Protein AF-A0AAD7WNV3-F1 (afdb_monomer_lite)

pLDDT: mean 70.37, std 21.35, range [25.97, 96.0]

InterPro domains:
  IPR035969 Rab-GAP-TBC domain superfamily [SSF47923] (434-492)

Organism: NCBI:txid143900

Secondary structure (DSSP, 8-state):
--SHHHHHHHHHHHHHHHHTT-TTHHHHHHHTHHHHHHHH-GGGTTSTT----S-----HHHHHHHHHHHHHHHHHHS--------------HHHHHHHHHHHHHHHHHHHHHHHHHHHHHHHHHHHHHHHTTSSHHHHHT--S----S-SGGGTS----S---S-S-------PPPP---HHHHHHHHHHHHHHHH-GGGHHHHHHHTTTSPPPHHHHHHHHHHHHH--STT----HHHHHHHHHHHHHHHHHHHHHHTT-S-TTS-TTHHHHHHHHHHHHHHSTTTGGGTT-HHHHHHHHHHHHHHHHHHS---TTHHHHHHHHHHHT--SS--TTHHHHHHHHHHHHHHTTPPPHHHHHHHHHHHHHHHHHH-HHHHHHHHHHHHH-----TT-HHHHHHHHHHHHHHHTTT----SSHHHHHHHHHHT-THHHHHHHHHTTTTTTS-HHHHHHHHHHHHHTTT-HHHHHHHHHHHHHHHHHHHHH-S--

Radius of gyration: 31.75 Å; chains: 1; bounding box: 68×92×65 Å

Structure (mmCIF, N/CA/C/O backbone):
data_AF-A0AAD7WNV3-F1
#
_entry.id   AF-A0AAD7WNV3-F1
#
loop_
_atom_site.group_PDB
_atom_site.id
_atom_site.type_symbol
_atom_site.label_atom_id
_atom_site.label_alt_id
_atom_site.label_comp_id
_atom_site.label_asym_id
_atom_site.label_entity_id
_atom_site.label_seq_id
_atom_site.pdbx_PDB_ins_code
_atom_site.Cartn_x
_atom_site.Cartn_y
_atom_site.Cartn_z
_atom_site.occupancy
_atom_site.B_iso_or_equiv
_atom_site.auth_seq_id
_atom_site.auth_comp_id
_atom_site.auth_asym_id
_atom_site.auth_atom_id
_atom_site.pdbx_PDB_model_num
ATOM 1 N N . MET A 1 1 ? -28.720 -57.035 0.446 1.00 46.53 1 MET A N 1
ATOM 2 C CA . MET A 1 1 ? -29.263 -57.165 1.825 1.00 46.53 1 MET A CA 1
ATOM 3 C C . MET A 1 1 ? -28.568 -58.303 2.565 1.00 46.53 1 MET A C 1
ATOM 5 O O . MET A 1 1 ? -28.477 -59.376 1.983 1.00 46.53 1 MET A O 1
ATOM 9 N N . LYS A 1 2 ? -28.206 -58.100 3.844 1.00 47.16 2 LYS A N 1
ATOM 10 C CA . LYS A 1 2 ? -27.683 -59.085 4.831 1.00 47.16 2 LYS A CA 1
ATOM 11 C C . LYS A 1 2 ? -26.171 -59.111 5.132 1.00 47.16 2 LYS A C 1
ATOM 13 O O . LYS A 1 2 ? -25.674 -60.144 5.564 1.00 47.16 2 LYS A O 1
ATOM 18 N N . VAL A 1 3 ? -25.458 -57.991 4.996 1.00 44.94 3 VAL A N 1
ATOM 19 C CA . VAL A 1 3 ? -24.189 -57.800 5.739 1.00 44.94 3 VAL A CA 1
ATOM 20 C C . VAL A 1 3 ? -24.352 -56.643 6.723 1.00 44.94 3 VAL A C 1
ATOM 22 O O . VAL A 1 3 ? -24.280 -56.865 7.926 1.00 44.94 3 VAL A O 1
ATOM 25 N N . TYR A 1 4 ? -24.748 -55.461 6.234 1.00 49.72 4 TYR A N 1
ATOM 26 C CA . TYR A 1 4 ? -24.982 -54.279 7.076 1.00 49.72 4 TYR A CA 1
ATOM 27 C C . TYR A 1 4 ? -26.089 -54.464 8.118 1.00 49.72 4 TYR A C 1
ATOM 29 O O . TYR A 1 4 ? -25.819 -54.266 9.291 1.00 49.72 4 TYR A O 1
ATOM 37 N N . SER A 1 5 ? -27.257 -55.014 7.764 1.00 54.78 5 SER A N 1
ATOM 38 C CA . SER A 1 5 ? -28.320 -55.274 8.755 1.00 54.78 5 SER A CA 1
ATOM 39 C C . SER A 1 5 ? -27.897 -56.227 9.885 1.00 54.78 5 SER A C 1
ATOM 41 O O . SER A 1 5 ? -28.493 -56.225 10.957 1.00 54.78 5 SER A O 1
ATOM 43 N N . GLY A 1 6 ? -26.910 -57.096 9.632 1.00 54.44 6 GLY A N 1
ATOM 44 C CA . GLY A 1 6 ? -26.346 -57.989 10.646 1.00 54.44 6 GLY A CA 1
ATOM 45 C C . GLY A 1 6 ? -25.320 -57.287 11.532 1.00 54.44 6 GLY A C 1
ATOM 46 O O . GLY A 1 6 ? -25.255 -57.573 12.723 1.00 54.44 6 GLY A O 1
ATOM 47 N N . LEU A 1 7 ? -24.555 -56.355 10.961 1.00 56.09 7 LEU A N 1
ATOM 48 C CA . LEU A 1 7 ? -23.544 -55.573 11.666 1.00 56.09 7 LEU A CA 1
ATOM 49 C C . LEU A 1 7 ? -24.175 -54.452 12.505 1.00 56.09 7 LEU A C 1
ATOM 51 O O . LEU A 1 7 ? -23.779 -54.256 13.645 1.00 56.09 7 LEU A O 1
ATOM 55 N N . GLU A 1 8 ? -25.213 -53.794 11.989 1.00 59.97 8 GLU A N 1
ATOM 56 C CA . GLU A 1 8 ? -26.019 -52.796 12.705 1.00 59.97 8 GLU A CA 1
ATOM 57 C C . GLU A 1 8 ? -26.726 -53.421 13.914 1.00 59.97 8 GLU A C 1
ATOM 59 O O . GLU A 1 8 ? -26.682 -52.872 15.012 1.00 59.97 8 GLU A O 1
ATOM 64 N N . ALA A 1 9 ? -27.297 -54.620 13.749 1.00 63.25 9 ALA A N 1
ATOM 65 C CA . ALA A 1 9 ? -27.899 -55.368 14.851 1.00 63.25 9 ALA A CA 1
ATOM 66 C C . ALA A 1 9 ? -26.857 -55.866 15.873 1.00 63.25 9 ALA A C 1
ATOM 68 O O . ALA A 1 9 ? -27.132 -55.890 17.072 1.00 63.25 9 ALA A O 1
ATOM 69 N N . ALA A 1 10 ? -25.658 -56.255 15.423 1.00 61.12 10 ALA A N 1
ATOM 70 C CA . ALA A 1 10 ? -24.567 -56.658 16.311 1.00 61.12 10 ALA A CA 1
ATOM 71 C C . ALA A 1 10 ? -24.022 -55.470 17.118 1.00 61.12 10 ALA A C 1
ATOM 73 O O . ALA A 1 10 ? -23.840 -55.590 18.327 1.00 61.12 10 ALA A O 1
ATOM 74 N N . LEU A 1 11 ? -23.847 -54.314 16.472 1.00 64.44 11 LEU A N 1
ATOM 75 C CA . LEU A 1 11 ? -23.432 -53.072 17.117 1.00 64.44 11 LEU A CA 1
ATOM 76 C C . LEU A 1 11 ? -24.475 -52.606 18.136 1.00 64.44 11 LEU A C 1
ATOM 78 O O . LEU A 1 11 ? -24.118 -52.242 19.250 1.00 64.44 11 LEU A O 1
ATOM 82 N N . ALA A 1 12 ? -25.763 -52.662 17.784 1.00 66.38 12 ALA A N 1
ATOM 83 C CA . ALA A 1 12 ? -26.850 -52.309 18.690 1.00 66.38 12 ALA A CA 1
ATOM 84 C C . ALA A 1 12 ? -26.870 -53.208 19.940 1.00 66.38 12 ALA A C 1
ATOM 86 O O . ALA A 1 12 ? -26.990 -52.699 21.053 1.00 66.38 12 ALA A O 1
ATOM 87 N N . ASN A 1 13 ? -26.667 -54.520 19.779 1.00 68.06 13 ASN A N 1
ATOM 88 C CA . ASN A 1 13 ? -26.581 -55.454 20.905 1.00 68.06 13 ASN A CA 1
ATOM 89 C C . ASN A 1 13 ? -25.365 -55.184 21.805 1.00 68.06 13 ASN A C 1
ATOM 91 O O . ASN A 1 13 ? -25.499 -55.199 23.027 1.00 68.06 13 ASN A O 1
ATOM 95 N N . GLU A 1 14 ? -24.190 -54.914 21.230 1.00 65.06 14 GLU A N 1
ATOM 96 C CA . GLU A 1 14 ? -22.982 -54.636 22.020 1.00 65.06 14 GLU A CA 1
ATOM 97 C C . GLU A 1 14 ? -23.073 -53.275 22.731 1.00 65.06 14 GLU A C 1
ATOM 99 O O . GLU A 1 14 ? -22.619 -53.116 23.869 1.00 65.06 14 GLU A O 1
ATOM 104 N N . PHE A 1 15 ? -23.751 -52.313 22.100 1.00 67.62 15 PHE A N 1
ATOM 105 C CA . PHE A 1 15 ? -24.098 -51.029 22.696 1.00 67.62 15 PHE A CA 1
ATOM 106 C C . PHE A 1 15 ? -25.068 -51.194 23.879 1.00 67.62 15 PHE A C 1
ATOM 108 O O . PHE A 1 15 ? -24.831 -50.625 24.947 1.00 67.62 15 PHE A O 1
ATOM 115 N N . GLU A 1 16 ? -26.117 -52.016 23.749 1.00 67.12 16 GLU A N 1
ATOM 116 C CA . GLU A 1 16 ? -27.014 -52.340 24.869 1.00 67.12 16 GLU A CA 1
ATOM 117 C C . GLU A 1 16 ? -26.307 -53.101 25.997 1.00 67.12 16 GLU A C 1
ATOM 119 O O . GLU A 1 16 ? -26.607 -52.866 27.165 1.00 67.12 16 GLU A O 1
ATOM 124 N N . LEU A 1 17 ? -25.362 -53.988 25.683 1.00 67.31 17 LEU A N 1
ATOM 125 C CA . LEU A 1 17 ? -24.644 -54.784 26.682 1.00 67.31 17 LEU A CA 1
ATOM 126 C C . LEU A 1 17 ? -23.649 -53.959 27.505 1.00 67.31 17 LEU A C 1
ATOM 128 O O . LEU A 1 17 ? -23.524 -54.185 28.708 1.00 67.31 17 LEU A O 1
ATOM 132 N N . ARG A 1 18 ? -22.934 -53.014 26.881 1.00 61.66 18 ARG A N 1
ATOM 133 C CA . ARG A 1 18 ? -21.829 -52.291 27.540 1.00 61.66 18 ARG A CA 1
ATOM 134 C C . ARG A 1 18 ? -22.198 -50.925 28.097 1.00 61.66 18 ARG A C 1
ATOM 136 O O . ARG A 1 18 ? -21.549 -50.459 29.030 1.00 61.66 18 ARG A O 1
ATOM 143 N N . LEU A 1 19 ? -23.204 -50.266 27.528 1.00 60.56 19 LEU A N 1
ATOM 144 C CA . LEU A 1 19 ? -23.476 -48.852 27.799 1.00 60.56 19 LEU A CA 1
ATOM 145 C C . LEU A 1 19 ? -24.838 -48.605 28.463 1.00 60.56 19 LEU A C 1
ATOM 147 O O . LEU A 1 19 ? -25.225 -47.454 28.642 1.00 60.56 19 LEU A O 1
ATOM 151 N N . ARG A 1 20 ? -25.571 -49.641 28.890 1.00 57.31 20 ARG A N 1
ATOM 152 C CA . ARG A 1 20 ? -26.879 -49.457 29.548 1.00 57.31 20 ARG A CA 1
ATOM 153 C C . ARG A 1 20 ? -26.803 -48.694 30.873 1.00 57.31 20 ARG A C 1
ATOM 155 O O . ARG A 1 20 ? -27.686 -47.885 31.145 1.00 57.31 20 ARG A O 1
ATOM 162 N N . ASP A 1 21 ? -25.725 -48.896 31.632 1.00 54.78 21 ASP A N 1
ATOM 163 C CA . ASP A 1 21 ? -25.626 -48.459 33.032 1.00 54.78 21 ASP A CA 1
ATOM 164 C C . ASP A 1 21 ? -24.612 -47.320 33.272 1.00 54.78 21 ASP A C 1
ATOM 166 O O . ASP A 1 21 ? -24.365 -46.938 34.415 1.00 54.78 21 ASP A O 1
ATOM 170 N N . SER A 1 22 ? -24.031 -46.738 32.212 1.00 55.69 22 SER A N 1
ATOM 171 C CA . SER A 1 22 ? -23.061 -45.637 32.329 1.00 55.69 22 SER A CA 1
ATOM 172 C C . SER A 1 22 ? -23.690 -44.270 32.009 1.00 55.69 22 SER A C 1
ATOM 174 O O . SER A 1 22 ? -24.320 -44.131 30.955 1.00 55.69 22 SER A O 1
ATOM 176 N N . PRO A 1 23 ? -23.480 -43.220 32.831 1.00 52.97 23 PRO A N 1
ATOM 177 C CA . PRO A 1 23 ? -23.917 -41.854 32.522 1.00 52.97 23 PRO A CA 1
ATOM 178 C C . PRO A 1 23 ? -23.236 -41.267 31.270 1.00 52.97 23 PRO A C 1
ATOM 180 O O . PRO A 1 23 ? -23.788 -40.365 30.644 1.00 52.97 23 PRO A O 1
ATOM 183 N N . GLN A 1 24 ? -22.090 -41.814 30.840 1.00 53.03 24 GLN A N 1
ATOM 184 C CA . GLN A 1 24 ? -21.437 -41.443 29.574 1.00 53.03 24 GLN A CA 1
ATOM 185 C C . GLN A 1 24 ? -22.196 -41.962 28.341 1.00 53.03 24 GLN A C 1
ATOM 187 O O . GLN A 1 24 ? -22.104 -41.373 27.266 1.00 53.03 24 GLN A O 1
ATOM 192 N N . SER A 1 25 ? -23.037 -42.992 28.494 1.00 55.59 25 SER A N 1
ATOM 193 C CA . SER A 1 25 ? -23.786 -43.582 27.377 1.00 55.59 25 SER A CA 1
ATOM 194 C C . SER A 1 25 ? -24.748 -42.613 26.699 1.00 55.59 25 SER A C 1
ATOM 196 O O . SER A 1 25 ? -25.014 -42.749 25.510 1.00 55.59 25 SER A O 1
ATOM 198 N N . GLN A 1 26 ? -25.255 -41.607 27.418 1.00 57.28 26 GLN A N 1
ATOM 199 C CA . GLN A 1 26 ? -26.148 -40.602 26.842 1.00 57.28 26 GLN A CA 1
ATOM 200 C C . GLN A 1 26 ? -25.443 -39.697 25.821 1.00 57.28 26 GLN A C 1
ATOM 202 O O . GLN A 1 26 ? -26.108 -39.153 24.941 1.00 57.28 26 GLN A O 1
ATOM 207 N N . ARG A 1 27 ? -24.112 -39.561 25.906 1.00 58.81 27 ARG A N 1
ATOM 208 C CA . ARG A 1 27 ? -23.299 -38.742 24.995 1.00 58.81 27 ARG A CA 1
ATOM 209 C C . ARG A 1 27 ? -22.933 -39.517 23.735 1.00 58.81 27 ARG A C 1
ATOM 211 O O . ARG A 1 27 ? -23.236 -39.052 22.640 1.00 58.81 27 ARG A O 1
ATOM 218 N N . SER A 1 28 ? -22.450 -40.751 23.882 1.00 55.94 28 SER A N 1
ATOM 219 C CA . SER A 1 28 ? -22.177 -41.660 22.757 1.00 55.94 28 SER A CA 1
ATOM 220 C C . SER A 1 28 ? -23.440 -41.963 21.930 1.00 55.94 28 SER A C 1
ATOM 222 O O . SER A 1 28 ? -23.355 -42.176 20.725 1.00 55.94 28 SER A O 1
ATOM 224 N N . ARG A 1 29 ? -24.637 -41.899 22.545 1.00 59.00 29 ARG A N 1
ATOM 225 C CA . ARG A 1 29 ? -25.941 -41.988 21.852 1.00 59.00 29 ARG A CA 1
ATOM 226 C C . ARG A 1 29 ? -26.195 -40.852 20.855 1.00 59.00 29 ARG A C 1
ATOM 228 O O . ARG A 1 29 ? -26.891 -41.087 19.874 1.00 59.00 29 ARG A O 1
ATOM 235 N N . ARG A 1 30 ? -25.670 -39.640 21.090 1.00 58.75 30 ARG A N 1
ATOM 236 C CA . ARG A 1 30 ? -25.844 -38.501 20.165 1.00 58.75 30 ARG A CA 1
ATOM 237 C C . ARG A 1 30 ? -25.048 -38.699 18.876 1.00 58.75 30 ARG A C 1
ATOM 239 O O . ARG A 1 30 ? -25.549 -38.372 17.809 1.00 58.75 30 ARG A O 1
ATOM 246 N N . LEU A 1 31 ? -23.857 -39.288 18.981 1.00 55.50 31 LEU A N 1
ATOM 247 C CA . LEU A 1 31 ? -22.946 -39.515 17.854 1.00 55.50 31 LEU A CA 1
ATOM 248 C C . LEU A 1 31 ? -23.440 -40.600 16.881 1.00 55.50 31 LEU A C 1
ATOM 250 O O . LEU A 1 31 ? -23.127 -40.541 15.700 1.00 55.50 31 LEU A O 1
ATOM 254 N N . LEU A 1 32 ? -24.251 -41.557 17.348 1.00 57.62 32 LEU A N 1
ATOM 255 C CA . LEU A 1 32 ? -24.830 -42.612 16.501 1.00 57.62 32 LEU A CA 1
ATOM 256 C C . LEU A 1 32 ? -25.988 -42.125 15.608 1.00 57.62 32 LEU A C 1
ATOM 258 O O . LEU A 1 32 ? -26.434 -42.855 14.726 1.00 57.62 32 LEU A O 1
ATOM 262 N N . GLY A 1 33 ? -26.475 -40.898 15.815 1.00 52.94 33 GLY A N 1
ATOM 263 C CA . GLY A 1 33 ? -27.529 -40.295 15.004 1.00 52.94 33 GLY A CA 1
ATOM 264 C C . GLY A 1 33 ? -28.945 -40.818 15.293 1.00 52.94 33 GLY A C 1
ATOM 265 O O . GLY A 1 33 ? -29.180 -41.929 15.783 1.00 52.94 33 GLY A O 1
ATOM 266 N N . GLY A 1 34 ? -29.939 -39.984 14.974 1.00 54.72 34 GLY A N 1
ATOM 267 C CA . GLY A 1 34 ? -31.357 -40.282 15.215 1.00 54.72 34 GLY A CA 1
ATOM 268 C C . GLY A 1 34 ? -31.878 -41.479 14.411 1.00 54.72 34 GLY A C 1
ATOM 269 O O . GLY A 1 34 ? -32.696 -42.249 14.902 1.00 54.72 34 GLY A O 1
ATOM 270 N N . HIS A 1 35 ? -31.374 -41.684 13.193 1.00 55.56 35 HIS A N 1
ATOM 271 C CA . HIS A 1 35 ? -31.830 -42.766 12.318 1.00 55.56 35 HIS A CA 1
ATOM 272 C C . HIS A 1 35 ? -31.429 -44.158 12.829 1.00 55.56 35 HIS A C 1
ATOM 274 O O . HIS A 1 35 ? -32.267 -45.060 12.861 1.00 55.56 35 HIS A O 1
ATOM 280 N N . PHE A 1 36 ? -30.190 -44.325 13.300 1.00 61.41 36 PHE A N 1
ATOM 281 C CA . PHE A 1 36 ? -29.711 -45.591 13.863 1.00 61.41 36 PHE A CA 1
ATOM 282 C C . PHE A 1 36 ? -30.434 -45.937 15.173 1.00 61.41 36 PHE A C 1
ATOM 284 O O . PHE A 1 36 ? -30.894 -47.062 15.370 1.00 61.41 36 PHE A O 1
ATOM 291 N N . THR A 1 37 ? -30.600 -44.943 16.050 1.00 61.25 37 THR A N 1
ATOM 292 C CA . THR A 1 37 ? -31.285 -45.113 17.340 1.00 61.25 37 THR A CA 1
ATOM 293 C C . THR A 1 37 ? -32.772 -45.433 17.172 1.00 61.25 37 THR A C 1
ATOM 295 O O . THR A 1 37 ? -33.270 -46.340 17.835 1.00 61.25 37 THR A O 1
ATOM 298 N N . HIS A 1 38 ? -33.472 -44.785 16.237 1.00 60.06 38 HIS A N 1
ATOM 299 C CA . HIS A 1 38 ? -34.864 -45.122 15.920 1.00 60.06 38 HIS A CA 1
ATOM 300 C C . HIS A 1 38 ? -35.023 -46.495 15.248 1.00 60.06 38 HIS A C 1
ATOM 302 O O . HIS A 1 38 ? -36.034 -47.159 15.476 1.00 60.06 38 HIS A O 1
ATOM 308 N N . GLY A 1 39 ? -34.056 -46.921 14.428 1.00 57.03 39 GLY A N 1
ATOM 309 C CA . GLY A 1 39 ? -34.125 -48.181 13.682 1.00 57.03 39 GLY A CA 1
ATOM 310 C C . GLY A 1 39 ? -33.773 -49.426 14.499 1.00 57.03 39 GLY A C 1
ATOM 311 O O . GLY A 1 39 ? -34.453 -50.444 14.381 1.00 57.03 39 GLY A O 1
ATOM 312 N N . PHE A 1 40 ? -32.737 -49.352 15.339 1.00 57.91 40 PHE A N 1
ATOM 313 C CA . PHE A 1 40 ? -32.159 -50.525 16.011 1.00 57.91 40 PHE A CA 1
ATOM 314 C C . PHE A 1 40 ? -32.234 -50.477 17.541 1.00 57.91 40 PHE A C 1
ATOM 316 O O . PHE A 1 40 ? -32.055 -51.509 18.181 1.00 57.91 40 PHE A O 1
ATOM 323 N N . LEU A 1 41 ? -32.545 -49.317 18.136 1.00 63.06 41 LEU A N 1
ATOM 324 C CA . LEU A 1 41 ? -32.648 -49.121 19.590 1.00 63.06 41 LEU A CA 1
ATOM 325 C C . LEU A 1 41 ? -33.957 -48.395 19.988 1.00 63.06 41 LEU A C 1
ATOM 327 O O . LEU A 1 41 ? -33.927 -47.374 20.684 1.00 63.06 41 LEU A O 1
ATOM 331 N N . PRO A 1 42 ? -35.139 -48.905 19.586 1.00 57.03 42 PRO A N 1
ATOM 332 C CA . PRO A 1 42 ? -36.407 -48.182 19.715 1.00 57.03 42 PRO A CA 1
ATOM 333 C C . PRO A 1 42 ? -36.821 -47.905 21.169 1.00 57.03 42 PRO A C 1
ATOM 335 O O . PRO A 1 42 ? -37.487 -46.910 21.433 1.00 57.03 42 PRO A O 1
ATOM 338 N N . ALA A 1 43 ? -36.381 -48.724 22.132 1.00 56.72 43 ALA A N 1
ATOM 339 C CA . ALA A 1 43 ? -36.642 -48.509 23.559 1.00 56.72 43 ALA A CA 1
ATOM 340 C C . ALA A 1 43 ? -35.927 -47.268 24.141 1.00 56.72 43 ALA A C 1
ATOM 342 O O . ALA A 1 43 ? -36.262 -46.819 25.237 1.00 56.72 43 ALA A O 1
ATOM 343 N N . LEU A 1 44 ? -34.936 -46.726 23.427 1.00 54.31 44 LEU A N 1
ATOM 344 C CA . LEU A 1 44 ? -34.081 -45.617 23.863 1.00 54.31 44 LEU A CA 1
ATOM 345 C C . LEU A 1 44 ? -34.335 -44.318 23.079 1.00 54.31 44 LEU A C 1
ATOM 347 O O . LEU A 1 44 ? -33.842 -43.262 23.479 1.00 54.31 44 LEU A O 1
ATOM 351 N N . ALA A 1 45 ? -35.121 -44.380 22.001 1.00 50.88 45 ALA A N 1
ATOM 352 C CA . ALA A 1 45 ? -35.371 -43.267 21.088 1.00 50.88 45 ALA A CA 1
ATOM 353 C C . ALA A 1 45 ? -36.229 -42.134 21.693 1.00 50.88 45 ALA A C 1
ATOM 355 O O . ALA A 1 45 ? -36.126 -40.987 21.266 1.00 50.88 45 ALA A O 1
ATOM 356 N N . ASP A 1 46 ? -37.025 -42.418 22.729 1.00 47.78 46 ASP A N 1
ATOM 357 C CA . ASP A 1 46 ? -37.876 -41.410 23.384 1.00 47.78 46 ASP A CA 1
ATOM 358 C C . ASP A 1 46 ? -37.130 -40.541 24.419 1.00 47.78 46 ASP A C 1
ATOM 360 O O . ASP A 1 46 ? -37.653 -39.520 24.863 1.00 47.78 46 ASP A O 1
ATOM 364 N N . GLN A 1 47 ? -35.890 -40.889 24.792 1.00 49.34 47 GLN A N 1
ATOM 365 C CA . GLN A 1 47 ? -35.122 -40.166 25.821 1.00 49.34 47 GLN A CA 1
ATOM 366 C C . GLN A 1 47 ? -34.179 -39.084 25.268 1.00 49.34 47 GLN A C 1
ATOM 368 O O . GLN A 1 47 ? -33.719 -38.230 26.025 1.00 49.34 47 GLN A O 1
ATOM 373 N N . THR A 1 48 ? -33.903 -39.062 23.963 1.00 46.31 48 THR A N 1
ATOM 374 C CA . THR A 1 48 ? -32.994 -38.088 23.321 1.00 46.31 48 THR A CA 1
ATOM 375 C C . THR A 1 48 ? -33.597 -36.691 23.146 1.00 46.31 48 THR A C 1
ATOM 377 O O . THR A 1 48 ? -32.873 -35.760 22.800 1.00 46.31 48 THR A O 1
ATOM 380 N N . ARG A 1 49 ? -34.897 -36.502 23.423 1.00 40.03 49 ARG A N 1
ATOM 381 C CA . ARG A 1 49 ? -35.598 -35.213 23.252 1.00 40.03 49 ARG A CA 1
ATOM 382 C C . ARG A 1 49 ? -35.481 -34.241 24.431 1.00 40.03 49 ARG A C 1
ATOM 384 O O . ARG A 1 49 ? -35.874 -33.085 24.290 1.00 40.03 49 ARG A O 1
ATOM 391 N N . HIS A 1 50 ? -34.939 -34.656 25.577 1.00 38.31 50 HIS A N 1
ATOM 392 C CA . HIS A 1 50 ? -34.764 -33.754 26.719 1.00 38.31 50 HIS A CA 1
ATOM 393 C C . HIS A 1 50 ? -33.404 -33.041 26.674 1.00 38.31 50 HIS A C 1
ATOM 395 O O . HIS A 1 50 ? -32.362 -33.589 27.029 1.00 38.31 50 HIS A O 1
ATOM 401 N N . LEU A 1 51 ? -33.453 -31.789 26.212 1.00 36.84 51 LEU A N 1
ATOM 402 C CA . LEU A 1 51 ? -32.383 -30.795 26.257 1.00 36.84 51 LEU A CA 1
ATOM 403 C C . LEU A 1 51 ? -31.995 -30.483 27.716 1.00 36.84 51 LEU A C 1
ATOM 405 O O . LEU A 1 51 ? -32.834 -30.050 28.502 1.00 36.84 51 LEU A O 1
ATOM 409 N N . PHE A 1 52 ? -30.715 -30.654 28.053 1.00 33.78 52 PHE A N 1
ATOM 410 C CA . PHE A 1 52 ? -30.067 -30.066 29.234 1.00 33.78 52 PHE A CA 1
ATOM 411 C C . PHE A 1 52 ? -28.943 -29.121 28.773 1.00 33.78 52 PHE A C 1
ATOM 413 O O . PHE A 1 52 ? -28.429 -29.300 27.664 1.00 33.78 52 PHE A O 1
ATOM 420 N N . PRO A 1 53 ? -28.609 -28.088 29.572 1.00 36.28 53 PRO A N 1
ATOM 421 C CA . PRO A 1 53 ? -28.006 -26.856 29.082 1.00 36.28 53 PRO A CA 1
ATOM 422 C C . PRO A 1 53 ? -26.557 -27.031 28.625 1.00 36.28 53 PRO A C 1
ATOM 424 O O . PRO A 1 53 ? -25.776 -27.796 29.189 1.00 36.28 53 PRO A O 1
ATOM 427 N N . VAL A 1 54 ? -26.222 -26.255 27.597 1.00 43.25 54 VAL A N 1
ATOM 428 C CA . VAL A 1 54 ? -24.867 -25.990 27.113 1.00 43.25 54 VAL A CA 1
ATOM 429 C C . VAL A 1 54 ? -24.078 -25.349 28.256 1.00 43.25 54 VAL A C 1
ATOM 431 O O . VAL A 1 54 ? -24.420 -24.259 28.705 1.00 43.25 54 VAL A O 1
ATOM 434 N N . GLY A 1 55 ? -23.056 -26.038 28.761 1.00 36.72 55 GLY A N 1
ATOM 435 C CA . GLY A 1 55 ? -22.256 -25.530 29.880 1.00 36.72 55 GLY A CA 1
ATOM 436 C C . GLY A 1 55 ? -20.989 -26.315 30.222 1.00 36.72 55 GLY A C 1
ATOM 437 O O . GLY A 1 55 ? -20.080 -25.744 30.811 1.00 36.72 55 GLY A O 1
ATOM 438 N N . GLU A 1 56 ? -20.852 -27.577 29.815 1.00 40.03 56 GLU A N 1
ATOM 439 C CA . GLU A 1 56 ? -19.617 -28.337 30.044 1.00 40.03 56 GLU A CA 1
ATOM 440 C C . GLU A 1 56 ? -18.899 -28.608 28.716 1.00 40.03 56 GLU A C 1
ATOM 442 O O . GLU A 1 56 ? -19.404 -29.346 27.870 1.00 40.03 56 GLU A O 1
ATOM 447 N N . ARG A 1 57 ? -17.701 -28.028 28.533 1.00 48.78 57 ARG A N 1
ATOM 448 C CA . ARG A 1 57 ? -16.708 -28.526 27.565 1.00 48.78 57 ARG A CA 1
ATOM 449 C C . ARG A 1 57 ? -16.319 -29.941 28.003 1.00 48.78 57 ARG A C 1
ATOM 451 O O . ARG A 1 57 ? -15.449 -30.109 28.853 1.00 48.78 57 ARG A O 1
ATOM 458 N N . ALA A 1 58 ? -17.017 -30.939 27.477 1.00 49.72 58 ALA A N 1
ATOM 459 C CA . ALA A 1 58 ? -16.706 -32.346 27.678 1.00 49.72 58 ALA A CA 1
ATOM 460 C C . ALA A 1 58 ? -15.772 -32.854 26.567 1.00 49.72 58 ALA A C 1
ATOM 462 O O . ALA A 1 58 ? -15.831 -32.378 25.437 1.00 49.72 58 ALA A O 1
ATOM 463 N N . ASP A 1 59 ? -14.912 -33.807 26.921 1.00 55.47 59 ASP A N 1
ATOM 464 C CA . ASP A 1 59 ? -13.904 -34.460 26.078 1.00 55.47 59 ASP A CA 1
ATOM 465 C C . ASP A 1 59 ? -14.542 -35.285 24.939 1.00 55.47 59 ASP A C 1
ATOM 467 O O . ASP A 1 59 ? -14.736 -36.494 25.049 1.00 55.47 59 ASP A O 1
ATOM 471 N N . VAL A 1 60 ? -14.902 -34.607 23.843 1.00 54.53 60 VAL A N 1
ATOM 472 C CA . VAL A 1 60 ? -15.475 -35.209 22.622 1.00 54.53 60 VAL A CA 1
ATOM 473 C C . VAL A 1 60 ? -14.528 -36.246 22.007 1.00 54.53 60 VAL A C 1
ATOM 475 O O . VAL A 1 60 ? -14.973 -37.225 21.411 1.00 54.53 60 VAL A O 1
ATOM 478 N N . GLU A 1 61 ? -13.219 -36.064 22.175 1.00 49.53 61 GLU A N 1
ATOM 479 C CA . GLU A 1 61 ? -12.206 -36.954 21.614 1.00 49.53 61 GLU A CA 1
ATOM 480 C C . GLU A 1 61 ? -12.163 -38.305 22.348 1.00 49.53 61 GLU A C 1
ATOM 482 O O . GLU A 1 61 ? -12.006 -39.354 21.718 1.00 49.53 61 GLU A O 1
ATOM 487 N N . GLY A 1 62 ? -12.392 -38.303 23.666 1.00 56.72 62 GLY A N 1
ATOM 488 C CA . GLY A 1 62 ? -12.579 -39.519 24.460 1.00 56.72 62 GLY A CA 1
ATOM 489 C C . GLY A 1 62 ? -13.813 -40.332 24.048 1.00 56.72 62 GLY A C 1
ATOM 490 O O . GLY A 1 62 ? -13.731 -41.558 23.928 1.00 56.72 62 GLY A O 1
ATOM 491 N N . ASP A 1 63 ? -14.930 -39.659 23.763 1.00 56.28 63 ASP A N 1
ATOM 492 C CA . ASP A 1 63 ? -16.189 -40.304 23.362 1.00 56.28 63 ASP A CA 1
ATOM 493 C C . ASP A 1 63 ? -16.092 -40.946 21.960 1.00 56.28 63 ASP A C 1
ATOM 495 O O . ASP A 1 63 ? -16.622 -42.040 21.739 1.00 56.28 63 ASP A O 1
ATOM 499 N N . ILE A 1 64 ? -15.361 -40.316 21.028 1.00 55.03 64 ILE A N 1
ATOM 500 C CA . ILE A 1 64 ? -15.085 -40.870 19.689 1.00 55.03 64 ILE A CA 1
ATOM 501 C C . ILE A 1 64 ? -14.196 -42.115 19.790 1.00 55.03 64 ILE A C 1
ATOM 503 O O . ILE A 1 64 ? -14.533 -43.157 19.231 1.00 55.03 64 ILE A O 1
ATOM 507 N N . ARG A 1 65 ? -13.109 -42.062 20.574 1.00 59.84 65 ARG A N 1
ATOM 508 C CA . ARG A 1 65 ? -12.214 -43.219 20.769 1.00 59.84 65 ARG A CA 1
ATOM 509 C C . ARG A 1 65 ? -12.932 -44.414 21.398 1.00 59.84 65 ARG A C 1
ATOM 511 O O . ARG A 1 65 ? -12.620 -45.563 21.085 1.00 59.84 65 ARG A O 1
ATOM 518 N N . GLN A 1 66 ? -13.904 -44.165 22.276 1.00 62.94 66 GLN A N 1
ATOM 519 C CA . GLN A 1 66 ? -14.711 -45.229 22.867 1.00 62.94 66 GLN A CA 1
ATOM 520 C C . GLN A 1 66 ? -15.624 -45.895 21.828 1.00 62.94 66 GLN A C 1
ATOM 522 O O . GLN A 1 66 ? -15.718 -47.124 21.811 1.00 62.94 66 GLN A O 1
ATOM 527 N N . LEU A 1 67 ? -16.255 -45.116 20.944 1.00 59.94 67 LEU A N 1
ATOM 528 C CA . LEU A 1 67 ? -17.065 -45.645 19.842 1.00 59.94 67 LEU A CA 1
ATOM 529 C C . LEU A 1 67 ? -16.226 -46.435 18.833 1.00 59.94 67 LEU A C 1
ATOM 531 O O . LEU A 1 67 ? -16.641 -47.529 18.452 1.00 59.94 67 LEU A O 1
ATOM 535 N N . ASP A 1 68 ? -15.032 -45.953 18.491 1.00 59.66 68 ASP A N 1
ATOM 536 C CA . ASP A 1 68 ? -14.095 -46.684 17.630 1.00 59.66 68 ASP A CA 1
ATOM 537 C C . ASP A 1 68 ? -13.699 -48.028 18.252 1.00 59.66 68 ASP A C 1
ATOM 539 O O . ASP A 1 68 ? -13.783 -49.067 17.599 1.00 59.66 68 ASP A O 1
ATOM 543 N N . SER A 1 69 ? -13.381 -48.052 19.551 1.00 65.94 69 SER A N 1
ATOM 544 C CA . SER A 1 69 ? -13.049 -49.304 20.248 1.00 65.94 69 SER A CA 1
ATOM 545 C C . SER A 1 69 ? -14.212 -50.309 20.261 1.00 65.94 69 SER A C 1
ATOM 547 O O . SER A 1 69 ? -14.010 -51.522 20.154 1.00 65.94 69 SER A O 1
ATOM 549 N N . LEU A 1 70 ? -15.453 -49.821 20.368 1.00 63.00 70 LEU A N 1
ATOM 550 C CA . LEU A 1 70 ? -16.657 -50.653 20.331 1.00 63.00 70 LEU A CA 1
ATOM 551 C C . LEU A 1 70 ? -16.900 -51.200 18.928 1.00 63.00 70 LEU A C 1
ATOM 553 O O . LEU A 1 70 ? -17.247 -52.373 18.784 1.00 63.00 70 LEU A O 1
ATOM 557 N N . TRP A 1 71 ? -16.675 -50.377 17.907 1.00 59.94 71 TRP A N 1
ATOM 558 C CA . TRP A 1 71 ? -16.757 -50.785 16.515 1.00 59.94 71 TRP A CA 1
ATOM 559 C C . TRP A 1 71 ? -15.736 -51.879 16.196 1.00 59.94 71 TRP A C 1
ATOM 561 O O . TRP A 1 71 ? -16.120 -52.942 15.710 1.00 59.94 71 TRP A O 1
ATOM 571 N N . GLU A 1 72 ? -14.468 -51.686 16.563 1.00 60.12 72 GLU A N 1
ATOM 572 C CA . GLU A 1 72 ? -13.413 -52.690 16.380 1.00 60.12 72 GLU A CA 1
ATOM 573 C C . GLU A 1 72 ? -13.759 -54.004 17.092 1.00 60.12 72 GLU A C 1
ATOM 575 O O . GLU A 1 72 ? -13.720 -55.069 16.477 1.00 60.12 72 GLU A O 1
ATOM 580 N N . THR A 1 73 ? -14.237 -53.944 18.341 1.00 61.19 73 THR A N 1
ATOM 581 C CA . THR A 1 73 ? -14.632 -55.156 19.082 1.00 61.19 73 THR A CA 1
ATOM 582 C C . THR A 1 73 ? -15.836 -55.869 18.443 1.00 61.19 73 THR A C 1
ATOM 584 O O . THR A 1 73 ? -15.940 -57.100 18.465 1.00 61.19 73 THR A O 1
ATOM 587 N N . THR A 1 74 ? -16.761 -55.116 17.846 1.00 57.62 74 THR A N 1
ATOM 588 C CA . THR A 1 74 ? -17.937 -55.664 17.148 1.00 57.62 74 THR A CA 1
ATOM 589 C C . THR A 1 74 ? -17.529 -56.326 15.831 1.00 57.62 74 THR A C 1
ATOM 591 O O . THR A 1 74 ? -18.033 -57.395 15.483 1.00 57.62 74 THR A O 1
ATOM 594 N N . VAL A 1 75 ? -16.570 -55.741 15.114 1.00 56.41 75 VAL A N 1
ATOM 595 C CA . VAL A 1 75 ? -16.009 -56.299 13.876 1.00 56.41 75 VAL A CA 1
ATOM 596 C C . VAL A 1 75 ? -15.164 -57.546 14.158 1.00 56.41 75 VAL A C 1
ATOM 598 O O . VAL A 1 75 ? -15.230 -58.504 13.395 1.00 56.41 75 VAL A O 1
ATOM 601 N N . GLU A 1 76 ? -14.424 -57.587 15.267 1.00 57.34 76 GLU A N 1
ATOM 602 C CA . GLU A 1 76 ? -13.627 -58.758 15.661 1.00 57.34 76 GLU A CA 1
ATOM 603 C C . GLU A 1 76 ? -14.480 -59.928 16.174 1.00 57.34 76 GLU A C 1
ATOM 605 O O . GLU A 1 76 ? -14.200 -61.092 15.876 1.00 57.34 76 GLU A O 1
ATOM 610 N N . SER A 1 77 ? -15.540 -59.638 16.936 1.00 53.88 77 SER A N 1
ATOM 611 C CA . SER A 1 77 ? -16.454 -60.657 17.478 1.00 53.88 77 SER A CA 1
ATOM 612 C C . SER A 1 77 ? -17.382 -61.251 16.418 1.00 53.88 77 SER A C 1
ATOM 614 O O . SER A 1 77 ? -17.825 -62.400 16.534 1.00 53.88 77 SER A O 1
ATOM 616 N N . SER A 1 78 ? -17.648 -60.504 15.350 1.00 49.59 78 SER A N 1
ATOM 617 C CA . SER A 1 78 ? -18.454 -60.965 14.235 1.00 49.59 78 SER A CA 1
ATOM 618 C C . SER A 1 78 ? -17.532 -61.564 13.159 1.00 49.59 78 SER A C 1
ATOM 620 O O . SER A 1 78 ? -16.798 -60.862 12.482 1.00 49.59 78 SER A O 1
ATOM 622 N N . GLN A 1 79 ? -17.521 -62.899 13.018 1.00 46.53 79 GLN A N 1
ATOM 623 C CA . GLN A 1 79 ? -16.618 -63.677 12.138 1.00 46.53 79 GLN A CA 1
ATOM 624 C C . GLN A 1 79 ? -16.806 -63.427 10.614 1.00 46.53 79 GLN A C 1
ATOM 626 O O . GLN A 1 79 ? -16.918 -64.367 9.820 1.00 46.53 79 GLN A O 1
ATOM 631 N N . TRP A 1 80 ? -16.837 -62.178 10.154 1.00 50.22 80 TRP A N 1
ATOM 632 C CA . TRP A 1 80 ? -17.023 -61.816 8.753 1.00 50.22 80 TRP A CA 1
ATOM 633 C C . TRP A 1 80 ? -15.677 -61.811 8.027 1.00 50.22 80 TRP A C 1
ATOM 635 O O . TRP A 1 80 ? -14.962 -60.814 7.964 1.00 50.22 80 TRP A O 1
ATOM 645 N N . ARG A 1 81 ? -15.326 -62.952 7.423 1.00 37.53 81 ARG A N 1
ATOM 646 C CA . ARG A 1 81 ? -14.233 -63.009 6.443 1.00 37.53 81 ARG A CA 1
ATOM 647 C C . ARG A 1 81 ? -14.616 -62.186 5.212 1.00 37.53 81 ARG A C 1
ATOM 649 O O . ARG A 1 81 ? -15.390 -62.657 4.380 1.00 37.53 81 ARG A O 1
ATOM 656 N N . TRP A 1 82 ? -14.026 -61.002 5.061 1.00 38.66 82 TRP A N 1
ATOM 657 C CA . TRP A 1 82 ? -13.994 -60.274 3.792 1.00 38.66 82 TRP A CA 1
ATOM 658 C C . TRP A 1 82 ? -13.366 -61.168 2.711 1.00 38.66 82 TRP A C 1
ATOM 660 O O . TRP A 1 82 ? -12.151 -61.371 2.678 1.00 38.66 82 TRP A O 1
ATOM 670 N N . LYS A 1 83 ? -14.186 -61.738 1.822 1.00 33.84 83 LYS A N 1
ATOM 671 C CA . LYS A 1 83 ? -13.685 -62.324 0.575 1.00 33.84 83 LYS A CA 1
ATOM 672 C C . LYS A 1 83 ? -13.485 -61.193 -0.424 1.00 33.84 83 LYS A C 1
ATOM 674 O O . LYS A 1 83 ? -14.438 -60.563 -0.866 1.00 33.84 83 LYS A O 1
ATOM 679 N N . ARG A 1 84 ? -12.218 -60.936 -0.744 1.00 35.34 84 ARG A N 1
ATOM 680 C CA . ARG A 1 84 ? -11.783 -59.975 -1.755 1.00 35.34 84 ARG A CA 1
ATOM 681 C C . ARG A 1 84 ? -12.032 -60.587 -3.141 1.00 35.34 84 ARG A C 1
ATOM 683 O O . ARG A 1 84 ? -11.126 -61.197 -3.700 1.00 35.34 84 ARG A O 1
ATOM 690 N N . ASP A 1 85 ? -13.252 -60.472 -3.663 1.00 32.66 85 ASP A N 1
ATOM 691 C CA . ASP A 1 85 ? -13.541 -60.842 -5.054 1.00 32.66 85 ASP A CA 1
ATOM 692 C C . ASP A 1 85 ? -13.164 -59.680 -5.984 1.00 32.66 85 ASP A C 1
ATOM 694 O O . ASP A 1 85 ? -13.652 -58.555 -5.876 1.00 32.66 85 ASP A O 1
ATOM 698 N N . GLY A 1 86 ? -12.190 -59.956 -6.851 1.00 39.50 86 GLY A N 1
ATOM 699 C CA . GLY A 1 86 ? -11.509 -58.985 -7.693 1.00 39.50 86 GLY A CA 1
ATOM 700 C C . GLY A 1 86 ? -12.259 -58.636 -8.974 1.00 39.50 86 GLY A C 1
ATOM 701 O O . GLY A 1 86 ? -11.908 -59.127 -10.043 1.00 39.50 86 GLY A O 1
ATOM 702 N N . SER A 1 87 ? -13.195 -57.691 -8.900 1.00 34.22 87 SER A N 1
ATOM 703 C CA . SER A 1 87 ? -13.535 -56.870 -10.067 1.00 34.22 87 SER A CA 1
ATOM 704 C C . SER A 1 87 ? -13.659 -55.400 -9.677 1.00 34.22 87 SER A C 1
ATOM 706 O O . SER A 1 87 ? -14.681 -54.957 -9.157 1.00 34.22 87 SER A O 1
ATOM 708 N N . HIS A 1 88 ? -12.605 -54.629 -9.946 1.00 47.66 88 HIS A N 1
ATOM 709 C CA . HIS A 1 88 ? -12.701 -53.177 -10.028 1.00 47.66 88 HIS A CA 1
ATOM 710 C C . HIS A 1 88 ? -13.495 -52.813 -11.281 1.00 47.66 88 HIS A C 1
ATOM 712 O O . HIS A 1 88 ? -13.002 -53.013 -12.388 1.00 47.66 88 HIS A O 1
ATOM 718 N N . ASN A 1 89 ? -14.724 -52.332 -11.091 1.00 42.50 89 ASN A N 1
ATOM 719 C CA . ASN A 1 89 ? -15.326 -51.228 -11.843 1.00 42.50 89 ASN A CA 1
ATOM 720 C C . ASN A 1 89 ? -16.744 -50.981 -11.315 1.00 42.50 89 ASN A C 1
ATOM 722 O O . ASN A 1 89 ? -17.644 -51.783 -11.541 1.00 42.50 89 ASN A O 1
ATOM 726 N N . GLY A 1 90 ? -16.923 -49.853 -10.628 1.00 43.31 90 GLY A N 1
ATOM 727 C CA . GLY A 1 90 ? -18.199 -49.412 -10.069 1.00 43.31 90 GLY A CA 1
ATOM 728 C C . GLY A 1 90 ? -18.146 -49.365 -8.549 1.00 43.31 90 GLY A C 1
ATOM 729 O O . GLY A 1 90 ? -18.125 -50.401 -7.892 1.00 43.31 90 GLY A O 1
ATOM 730 N N . VAL A 1 91 ? -18.105 -48.153 -7.993 1.00 40.94 91 VAL A N 1
ATOM 731 C CA . VAL A 1 91 ? -18.425 -47.924 -6.580 1.00 40.94 91 VAL A CA 1
ATOM 732 C C . VAL A 1 91 ? -19.817 -48.517 -6.358 1.00 40.94 91 VAL A C 1
ATOM 734 O O . VAL A 1 91 ? -20.751 -48.168 -7.080 1.00 40.94 91 VAL A O 1
ATOM 737 N N . CYS A 1 92 ? -19.945 -49.479 -5.442 1.00 48.19 92 CYS A N 1
ATOM 738 C CA . CYS A 1 92 ? -21.233 -50.080 -5.111 1.00 48.19 92 CYS A CA 1
ATOM 739 C C . CYS A 1 92 ? -22.204 -48.975 -4.681 1.00 48.19 92 CYS A C 1
ATOM 741 O O . CYS A 1 92 ? -21.808 -48.048 -3.974 1.00 48.19 92 CYS A O 1
ATOM 743 N N . GLN A 1 93 ? -23.465 -49.069 -5.115 1.00 43.47 93 GLN A N 1
ATOM 744 C CA . GLN A 1 93 ? -24.496 -48.069 -4.821 1.00 43.47 93 GLN A CA 1
ATOM 745 C C . GLN A 1 93 ? -24.581 -47.786 -3.315 1.00 43.47 93 GLN A C 1
ATOM 747 O O . GLN A 1 93 ? -24.709 -46.639 -2.920 1.00 43.47 93 GLN A O 1
ATOM 752 N N . GLU A 1 94 ? -24.353 -48.799 -2.477 1.00 44.94 94 GLU A N 1
ATOM 753 C CA . GLU A 1 94 ? -24.346 -48.650 -1.020 1.00 44.94 94 GLU A CA 1
ATOM 754 C C . GLU A 1 94 ? -23.201 -47.762 -0.491 1.00 44.94 94 GLU A C 1
ATOM 756 O O . GLU A 1 94 ? -23.354 -47.101 0.531 1.00 44.94 94 GLU A O 1
ATOM 761 N N . MET A 1 95 ? -22.057 -47.702 -1.183 1.00 40.53 95 MET A N 1
ATOM 762 C CA . MET A 1 95 ? -20.955 -46.797 -0.835 1.00 40.53 95 MET A CA 1
ATOM 763 C C . MET A 1 95 ? -21.209 -45.372 -1.341 1.00 40.53 95 MET A C 1
ATOM 765 O O . MET A 1 95 ? -20.784 -44.418 -0.698 1.00 40.53 95 MET A O 1
ATOM 769 N N . MET A 1 96 ? -21.947 -45.216 -2.445 1.00 44.47 96 MET A N 1
ATOM 770 C CA . MET A 1 96 ? -22.462 -43.908 -2.873 1.00 44.47 96 MET A CA 1
ATOM 771 C C . MET A 1 96 ? -23.514 -43.389 -1.890 1.00 44.47 96 MET A C 1
ATOM 773 O O . MET A 1 96 ? -23.476 -42.216 -1.535 1.00 44.47 96 MET A O 1
ATOM 777 N N . ASP A 1 97 ? -24.401 -44.261 -1.411 1.00 46.94 97 ASP A N 1
ATOM 778 C CA . ASP A 1 97 ? -25.431 -43.915 -0.432 1.00 46.94 97 ASP A CA 1
ATOM 779 C C . ASP A 1 97 ? -24.788 -43.548 0.916 1.00 46.94 97 ASP A C 1
ATOM 781 O O . ASP A 1 97 ? -25.096 -42.496 1.457 1.00 46.94 97 ASP A O 1
ATOM 785 N N . PHE A 1 98 ? -23.786 -44.300 1.394 1.00 47.97 98 PHE A N 1
ATOM 786 C CA . PHE A 1 98 ? -23.018 -43.928 2.593 1.00 47.97 98 PHE A CA 1
ATOM 787 C C . PHE A 1 98 ? -22.299 -42.580 2.448 1.00 47.97 98 PHE A C 1
ATOM 789 O O . PHE A 1 98 ? -22.335 -41.763 3.366 1.00 47.97 98 PHE A O 1
ATOM 796 N N . VAL A 1 99 ? -21.643 -42.323 1.311 1.00 46.81 99 VAL A N 1
ATOM 797 C CA . VAL A 1 99 ? -20.964 -41.038 1.072 1.00 46.81 99 VAL A CA 1
ATOM 798 C C . VAL A 1 99 ? -21.978 -39.899 1.024 1.00 46.81 99 VAL A C 1
ATOM 800 O O . VAL A 1 99 ? -21.734 -38.861 1.631 1.00 46.81 99 VAL A O 1
ATOM 803 N N . ASN A 1 100 ? -23.125 -40.095 0.373 1.00 47.16 100 ASN A N 1
ATOM 804 C CA . ASN A 1 100 ? -24.184 -39.090 0.301 1.00 47.16 100 ASN A CA 1
ATOM 805 C C . ASN A 1 100 ? -24.848 -38.846 1.659 1.00 47.16 100 ASN A C 1
ATOM 807 O O . ASN A 1 100 ? -25.073 -37.694 2.017 1.00 47.16 100 ASN A O 1
ATOM 811 N N . ASP A 1 101 ? -25.100 -39.896 2.438 1.00 51.44 101 ASP A N 1
ATOM 812 C CA . ASP A 1 101 ? -25.681 -39.795 3.775 1.00 51.44 101 ASP A CA 1
ATOM 813 C C . ASP A 1 101 ? -24.707 -39.101 4.728 1.00 51.44 101 ASP A C 1
ATOM 815 O O . ASP A 1 101 ? -25.094 -38.168 5.429 1.00 51.44 101 ASP A O 1
ATOM 819 N N . THR A 1 102 ? -23.422 -39.462 4.680 1.00 49.34 102 THR A N 1
ATOM 820 C CA . THR A 1 102 ? -22.369 -38.796 5.461 1.00 49.34 102 THR A CA 1
ATOM 821 C C . THR A 1 102 ? -22.229 -37.331 5.048 1.00 49.34 102 THR A C 1
ATOM 823 O O . THR A 1 102 ? -22.132 -36.459 5.907 1.00 49.34 102 THR A O 1
ATOM 826 N N . TYR A 1 103 ? -22.280 -37.032 3.747 1.00 47.72 103 TYR A N 1
ATOM 827 C CA . TYR A 1 103 ? -22.231 -35.661 3.242 1.00 47.72 103 TYR A CA 1
ATOM 828 C C . TYR A 1 103 ? -23.462 -34.856 3.672 1.00 47.72 103 TYR A C 1
ATOM 830 O O . TYR A 1 103 ? -23.323 -33.711 4.086 1.00 47.72 103 TYR A O 1
ATOM 838 N N . SER A 1 104 ? -24.653 -35.457 3.642 1.00 47.78 104 SER A N 1
ATOM 839 C CA . SER A 1 104 ? -25.899 -34.815 4.073 1.00 47.78 104 SER A CA 1
ATOM 840 C C . SER A 1 104 ? -25.929 -34.557 5.579 1.00 47.78 104 SER A C 1
ATOM 842 O O . SER A 1 104 ? -26.369 -33.492 6.005 1.00 47.78 104 SER A O 1
ATOM 844 N N . LEU A 1 105 ? -25.392 -35.482 6.380 1.00 58.59 105 LEU A N 1
ATOM 845 C CA . LEU A 1 105 ? -25.270 -35.339 7.826 1.00 58.59 105 LEU A CA 1
ATOM 846 C C . LEU A 1 105 ? -24.287 -34.215 8.167 1.00 58.59 105 LEU A C 1
ATOM 848 O O . LEU A 1 105 ? -24.613 -33.336 8.956 1.00 58.59 105 LEU A O 1
ATOM 852 N N . VAL A 1 106 ? -23.114 -34.203 7.527 1.00 52.12 106 VAL A N 1
ATOM 853 C CA . VAL A 1 106 ? -22.099 -33.159 7.728 1.00 52.12 106 VAL A CA 1
ATOM 854 C C . VAL A 1 106 ? -22.604 -31.800 7.247 1.00 52.12 106 VAL A C 1
ATOM 856 O O . VAL A 1 106 ? -22.399 -30.811 7.942 1.00 52.12 106 VAL A O 1
ATOM 859 N N . ALA A 1 107 ? -23.302 -31.740 6.111 1.00 50.25 107 ALA A N 1
ATOM 860 C CA . ALA A 1 107 ? -23.910 -30.510 5.609 1.00 50.25 107 ALA A CA 1
ATOM 861 C C . ALA A 1 107 ? -24.999 -29.986 6.558 1.00 50.25 107 ALA A C 1
ATOM 863 O O . ALA A 1 107 ? -24.993 -28.808 6.889 1.00 50.25 107 ALA A O 1
ATOM 864 N N . SER A 1 108 ? -25.871 -30.863 7.063 1.00 53.59 108 SER A N 1
ATOM 865 C CA . SER A 1 108 ? -26.909 -30.537 8.053 1.00 53.59 108 SER A CA 1
ATOM 866 C C . SER A 1 108 ? -26.318 -30.018 9.368 1.00 53.59 108 SER A C 1
ATOM 868 O O . SER A 1 108 ? -26.794 -29.028 9.920 1.00 53.59 108 SER A O 1
ATOM 870 N N . GLU A 1 109 ? -25.280 -30.676 9.887 1.00 57.31 109 GLU A N 1
ATOM 871 C CA . GLU A 1 109 ? -24.598 -30.240 11.110 1.00 57.31 109 GLU A CA 1
ATOM 872 C C . GLU A 1 109 ? -23.824 -28.933 10.880 1.00 57.31 109 GLU A C 1
ATOM 874 O O . GLU A 1 109 ? -23.871 -28.048 11.729 1.00 57.31 109 GLU A O 1
ATOM 879 N N . MET A 1 110 ? -23.191 -28.743 9.714 1.00 47.91 110 MET A N 1
ATOM 880 C CA . MET A 1 110 ? -22.596 -27.456 9.332 1.00 47.91 110 MET A CA 1
ATOM 881 C C . MET A 1 110 ? -23.647 -26.350 9.236 1.00 47.91 110 MET A C 1
ATOM 883 O O . MET A 1 110 ? -23.414 -25.269 9.760 1.00 47.91 110 MET A O 1
ATOM 887 N N . GLU A 1 111 ? -24.802 -26.599 8.621 1.00 58.44 111 GLU A N 1
ATOM 888 C CA . GLU A 1 111 ? -25.904 -25.634 8.554 1.00 58.44 111 GLU A CA 1
ATOM 889 C C . GLU A 1 111 ? -26.447 -25.297 9.948 1.00 58.44 111 GLU A C 1
ATOM 891 O O . GLU A 1 111 ? -26.747 -24.138 10.225 1.00 58.44 111 GLU A O 1
ATOM 896 N N . GLN A 1 112 ? -26.524 -26.268 10.864 1.00 52.84 112 GLN A N 1
ATOM 897 C CA . GLN A 1 112 ? -26.901 -26.000 12.254 1.00 52.84 112 GLN A CA 1
ATOM 898 C C . GLN A 1 112 ? -25.834 -25.213 13.014 1.00 52.84 112 GLN A C 1
ATOM 900 O O . GLN A 1 112 ? -26.190 -24.298 13.755 1.00 52.84 112 GLN A O 1
ATOM 905 N N . ILE A 1 113 ? -24.548 -25.526 12.833 1.00 60.81 113 ILE A N 1
ATOM 906 C CA . ILE A 1 113 ? -23.444 -24.766 13.432 1.00 60.81 113 ILE A CA 1
ATOM 907 C C . ILE A 1 113 ? -23.451 -23.336 12.893 1.00 60.81 113 ILE A C 1
ATOM 909 O O . ILE A 1 113 ? -23.390 -22.409 13.692 1.00 60.81 113 ILE A O 1
ATOM 913 N N . LEU A 1 114 ? -23.636 -23.149 11.584 1.00 51.50 114 LEU A N 1
ATOM 914 C CA . LEU A 1 114 ? -23.769 -21.836 10.953 1.00 51.50 114 LEU A CA 1
ATOM 915 C C . LEU A 1 114 ? -25.005 -21.087 11.462 1.00 51.50 114 LEU A C 1
ATOM 917 O O . LEU A 1 114 ? -24.900 -19.915 11.783 1.00 51.50 114 LEU A O 1
ATOM 921 N N . ALA A 1 115 ? -26.152 -21.747 11.640 1.00 62.59 115 ALA A N 1
ATOM 922 C CA . ALA A 1 115 ? -27.355 -21.118 12.193 1.00 62.59 115 ALA A CA 1
ATOM 923 C C . ALA A 1 115 ? -27.235 -20.785 13.695 1.00 62.59 115 ALA A C 1
ATOM 925 O O . ALA A 1 115 ? -27.926 -19.893 14.198 1.00 62.59 115 ALA A O 1
ATOM 926 N N . VAL A 1 116 ? -26.401 -21.522 14.435 1.00 66.12 116 VAL A N 1
ATOM 927 C CA . VAL A 1 116 ? -26.053 -21.235 15.835 1.00 66.12 116 VAL A CA 1
ATOM 928 C C . VAL A 1 116 ? -25.014 -20.119 15.910 1.00 66.12 116 VAL A C 1
ATOM 930 O O . VAL A 1 116 ? -25.123 -19.277 16.794 1.00 66.12 116 VAL A O 1
ATOM 933 N N . GLU A 1 117 ? -24.047 -20.067 14.994 1.00 53.59 117 GLU A N 1
ATOM 934 C CA . GLU A 1 117 ? -23.095 -18.963 14.867 1.00 53.59 117 GLU A CA 1
ATOM 935 C C . GLU A 1 117 ? -23.768 -17.684 14.378 1.00 53.59 117 GLU A C 1
ATOM 937 O O . GLU A 1 117 ? -23.474 -16.641 14.933 1.00 53.59 117 GLU A O 1
ATOM 942 N N . GLU A 1 118 ? -24.726 -17.736 13.451 1.00 62.66 118 GLU A N 1
ATOM 943 C CA . GLU A 1 118 ? -25.536 -16.580 13.041 1.00 62.66 118 GLU A CA 1
ATOM 944 C C . GLU A 1 118 ? -26.392 -16.055 14.197 1.00 62.66 118 GLU A C 1
ATOM 946 O O . GLU A 1 118 ? -26.485 -14.846 14.391 1.00 62.66 118 GLU A O 1
ATOM 951 N N . ARG A 1 119 ? -26.978 -16.944 15.012 1.00 62.00 119 ARG A N 1
ATOM 952 C CA . ARG A 1 119 ? -27.704 -16.539 16.228 1.00 62.00 119 ARG A CA 1
ATOM 953 C C . ARG A 1 119 ? -26.780 -15.975 17.300 1.00 62.00 119 ARG A C 1
ATOM 955 O O . ARG A 1 119 ? -27.134 -14.984 17.921 1.00 62.00 119 ARG A O 1
ATOM 962 N N . LYS A 1 120 ? -25.592 -16.554 17.483 1.00 59.66 120 LYS A N 1
ATOM 963 C CA . LYS A 1 120 ? -24.566 -15.992 18.369 1.00 59.66 120 LYS A CA 1
ATOM 964 C C . LYS A 1 120 ? -24.027 -14.673 17.844 1.00 59.66 120 LYS A C 1
ATOM 966 O O . LYS A 1 120 ? -23.805 -13.798 18.651 1.00 59.66 120 LYS A O 1
ATOM 971 N N . HIS A 1 121 ? -23.888 -14.495 16.535 1.00 49.22 121 HIS A N 1
ATOM 972 C CA . HIS A 1 121 ? -23.520 -13.220 15.930 1.00 49.22 121 HIS A CA 1
ATOM 973 C C . HIS A 1 121 ? -24.615 -12.175 16.137 1.00 49.22 121 HIS A C 1
ATOM 975 O O . HIS A 1 121 ? -24.284 -11.026 16.375 1.00 49.22 121 HIS A O 1
ATOM 981 N N . GLN A 1 122 ? -25.896 -12.556 16.103 1.00 51.44 122 GLN A N 1
ATOM 982 C CA . GLN A 1 122 ? -27.016 -11.660 16.420 1.00 51.44 122 GLN A CA 1
ATOM 983 C C . GLN A 1 122 ? -27.086 -11.313 17.920 1.00 51.44 122 GLN A C 1
ATOM 985 O O . GLN A 1 122 ? -27.364 -10.169 18.269 1.00 51.44 122 GLN A O 1
ATOM 990 N N . GLU A 1 123 ? -26.801 -12.268 18.810 1.00 47.12 123 GLU A N 1
ATOM 991 C CA . GLU A 1 123 ? -26.757 -12.052 20.267 1.00 47.12 123 GLU A CA 1
ATOM 992 C C . GLU A 1 123 ? -25.477 -11.308 20.713 1.00 47.12 123 GLU A C 1
ATOM 994 O O . GLU A 1 123 ? -25.543 -10.451 21.591 1.00 47.12 123 GLU A O 1
ATOM 999 N N . GLU A 1 124 ? -24.324 -11.570 20.088 1.00 49.72 124 GLU A N 1
ATOM 1000 C CA . GLU A 1 124 ? -23.072 -10.816 20.249 1.00 49.72 124 GLU A CA 1
ATOM 1001 C C . GLU A 1 124 ? -23.178 -9.433 19.600 1.00 49.72 124 GLU A C 1
ATOM 1003 O O . GLU A 1 124 ? -22.652 -8.491 20.169 1.00 49.72 124 GLU A O 1
ATOM 1008 N N . GLU A 1 125 ? -23.926 -9.243 18.506 1.00 46.84 125 GLU A N 1
ATOM 1009 C CA . GLU A 1 125 ? -24.276 -7.904 18.005 1.00 46.84 125 GLU A CA 1
ATOM 1010 C C . GLU A 1 125 ? -25.135 -7.131 19.022 1.00 46.84 125 GLU A C 1
ATOM 1012 O O . GLU A 1 125 ? -24.912 -5.936 19.200 1.00 46.84 125 GLU A O 1
ATOM 1017 N N . GLU A 1 126 ? -26.059 -7.773 19.750 1.00 45.09 126 GLU A N 1
ATOM 1018 C CA . GLU A 1 126 ? -26.819 -7.123 20.835 1.00 45.09 126 GLU A CA 1
ATOM 1019 C C . GLU A 1 126 ? -25.979 -6.843 22.099 1.00 45.09 126 GLU A C 1
ATOM 1021 O O . GLU A 1 126 ? -26.210 -5.831 22.766 1.00 45.09 126 GLU A O 1
ATOM 1026 N N . LEU A 1 127 ? -24.988 -7.683 22.425 1.00 39.69 127 LEU A N 1
ATOM 1027 C CA . LEU A 1 127 ? -24.085 -7.503 23.575 1.00 39.69 127 LEU A CA 1
ATOM 1028 C C . LEU A 1 127 ? -22.905 -6.551 23.286 1.00 39.69 127 LEU A C 1
ATOM 1030 O O . LEU A 1 127 ? -22.574 -5.722 24.138 1.00 39.69 127 LEU A O 1
ATOM 1034 N N . ASP A 1 128 ? -22.335 -6.571 22.079 1.00 38.28 128 ASP A N 1
ATOM 1035 C CA . ASP A 1 128 ? -21.309 -5.622 21.624 1.00 38.28 128 ASP A CA 1
ATOM 1036 C C . ASP A 1 128 ? -21.895 -4.216 21.441 1.00 38.28 128 ASP A C 1
ATOM 1038 O O . ASP A 1 128 ? -21.191 -3.229 21.654 1.00 38.28 128 ASP A O 1
ATOM 1042 N N . LEU A 1 129 ? -23.197 -4.077 21.153 1.00 41.28 129 LEU A N 1
ATOM 1043 C CA . LEU A 1 129 ? -23.888 -2.780 21.201 1.00 41.28 129 LEU A CA 1
ATOM 1044 C C . LEU A 1 129 ? -23.900 -2.160 22.613 1.00 41.28 129 LEU A C 1
ATOM 1046 O O . LEU A 1 129 ? -24.022 -0.940 22.732 1.00 41.28 129 LEU A O 1
ATOM 1050 N N . VAL A 1 130 ? -23.748 -2.967 23.671 1.00 42.09 130 VAL A N 1
ATOM 1051 C CA . VAL A 1 130 ? -23.757 -2.514 25.073 1.00 42.09 130 VAL A CA 1
ATOM 1052 C C . VAL A 1 130 ? -22.337 -2.328 25.632 1.00 42.09 130 VAL A C 1
ATOM 1054 O O . VAL A 1 130 ? -22.122 -1.409 26.424 1.00 42.09 130 VAL A O 1
ATOM 1057 N N . GLU A 1 131 ? -21.342 -3.115 25.200 1.00 41.16 131 GLU A N 1
ATOM 1058 C CA . GLU A 1 131 ? -19.944 -2.979 25.664 1.00 41.16 131 GLU A CA 1
ATOM 1059 C C . GLU A 1 131 ? -19.039 -2.109 24.763 1.00 41.16 131 GLU A C 1
ATOM 1061 O O . GLU A 1 131 ? -18.101 -1.479 25.269 1.00 41.16 131 GLU A O 1
ATOM 1066 N N . ALA A 1 132 ? -19.338 -1.957 23.464 1.00 40.91 132 ALA A N 1
ATOM 1067 C CA . ALA A 1 132 ? -18.591 -1.071 22.555 1.00 40.91 132 ALA A CA 1
ATOM 1068 C C . ALA A 1 132 ? -18.947 0.426 22.715 1.00 40.91 132 ALA A C 1
ATOM 1070 O O . ALA A 1 132 ? -18.332 1.298 22.098 1.00 40.91 132 ALA A O 1
ATOM 1071 N N . GLU A 1 133 ? -19.906 0.765 23.581 1.00 39.41 133 GLU A N 1
ATOM 1072 C CA . GLU A 1 133 ? -20.461 2.118 23.714 1.00 39.41 133 GLU A CA 1
ATOM 1073 C C . GLU A 1 133 ? -19.576 3.138 24.471 1.00 39.41 133 GLU A C 1
ATOM 1075 O O . GLU A 1 133 ? -19.993 4.282 24.667 1.00 39.41 133 GLU A O 1
ATOM 1080 N N . SER A 1 134 ? -18.360 2.798 24.919 1.00 51.62 134 SER A N 1
ATOM 1081 C CA . SER A 1 134 ? -17.724 3.592 25.991 1.00 51.62 134 SER A CA 1
ATOM 1082 C C . SER A 1 134 ? -16.624 4.590 25.595 1.00 51.62 134 SER A C 1
ATOM 1084 O O . SER A 1 134 ? -16.429 5.553 26.336 1.00 51.62 134 SER A O 1
ATOM 1086 N N . VAL A 1 135 ? -15.942 4.464 24.446 1.00 46.69 135 VAL A N 1
ATOM 1087 C CA . VAL A 1 135 ? -14.810 5.373 24.120 1.00 46.69 135 VAL A CA 1
ATOM 1088 C C . VAL A 1 135 ? -15.070 6.228 22.877 1.00 46.69 135 VAL A C 1
ATOM 1090 O O . VAL A 1 135 ? -15.113 7.456 22.972 1.00 46.69 135 VAL A O 1
ATOM 1093 N N . TRP A 1 136 ? -15.333 5.621 21.719 1.00 42.31 136 TRP A N 1
ATOM 1094 C CA . TRP A 1 136 ? -15.561 6.369 20.474 1.00 42.31 136 TRP A CA 1
ATOM 1095 C C . TRP A 1 136 ? -16.940 7.020 20.408 1.00 42.31 136 TRP A C 1
ATOM 1097 O O . TRP A 1 136 ? -17.071 8.146 19.921 1.00 42.31 136 TRP A O 1
ATOM 1107 N N . ALA A 1 137 ? -17.959 6.381 20.988 1.00 45.28 137 ALA A N 1
ATOM 1108 C CA . ALA A 1 137 ? -19.282 6.976 21.133 1.00 45.28 137 ALA A CA 1
ATOM 1109 C C . ALA A 1 137 ? -19.254 8.233 22.019 1.00 45.28 137 ALA A C 1
ATOM 1111 O O . ALA A 1 137 ? -20.021 9.161 21.774 1.00 45.28 137 ALA A O 1
ATOM 1112 N N . LEU A 1 138 ? -18.338 8.326 22.992 1.00 42.34 138 LEU A N 1
ATOM 1113 C CA . LEU A 1 138 ? -18.181 9.511 23.842 1.00 42.34 138 LEU A CA 1
ATOM 1114 C C . LEU A 1 138 ? -17.601 10.705 23.062 1.00 42.34 138 LEU A C 1
ATOM 1116 O O . LEU A 1 138 ? -18.035 11.845 23.246 1.00 42.34 138 LEU A O 1
ATOM 1120 N N . VAL A 1 139 ? -16.686 10.427 22.129 1.00 43.59 139 VAL A N 1
ATOM 1121 C CA . VAL A 1 139 ? -16.122 11.413 21.193 1.00 43.59 139 VAL A CA 1
ATOM 1122 C C . VAL A 1 139 ? -17.149 11.796 20.112 1.00 43.59 139 VAL A C 1
ATOM 1124 O O . VAL A 1 139 ? -17.276 12.972 19.767 1.00 43.59 139 VAL A O 1
ATOM 1127 N N . ALA A 1 140 ? -17.948 10.840 19.625 1.00 39.47 140 ALA A N 1
ATOM 1128 C CA . ALA A 1 140 ? -18.961 11.049 18.586 1.00 39.47 140 ALA A CA 1
ATOM 1129 C C . ALA A 1 140 ? -20.283 11.677 19.090 1.00 39.47 140 ALA A C 1
ATOM 1131 O O . ALA A 1 140 ? -20.986 12.327 18.310 1.00 39.47 140 ALA A O 1
ATOM 1132 N N . ARG A 1 141 ? -20.635 11.530 20.382 1.00 39.81 141 ARG A N 1
ATOM 1133 C CA . ARG A 1 141 ? -21.900 12.022 20.981 1.00 39.81 141 ARG A CA 1
ATOM 1134 C C . ARG A 1 141 ? -21.962 13.534 21.215 1.00 39.81 141 ARG A C 1
ATOM 1136 O O . ARG A 1 141 ? -23.031 14.040 21.554 1.00 39.81 141 ARG A O 1
ATOM 1143 N N . ARG A 1 142 ? -20.899 14.305 20.955 1.00 36.50 142 ARG A N 1
ATOM 1144 C CA . ARG A 1 142 ? -20.995 15.779 20.878 1.00 36.50 142 ARG A CA 1
ATOM 1145 C C . ARG A 1 142 ? -21.610 16.223 19.540 1.00 36.50 142 ARG A C 1
ATOM 1147 O O . ARG A 1 142 ? -20.952 16.842 18.711 1.00 36.50 142 ARG A O 1
ATOM 1154 N N . ARG A 1 143 ? -22.895 15.918 19.329 1.00 38.34 143 ARG A N 1
ATOM 1155 C CA . ARG A 1 143 ? -23.741 16.512 18.273 1.00 38.34 143 ARG A CA 1
ATOM 1156 C C . ARG A 1 143 ? -24.723 17.520 18.889 1.00 38.34 143 ARG A C 1
ATOM 1158 O O . ARG A 1 143 ? -25.128 17.363 20.037 1.00 38.34 143 ARG A O 1
ATOM 1165 N N . PRO A 1 144 ? -25.109 18.553 18.124 1.00 40.06 144 PRO A N 1
ATOM 1166 C CA . PRO A 1 144 ? -26.309 18.410 17.303 1.00 40.06 144 PRO A CA 1
ATOM 1167 C C . PRO A 1 144 ? -26.027 18.641 15.813 1.00 40.06 144 PRO A C 1
ATOM 1169 O O . PRO A 1 144 ? -25.243 19.508 15.449 1.00 40.06 144 PRO A O 1
ATOM 1172 N N . GLN A 1 145 ? -26.708 17.842 14.984 1.00 31.77 145 GLN A N 1
ATOM 1173 C CA . GLN A 1 145 ? -26.883 17.987 13.531 1.00 31.77 145 GLN A CA 1
ATOM 1174 C C . GLN A 1 145 ? -25.589 18.174 12.715 1.00 31.77 145 GLN A C 1
ATOM 1176 O O . GLN A 1 145 ? -25.131 19.277 12.429 1.00 31.77 145 GLN A O 1
ATOM 1181 N N . SER A 1 146 ? -25.029 17.040 12.279 1.00 33.53 146 SER A N 1
ATOM 1182 C CA . SER A 1 146 ? -24.127 16.995 11.127 1.00 33.53 146 SER A CA 1
ATOM 1183 C C . SER A 1 146 ? -24.890 17.524 9.919 1.00 33.53 146 SER A C 1
ATOM 1185 O O . SER A 1 146 ? -25.826 16.873 9.464 1.00 33.53 146 SER A O 1
ATOM 1187 N N . VAL A 1 147 ? -24.501 18.699 9.431 1.00 29.48 147 VAL A N 1
ATOM 1188 C CA . VAL A 1 147 ? -24.985 19.238 8.161 1.00 29.48 147 VAL A CA 1
ATOM 1189 C C . VAL A 1 147 ? -24.701 18.204 7.075 1.00 29.48 147 VAL A C 1
ATOM 1191 O O . VAL A 1 147 ? -23.591 17.673 6.984 1.00 29.48 147 VAL A O 1
ATOM 1194 N N . GLU A 1 148 ? -25.754 17.889 6.331 1.00 32.28 148 GLU A N 1
ATOM 1195 C CA . GLU A 1 148 ? -25.770 17.004 5.176 1.00 32.28 148 GLU A CA 1
ATOM 1196 C C . GLU A 1 148 ? -24.653 17.342 4.181 1.00 32.28 148 GLU A C 1
ATOM 1198 O O . GLU A 1 148 ? -24.135 18.460 4.116 1.00 32.28 148 GLU A O 1
ATOM 1203 N N . SER A 1 149 ? -24.303 16.327 3.399 1.00 34.72 149 SER A N 1
ATOM 1204 C CA . SER A 1 149 ? -23.371 16.268 2.275 1.00 34.72 149 SER A CA 1
ATOM 1205 C C . SER A 1 149 ? -23.702 17.238 1.124 1.00 34.72 149 SER A C 1
ATOM 1207 O O . SER A 1 149 ? -23.780 16.839 -0.029 1.00 34.72 149 SER A O 1
ATOM 1209 N N . GLY A 1 150 ? -23.886 18.529 1.410 1.00 28.61 150 GLY A N 1
ATOM 1210 C CA . GLY A 1 150 ? -24.178 19.567 0.416 1.00 28.61 150 GLY A CA 1
ATOM 1211 C C . GLY A 1 150 ? -22.945 20.273 -0.158 1.00 28.61 150 GLY A C 1
ATOM 1212 O O . GLY A 1 150 ? -23.062 21.005 -1.135 1.00 28.61 150 GLY A O 1
ATOM 1213 N N . TYR A 1 151 ? -21.754 20.071 0.420 1.00 30.92 151 TYR A N 1
ATOM 1214 C CA . TYR A 1 151 ? -20.540 20.814 0.039 1.00 30.92 151 TYR A CA 1
ATOM 1215 C C . TYR A 1 151 ? -19.557 20.046 -0.861 1.00 30.92 151 TYR A C 1
ATOM 1217 O O . TYR A 1 151 ? -18.554 20.625 -1.265 1.00 30.92 151 TYR A O 1
ATOM 1225 N N . LEU A 1 152 ? -19.853 18.794 -1.234 1.00 36.94 152 LEU A N 1
ATOM 1226 C CA . LEU A 1 152 ? -19.063 18.038 -2.225 1.00 36.94 152 LEU A CA 1
ATOM 1227 C C . LEU A 1 152 ? -19.294 18.521 -3.673 1.00 36.94 152 LEU A C 1
ATOM 1229 O O . LEU A 1 152 ? -18.501 18.233 -4.562 1.00 36.94 152 LEU A O 1
ATOM 1233 N N . HIS A 1 153 ? -20.330 19.331 -3.921 1.00 35.06 153 HIS A N 1
ATOM 1234 C CA . HIS A 1 153 ? -20.681 19.781 -5.273 1.00 35.06 153 HIS A CA 1
ATOM 1235 C C . HIS A 1 153 ? -19.848 20.948 -5.831 1.00 35.06 153 HIS A C 1
ATOM 1237 O O . HIS A 1 153 ? -19.989 21.264 -7.012 1.00 35.06 153 HIS A O 1
ATOM 1243 N N . LEU A 1 154 ? -18.994 21.606 -5.037 1.00 35.16 154 LEU A N 1
ATOM 1244 C CA . LEU A 1 154 ? -18.261 22.793 -5.509 1.00 35.16 154 LEU A CA 1
ATOM 1245 C C . LEU A 1 154 ? -16.904 22.485 -6.164 1.00 35.16 154 LEU A C 1
ATOM 1247 O O . LEU A 1 154 ? -16.394 23.337 -6.887 1.00 35.16 154 LEU A O 1
ATOM 1251 N N . SER A 1 155 ? -16.349 21.282 -5.986 1.00 37.25 155 SER A N 1
ATOM 1252 C CA . SER A 1 155 ? -15.102 20.843 -6.639 1.00 37.25 155 SER A CA 1
ATOM 1253 C C . SER A 1 155 ? -15.323 19.850 -7.786 1.00 37.25 155 SER A C 1
ATOM 1255 O O . SER A 1 155 ? -14.531 19.847 -8.722 1.00 37.25 155 SER A O 1
ATOM 1257 N N . MET A 1 156 ? -16.433 19.099 -7.803 1.00 36.03 156 MET A N 1
ATOM 1258 C CA . MET A 1 156 ? -16.757 18.161 -8.899 1.00 36.03 156 MET A CA 1
ATOM 1259 C C . MET A 1 156 ? -17.268 18.837 -10.184 1.00 36.03 156 MET A C 1
ATOM 1261 O O . MET A 1 156 ? -17.591 18.166 -11.159 1.00 36.03 156 MET A O 1
ATOM 1265 N N . ARG A 1 157 ? -17.346 20.174 -10.208 1.00 31.61 157 ARG A N 1
ATOM 1266 C CA . ARG A 1 157 ? -17.737 20.964 -11.383 1.00 31.61 157 ARG A CA 1
ATOM 1267 C C . ARG A 1 157 ? -16.556 21.765 -11.935 1.00 31.61 157 ARG A C 1
ATOM 1269 O O . ARG A 1 157 ? -16.658 22.965 -12.172 1.00 31.61 157 ARG A O 1
ATOM 1276 N N . ARG A 1 158 ? -15.410 21.109 -12.116 1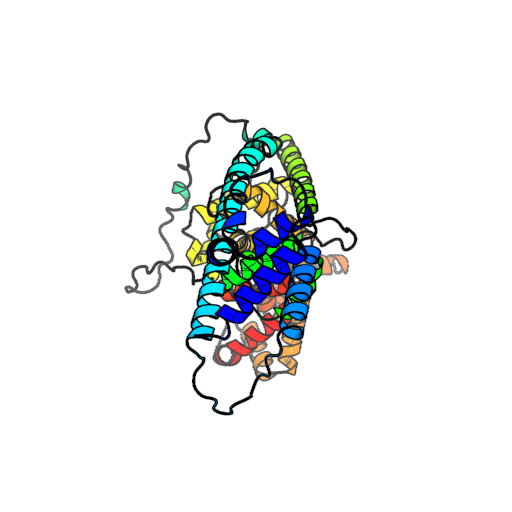.00 34.19 158 ARG A N 1
ATOM 1277 C CA . ARG A 1 158 ? -14.429 21.550 -13.109 1.00 34.19 158 ARG A CA 1
ATOM 1278 C C . ARG A 1 158 ? -14.693 20.744 -14.364 1.00 34.19 158 ARG A C 1
ATOM 1280 O O . ARG A 1 158 ? -14.325 19.580 -14.441 1.00 34.19 158 ARG A O 1
ATOM 1287 N N . ASP A 1 159 ? -15.378 21.379 -15.312 1.00 29.80 159 ASP A N 1
ATOM 1288 C CA . ASP A 1 159 ? -15.417 20.902 -16.687 1.00 29.80 159 ASP A CA 1
ATOM 1289 C C . ASP A 1 159 ? -13.986 20.545 -17.103 1.00 29.80 159 ASP A C 1
ATOM 1291 O O . ASP A 1 159 ? -13.056 21.345 -16.963 1.00 29.80 159 ASP A O 1
ATOM 1295 N N . THR A 1 160 ? -13.825 19.304 -17.542 1.00 34.19 160 THR A N 1
ATOM 1296 C CA . THR A 1 160 ? -12.604 18.699 -18.063 1.00 34.19 160 THR A CA 1
ATOM 1297 C C . THR A 1 160 ? -11.990 19.593 -19.142 1.00 34.19 160 THR A C 1
ATOM 1299 O O . THR A 1 160 ? -12.341 19.504 -20.317 1.00 34.19 160 THR A O 1
ATOM 1302 N N . ALA A 1 161 ? -11.063 20.470 -18.755 1.00 26.36 161 ALA A N 1
ATOM 1303 C CA . ALA A 1 161 ? -10.370 21.378 -19.670 1.00 26.36 161 ALA A CA 1
ATOM 1304 C C . ALA A 1 161 ? -9.177 20.725 -20.399 1.00 26.36 161 ALA A C 1
ATOM 1306 O O . ALA A 1 161 ? -8.422 21.413 -21.078 1.00 26.36 161 ALA A O 1
ATOM 1307 N N . TYR A 1 162 ? -9.028 19.400 -20.316 1.00 30.52 162 TYR A N 1
ATOM 1308 C CA . TYR A 1 162 ? -8.047 18.634 -21.088 1.00 30.52 162 TYR A CA 1
ATOM 1309 C C . TYR A 1 162 ? -8.695 17.407 -21.747 1.00 30.52 162 TYR A C 1
ATOM 1311 O O . TYR A 1 162 ? -8.293 16.269 -21.539 1.00 30.52 162 TYR A O 1
ATOM 1319 N N . HIS A 1 163 ? -9.713 17.639 -22.578 1.00 29.83 163 HIS A N 1
ATOM 1320 C CA . HIS A 1 163 ? -10.055 16.719 -23.665 1.00 29.83 163 HIS A CA 1
ATOM 1321 C C . HIS A 1 163 ? -9.473 17.263 -24.970 1.00 29.83 163 HIS A C 1
ATOM 1323 O O . HIS A 1 163 ? -10.144 17.940 -25.740 1.00 29.83 163 HIS A O 1
ATOM 1329 N N . ASN A 1 164 ? -8.196 16.957 -25.202 1.00 27.73 164 ASN A N 1
ATOM 1330 C CA . ASN A 1 164 ? -7.622 16.916 -26.544 1.00 27.73 164 ASN A CA 1
ATOM 1331 C C . ASN A 1 164 ? -7.319 15.455 -26.890 1.00 27.73 164 ASN A C 1
ATOM 1333 O O . ASN A 1 164 ? -6.170 15.052 -27.034 1.00 27.73 164 ASN A O 1
ATOM 1337 N N . THR A 1 165 ? -8.375 14.663 -27.026 1.00 29.83 165 THR A N 1
ATOM 1338 C CA . THR A 1 165 ? -8.376 13.412 -27.787 1.00 29.83 165 THR A CA 1
ATOM 1339 C C . THR A 1 165 ? -9.619 13.427 -28.673 1.00 29.83 165 THR A C 1
ATOM 1341 O O . THR A 1 165 ? -10.648 13.995 -28.312 1.00 29.83 165 THR A O 1
ATOM 1344 N N . GLY A 1 166 ? -9.456 12.950 -29.907 1.00 25.97 166 GLY A N 1
ATOM 1345 C CA . GLY A 1 166 ? -10.367 13.185 -31.026 1.00 25.97 166 GLY A CA 1
ATOM 1346 C C . GLY A 1 166 ? -11.819 12.735 -30.803 1.00 25.97 166 GLY A C 1
ATOM 1347 O O . GLY A 1 166 ? -12.133 12.016 -29.857 1.00 25.97 166 GLY A O 1
ATOM 1348 N N . PRO A 1 167 ? -12.735 13.153 -31.692 1.00 26.73 167 PRO A N 1
ATOM 1349 C CA . PRO A 1 167 ? -14.156 12.893 -31.535 1.00 26.73 167 PRO A CA 1
ATOM 1350 C C . PRO A 1 167 ? -14.431 11.410 -31.800 1.00 26.73 167 PRO A C 1
ATOM 1352 O O . PRO A 1 167 ? -14.490 10.998 -32.958 1.00 26.73 167 PRO A O 1
ATOM 1355 N N . GLY A 1 168 ? -14.592 10.602 -30.749 1.00 28.77 168 GLY A N 1
ATOM 1356 C CA . GLY A 1 168 ? -14.929 9.200 -30.974 1.00 28.77 168 GLY A CA 1
ATOM 1357 C C . GLY A 1 168 ? -14.981 8.216 -29.813 1.00 28.77 168 GLY A C 1
ATOM 1358 O O . GLY A 1 168 ? -15.164 7.054 -30.125 1.00 28.77 168 GLY A O 1
ATOM 1359 N N . GLU A 1 169 ? -14.879 8.581 -28.532 1.00 30.14 169 GLU A N 1
ATOM 1360 C CA . GLU A 1 169 ? -15.121 7.609 -27.445 1.00 30.14 169 GLU A CA 1
ATOM 1361 C C . GLU A 1 169 ? -15.949 8.249 -26.324 1.00 30.14 169 GLU A C 1
ATOM 1363 O O . GLU A 1 169 ? -15.465 9.014 -25.495 1.00 30.14 169 GLU A O 1
ATOM 1368 N N . GLN A 1 170 ? -17.257 7.981 -26.351 1.00 31.53 170 GLN A N 1
ATOM 1369 C CA . GLN A 1 170 ? -18.166 8.278 -25.247 1.00 31.53 170 GLN A CA 1
ATOM 1370 C C . GLN A 1 170 ? -17.858 7.334 -24.080 1.00 31.53 170 GLN A C 1
ATOM 1372 O O . GLN A 1 170 ? -17.670 6.137 -24.285 1.00 31.53 170 GLN A O 1
ATOM 1377 N N . GLY A 1 171 ? -17.818 7.903 -22.872 1.00 33.12 171 GLY A N 1
ATOM 1378 C CA . GLY A 1 171 ? -17.381 7.276 -21.628 1.00 33.12 171 GLY A CA 1
ATOM 1379 C C . GLY A 1 171 ? -17.868 5.846 -21.408 1.00 33.12 171 GLY A C 1
ATOM 1380 O O . GLY A 1 171 ? -19.037 5.600 -21.114 1.00 33.12 171 GLY A O 1
ATOM 1381 N N . VAL A 1 172 ? -16.920 4.916 -21.454 1.00 33.94 172 VAL A N 1
ATOM 1382 C CA . VAL A 1 172 ? -17.029 3.637 -20.762 1.00 33.94 172 VAL A CA 1
ATOM 1383 C C . VAL A 1 172 ? -16.520 3.896 -19.349 1.00 33.94 172 VAL A C 1
ATOM 1385 O O . VAL A 1 172 ? -15.333 4.140 -19.152 1.00 33.94 172 VAL A O 1
ATOM 1388 N N . GLY A 1 173 ? -17.419 3.918 -18.363 1.00 36.78 173 GLY A N 1
ATOM 1389 C CA . GLY A 1 173 ? -17.011 3.954 -16.961 1.00 36.78 173 GLY A CA 1
ATOM 1390 C C . GLY A 1 173 ? -16.093 2.765 -16.688 1.00 36.78 173 GLY A C 1
ATOM 1391 O O . GLY A 1 173 ? -16.504 1.622 -16.883 1.00 36.78 173 GLY A O 1
ATOM 1392 N N . LEU A 1 174 ? -14.845 3.033 -16.299 1.00 51.16 174 LEU A N 1
ATOM 1393 C CA . LEU A 1 174 ? -13.870 1.999 -15.968 1.00 51.16 174 LEU A CA 1
ATOM 1394 C C . LEU A 1 174 ? -14.357 1.272 -14.711 1.00 51.16 174 LEU A C 1
ATOM 1396 O O . LEU A 1 174 ? -14.233 1.776 -13.599 1.00 51.16 174 LEU A O 1
ATOM 1400 N N . THR A 1 175 ? -14.971 0.104 -14.884 1.00 49.69 175 THR A N 1
ATOM 1401 C CA . THR A 1 175 ? -15.330 -0.762 -13.761 1.00 49.69 175 THR A CA 1
ATOM 1402 C C . THR A 1 175 ? -14.060 -1.401 -13.208 1.00 49.69 175 THR A C 1
ATOM 1404 O O . THR A 1 175 ? -13.281 -1.935 -14.003 1.00 49.69 175 THR A O 1
ATOM 1407 N N . PRO A 1 176 ? -13.837 -1.390 -11.882 1.00 60.78 176 PRO A N 1
ATOM 1408 C CA . PRO A 1 176 ? -12.662 -2.025 -11.309 1.00 60.78 176 PRO A CA 1
ATOM 1409 C C . PRO A 1 176 ? -12.660 -3.529 -11.631 1.00 60.78 176 PRO A C 1
ATOM 1411 O O . PRO A 1 176 ? -13.730 -4.150 -11.654 1.00 60.78 176 PRO A O 1
ATOM 1414 N N . PRO A 1 177 ? -11.485 -4.123 -11.899 1.00 63.34 177 PRO A N 1
ATOM 1415 C CA . PRO A 1 177 ? -11.385 -5.538 -12.226 1.00 63.34 177 PRO A CA 1
ATOM 1416 C C . PRO A 1 177 ? -11.875 -6.404 -11.053 1.00 63.34 177 PRO A C 1
ATOM 1418 O O . PRO A 1 177 ? -11.691 -6.027 -9.891 1.00 63.34 177 PRO A O 1
ATOM 1421 N N . PRO A 1 178 ? -12.496 -7.568 -11.319 1.00 65.44 178 PRO A N 1
ATOM 1422 C CA . PRO A 1 178 ? -12.924 -8.471 -10.261 1.00 65.44 178 PRO A CA 1
ATOM 1423 C C . PRO A 1 178 ? -11.699 -9.005 -9.509 1.00 65.44 178 PRO A C 1
ATOM 1425 O O . PRO A 1 178 ? -10.857 -9.693 -10.079 1.00 65.44 178 PRO A O 1
ATOM 1428 N N . LEU A 1 179 ? -11.610 -8.685 -8.218 1.00 66.69 179 LEU A N 1
ATOM 1429 C CA . LEU A 1 179 ? -10.488 -9.064 -7.350 1.00 66.69 179 LEU A CA 1
ATOM 1430 C C . LEU A 1 179 ? -10.651 -10.452 -6.710 1.00 66.69 179 LEU A C 1
ATOM 1432 O O . LEU A 1 179 ? -9.729 -10.945 -6.062 1.00 66.69 179 LEU A O 1
ATOM 1436 N N . HIS A 1 180 ? -11.821 -11.076 -6.871 1.00 67.44 180 HIS A N 1
ATOM 1437 C CA . HIS A 1 180 ? -12.236 -12.245 -6.099 1.00 67.44 180 HIS A CA 1
ATOM 1438 C C . HIS A 1 180 ? -12.860 -13.317 -6.990 1.00 67.44 180 HIS A C 1
ATOM 1440 O O . HIS A 1 180 ? -13.682 -13.015 -7.857 1.00 67.44 180 HIS A O 1
ATOM 1446 N N . CYS A 1 181 ? -12.537 -14.578 -6.704 1.00 74.44 181 CYS A N 1
ATOM 1447 C CA . CYS A 1 181 ? -13.412 -15.702 -7.019 1.00 74.44 181 CYS A CA 1
ATOM 1448 C C . CYS A 1 181 ? -13.974 -16.278 -5.717 1.00 74.44 181 CYS A C 1
ATOM 1450 O O . CYS A 1 181 ? -13.325 -16.247 -4.668 1.00 74.44 181 CYS A O 1
ATOM 1452 N N . THR A 1 182 ? -15.203 -16.779 -5.785 1.00 78.56 182 THR A N 1
ATOM 1453 C CA . THR A 1 182 ? -15.969 -17.268 -4.633 1.00 78.56 182 THR A CA 1
ATOM 1454 C C . THR A 1 182 ? -15.237 -18.356 -3.854 1.00 78.56 182 THR A C 1
ATOM 1456 O O . THR A 1 182 ? -15.235 -18.355 -2.628 1.00 78.56 182 THR A O 1
ATOM 1459 N N . GLU A 1 183 ? -14.553 -19.247 -4.559 1.00 82.44 183 GLU A N 1
ATOM 1460 C CA . GLU A 1 183 ? -13.816 -20.376 -4.009 1.00 82.44 183 GLU A CA 1
ATOM 1461 C C . GLU A 1 183 ? -12.596 -19.911 -3.208 1.00 82.44 183 GLU A C 1
ATOM 1463 O O . GLU A 1 183 ? -12.336 -20.415 -2.115 1.00 82.44 183 GLU A O 1
ATOM 1468 N N . SER A 1 184 ? -11.875 -18.912 -3.725 1.00 83.31 184 SER A N 1
ATOM 1469 C CA . SER A 1 184 ? -10.712 -18.328 -3.052 1.00 83.31 184 SER A CA 1
ATOM 1470 C C . SER A 1 184 ? -11.121 -17.607 -1.767 1.00 83.31 184 SER A C 1
ATOM 1472 O O . SER A 1 184 ? -10.455 -17.753 -0.746 1.00 83.31 184 SER A O 1
ATOM 1474 N N . GLU A 1 185 ? -12.255 -16.899 -1.772 1.00 85.00 185 GLU A N 1
ATOM 1475 C CA . GLU A 1 185 ? -12.761 -16.221 -0.572 1.00 85.00 185 GLU A CA 1
ATOM 1476 C C . GLU A 1 185 ? -13.239 -17.195 0.508 1.00 85.00 185 GLU A C 1
ATOM 1478 O O . GLU A 1 185 ? -12.961 -16.973 1.685 1.00 85.00 185 GLU A O 1
ATOM 1483 N N . VAL A 1 186 ? -13.893 -18.301 0.135 1.00 85.75 186 VAL A N 1
ATOM 1484 C CA . VAL A 1 186 ? -14.298 -19.340 1.100 1.00 85.75 186 VAL A CA 1
ATOM 1485 C C . VAL A 1 186 ? -13.071 -19.972 1.762 1.00 85.75 186 VAL A C 1
ATOM 1487 O O . VAL A 1 186 ? -13.017 -20.089 2.987 1.00 85.75 186 VAL A O 1
ATOM 1490 N N . LEU A 1 187 ? -12.053 -20.328 0.972 1.00 85.44 187 LEU A N 1
ATOM 1491 C CA . LEU A 1 187 ? -10.796 -20.865 1.502 1.00 85.44 187 LEU A CA 1
ATOM 1492 C C . LEU A 1 187 ? -10.041 -19.829 2.344 1.00 85.44 187 LEU A C 1
ATOM 1494 O O . LEU A 1 187 ? -9.503 -20.169 3.397 1.00 85.44 187 LEU A O 1
ATOM 1498 N N . GLY A 1 188 ? -10.034 -18.568 1.910 1.00 86.31 188 GLY A N 1
ATOM 1499 C CA . GLY A 1 188 ? -9.457 -17.454 2.652 1.00 86.31 188 GLY A CA 1
ATOM 1500 C C . GLY A 1 188 ? -10.114 -17.268 4.014 1.00 86.31 188 GLY A C 1
ATOM 1501 O O . GLY A 1 188 ? -9.411 -17.191 5.016 1.00 86.31 188 GLY A O 1
ATOM 1502 N N . GLY A 1 189 ? -11.448 -17.281 4.070 1.00 86.56 189 GLY A N 1
ATOM 1503 C CA . GLY A 1 189 ? -12.206 -17.199 5.318 1.00 86.56 189 GLY A CA 1
ATOM 1504 C C . GLY A 1 189 ? -11.914 -18.366 6.264 1.00 86.56 189 GLY A C 1
ATOM 1505 O O . GLY A 1 189 ? -11.678 -18.147 7.452 1.00 86.56 189 GLY A O 1
ATOM 1506 N N . ALA A 1 190 ? -11.840 -19.592 5.737 1.00 87.12 190 ALA A N 1
ATOM 1507 C CA . ALA A 1 190 ? -11.480 -20.768 6.529 1.00 87.12 190 ALA A CA 1
ATOM 1508 C C . ALA A 1 190 ? -10.059 -20.658 7.112 1.00 87.12 190 ALA A C 1
ATOM 1510 O O . ALA A 1 190 ? -9.851 -20.922 8.296 1.00 87.12 190 ALA A O 1
ATOM 1511 N N . LEU A 1 191 ? -9.081 -20.215 6.313 1.00 89.12 191 LEU A N 1
ATOM 1512 C CA . LEU A 1 191 ? -7.714 -19.986 6.787 1.00 89.12 191 LEU A CA 1
ATOM 1513 C C . LEU A 1 191 ? -7.648 -18.863 7.829 1.00 89.12 191 LEU A C 1
ATOM 1515 O O . LEU A 1 191 ? -6.965 -19.027 8.838 1.00 89.12 191 LEU A O 1
ATOM 1519 N N . SER A 1 192 ? -8.389 -17.768 7.650 1.00 88.00 192 SER A N 1
ATOM 1520 C CA . SER A 1 192 ? -8.482 -16.695 8.648 1.00 88.00 192 SER A CA 1
ATOM 1521 C C . SER A 1 192 ? -9.075 -17.182 9.974 1.00 88.00 192 SER A C 1
ATOM 1523 O O . SER A 1 192 ? -8.590 -16.804 11.043 1.00 88.00 192 SER A O 1
ATOM 1525 N N . ALA A 1 193 ? -10.082 -18.060 9.937 1.00 87.00 193 ALA A N 1
ATOM 1526 C CA . ALA A 1 193 ? -10.656 -18.667 11.139 1.00 87.00 193 ALA A CA 1
ATOM 1527 C C . ALA A 1 193 ? -9.651 -19.586 11.859 1.00 87.00 193 ALA A C 1
ATOM 1529 O O . ALA A 1 193 ? -9.520 -19.535 13.088 1.00 87.00 193 ALA A O 1
ATOM 1530 N N . VAL A 1 194 ? -8.878 -20.371 11.097 1.00 87.06 194 VAL A N 1
ATOM 1531 C CA . VAL A 1 194 ? -7.778 -21.184 11.640 1.00 87.06 194 VAL A CA 1
ATOM 1532 C C . VAL A 1 194 ? -6.712 -20.295 12.278 1.00 87.06 194 VAL A C 1
ATOM 1534 O O . VAL A 1 194 ? -6.326 -20.559 13.409 1.00 87.06 194 VAL A O 1
ATOM 1537 N N . LEU A 1 195 ? -6.285 -19.215 11.617 1.00 86.19 195 LEU A N 1
ATOM 1538 C CA . LEU A 1 195 ? -5.281 -18.282 12.150 1.00 86.19 195 LEU A CA 1
ATOM 1539 C C . LEU A 1 195 ? -5.768 -17.517 13.384 1.00 86.19 195 LEU A C 1
ATOM 1541 O O . LEU A 1 195 ? -4.975 -17.190 14.262 1.00 86.19 195 LEU A O 1
ATOM 1545 N N . THR A 1 196 ? -7.071 -17.257 13.482 1.00 83.88 196 THR A N 1
ATOM 1546 C CA . THR A 1 196 ? -7.671 -16.666 14.687 1.00 83.88 196 THR A CA 1
ATOM 1547 C C . THR A 1 196 ? -7.608 -17.635 15.869 1.00 83.88 196 THR A C 1
ATOM 1549 O O . THR A 1 196 ? -7.423 -17.209 17.008 1.00 83.88 196 THR A O 1
ATOM 1552 N N . SER A 1 197 ? -7.742 -18.935 15.598 1.00 84.19 197 SER A N 1
ATOM 1553 C CA . SER A 1 197 ? -7.684 -19.996 16.609 1.00 84.19 197 SER A CA 1
ATOM 1554 C C . SER A 1 197 ? -6.245 -20.370 16.980 1.00 84.19 197 SER A C 1
ATOM 1556 O O . SER A 1 197 ? -5.962 -20.655 18.141 1.00 84.19 197 SER A O 1
ATOM 1558 N N . ASP A 1 198 ? -5.338 -20.347 16.003 1.00 83.19 198 ASP A N 1
ATOM 1559 C CA . ASP A 1 198 ? -3.922 -20.666 16.151 1.00 83.19 198 ASP A CA 1
ATOM 1560 C C . ASP A 1 198 ? -3.038 -19.658 15.386 1.00 83.19 198 ASP A C 1
ATOM 1562 O O . ASP A 1 198 ? -2.635 -19.897 14.239 1.00 83.19 198 ASP A O 1
ATOM 1566 N N . PRO A 1 199 ? -2.689 -18.526 16.029 1.00 83.38 199 PRO A N 1
ATOM 1567 C CA . PRO A 1 199 ? -1.845 -17.498 15.423 1.00 83.38 199 PRO A CA 1
ATOM 1568 C C . PRO A 1 199 ? -0.411 -17.956 15.134 1.00 83.38 199 PRO A C 1
ATOM 1570 O O . PRO A 1 199 ? 0.298 -17.289 14.378 1.00 83.38 199 PRO A O 1
ATOM 1573 N N . SER A 1 200 ? 0.045 -19.070 15.723 1.00 84.00 200 SER A N 1
ATOM 1574 C CA . SER A 1 200 ? 1.416 -19.565 15.535 1.00 84.00 200 SER A CA 1
ATOM 1575 C C . SER A 1 200 ? 1.675 -20.043 14.102 1.00 84.00 200 SER A C 1
ATOM 1577 O O . SER A 1 200 ? 2.807 -20.009 13.621 1.00 84.00 200 SER A O 1
ATOM 1579 N N . ARG A 1 201 ? 0.610 -20.403 13.377 1.00 86.69 201 ARG A N 1
ATOM 1580 C CA . ARG A 1 201 ? 0.672 -20.888 11.993 1.00 86.69 201 ARG A CA 1
ATOM 1581 C C . ARG A 1 201 ? 0.768 -19.780 10.951 1.00 86.69 201 ARG A C 1
ATOM 1583 O O . ARG A 1 201 ? 0.878 -20.080 9.765 1.00 86.69 201 ARG A O 1
ATOM 1590 N N . MET A 1 202 ? 0.757 -18.511 11.367 1.00 88.12 202 MET A N 1
ATOM 1591 C CA . MET A 1 202 ? 0.836 -17.366 10.453 1.00 88.12 202 MET A CA 1
ATOM 1592 C C . MET A 1 202 ? 2.056 -17.452 9.531 1.00 88.12 202 MET A C 1
ATOM 1594 O O . MET A 1 202 ? 1.934 -17.245 8.324 1.00 88.12 202 MET A O 1
ATOM 1598 N N . GLN A 1 203 ? 3.217 -17.818 10.078 1.00 88.69 203 GLN A N 1
ATOM 1599 C CA . GLN A 1 203 ? 4.441 -17.949 9.291 1.00 88.69 203 GLN A CA 1
ATOM 1600 C C . GLN A 1 203 ? 4.341 -19.079 8.252 1.00 88.69 203 GLN A C 1
ATOM 1602 O O . GLN A 1 203 ? 4.660 -18.858 7.088 1.00 88.69 203 GLN A O 1
ATOM 1607 N N . GLU A 1 204 ? 3.812 -20.248 8.635 1.00 89.88 204 GLU A N 1
ATOM 1608 C CA . GLU A 1 204 ? 3.587 -21.380 7.719 1.00 89.88 204 GLU A CA 1
ATOM 1609 C C . GLU A 1 204 ? 2.671 -20.979 6.548 1.00 89.88 204 GLU A C 1
ATOM 1611 O O . GLU A 1 204 ? 2.912 -21.354 5.398 1.00 89.88 204 GLU A O 1
ATOM 1616 N N . VAL A 1 205 ? 1.619 -20.203 6.830 1.00 90.06 205 VAL A N 1
ATOM 1617 C CA . VAL A 1 205 ? 0.692 -19.704 5.804 1.00 90.06 205 VAL A CA 1
ATOM 1618 C C . VAL A 1 205 ? 1.387 -18.717 4.866 1.00 90.06 205 VAL A C 1
ATOM 1620 O O . VAL A 1 205 ? 1.267 -18.869 3.650 1.00 90.06 205 VAL A O 1
ATOM 1623 N N . CYS A 1 206 ? 2.147 -17.757 5.402 1.00 91.06 206 CYS A N 1
ATOM 1624 C CA . CYS A 1 206 ? 2.890 -16.783 4.596 1.00 91.06 206 CYS A CA 1
ATOM 1625 C C . CYS A 1 206 ? 3.901 -17.475 3.667 1.00 91.06 206 CYS A C 1
ATOM 1627 O O . CYS A 1 206 ? 3.937 -17.189 2.473 1.00 91.06 206 CYS A O 1
ATOM 1629 N N . GLU A 1 207 ? 4.665 -18.443 4.182 1.00 91.12 207 GLU A N 1
ATOM 1630 C CA . GLU A 1 207 ? 5.659 -19.195 3.405 1.00 91.12 207 GLU A CA 1
ATOM 1631 C C . GLU A 1 207 ? 5.019 -20.000 2.263 1.00 91.12 207 GLU A C 1
ATOM 1633 O O . GLU A 1 207 ? 5.540 -20.035 1.147 1.00 91.12 207 GLU A O 1
ATOM 1638 N N . ARG A 1 208 ? 3.858 -20.625 2.499 1.00 91.44 208 ARG A N 1
ATOM 1639 C CA . ARG A 1 208 ? 3.158 -21.397 1.457 1.00 91.44 208 ARG A CA 1
ATOM 1640 C C . ARG A 1 208 ? 2.475 -20.538 0.399 1.00 91.44 208 ARG A C 1
ATOM 1642 O O . ARG A 1 208 ? 2.234 -21.031 -0.704 1.00 91.44 208 ARG A O 1
ATOM 1649 N N . LEU A 1 209 ? 2.139 -19.294 0.729 1.00 91.06 209 LEU A N 1
ATOM 1650 C CA . LEU A 1 209 ? 1.456 -18.361 -0.169 1.00 91.06 209 LEU A CA 1
ATOM 1651 C C . LEU A 1 209 ? 2.406 -17.356 -0.833 1.00 91.06 209 LEU A C 1
ATOM 1653 O O . LEU A 1 209 ? 1.946 -16.467 -1.552 1.00 91.06 209 LEU A O 1
ATOM 1657 N N . MET A 1 210 ? 3.723 -17.526 -0.681 1.00 91.25 210 MET A N 1
ATOM 1658 C CA . MET A 1 210 ? 4.704 -16.735 -1.423 1.00 91.25 210 MET A CA 1
ATOM 1659 C C . MET A 1 210 ? 4.446 -16.799 -2.937 1.00 91.25 210 MET A C 1
ATOM 1661 O O . MET A 1 210 ? 4.198 -17.858 -3.520 1.00 91.25 210 MET A O 1
ATOM 1665 N N . GLY A 1 211 ? 4.484 -15.634 -3.580 1.00 87.38 211 GLY A N 1
ATOM 1666 C CA . GLY A 1 211 ? 4.179 -15.444 -4.998 1.00 87.38 211 GLY A CA 1
ATOM 1667 C C . GLY A 1 211 ? 2.690 -15.535 -5.360 1.00 87.38 211 GLY A C 1
ATOM 1668 O O . GLY A 1 211 ? 2.360 -15.543 -6.547 1.00 87.38 211 GLY A O 1
ATOM 1669 N N . ARG A 1 212 ? 1.777 -15.627 -4.382 1.00 89.56 212 ARG A N 1
ATOM 1670 C CA . ARG A 1 212 ? 0.322 -15.686 -4.603 1.00 89.56 212 ARG A CA 1
ATOM 1671 C C . ARG A 1 212 ? -0.384 -14.459 -4.034 1.00 89.56 212 ARG A C 1
ATOM 1673 O O . ARG A 1 212 ? -0.053 -13.987 -2.953 1.00 89.56 212 ARG A O 1
ATOM 1680 N N . MET A 1 213 ? -1.401 -13.982 -4.748 1.00 90.19 213 MET A N 1
ATOM 1681 C CA . MET A 1 213 ? -2.304 -12.948 -4.242 1.00 90.19 213 MET A CA 1
ATOM 1682 C C . MET A 1 213 ? -3.219 -13.555 -3.175 1.00 90.19 213 MET A C 1
ATOM 1684 O O . MET A 1 213 ? -3.711 -14.675 -3.340 1.00 90.19 213 MET A O 1
ATOM 1688 N N . LEU A 1 214 ? -3.455 -12.821 -2.093 1.00 91.56 214 LEU A N 1
ATOM 1689 C CA . LEU A 1 214 ? -4.301 -13.264 -0.996 1.00 91.56 214 LEU A CA 1
ATOM 1690 C C . LEU A 1 214 ? -5.795 -13.059 -1.323 1.00 91.56 214 LEU A C 1
ATOM 1692 O O . LEU A 1 214 ? -6.172 -12.084 -1.977 1.00 91.56 214 LEU A O 1
ATOM 1696 N N . PRO A 1 215 ? -6.687 -13.938 -0.846 1.00 90.62 215 PRO A N 1
ATOM 1697 C CA . PRO A 1 215 ? -8.114 -13.626 -0.751 1.00 90.62 215 PRO A CA 1
ATOM 1698 C C . PRO A 1 215 ? -8.351 -12.415 0.167 1.00 90.62 215 PRO A C 1
ATOM 1700 O O . PRO A 1 215 ? -7.558 -12.184 1.081 1.00 90.62 215 PRO A O 1
ATOM 1703 N N . ALA A 1 216 ? -9.441 -11.661 -0.011 1.00 87.06 216 ALA A N 1
ATOM 1704 C CA . ALA A 1 216 ? -9.740 -10.482 0.817 1.00 87.06 216 ALA A CA 1
ATOM 1705 C C . ALA A 1 216 ? -9.805 -10.816 2.309 1.00 87.06 216 ALA A C 1
ATOM 1707 O O . ALA A 1 216 ? -9.151 -10.146 3.108 1.00 87.06 216 ALA A O 1
ATOM 1708 N N . ALA A 1 217 ? -10.532 -11.875 2.678 1.00 84.50 217 ALA A N 1
ATOM 1709 C CA . ALA A 1 217 ? -10.664 -12.272 4.080 1.00 84.50 217 ALA A CA 1
ATOM 1710 C C . ALA A 1 217 ? -9.308 -12.587 4.743 1.00 84.50 217 ALA A C 1
ATOM 1712 O O . ALA A 1 217 ? -9.077 -12.230 5.900 1.00 84.50 217 ALA A O 1
ATOM 1713 N N . LEU A 1 218 ? -8.396 -13.227 4.002 1.00 90.44 218 LEU A N 1
ATOM 1714 C CA . LEU A 1 218 ? -7.062 -13.575 4.495 1.00 90.44 218 LEU A CA 1
ATOM 1715 C C . LEU A 1 218 ? -6.120 -12.371 4.495 1.00 90.44 218 LEU A C 1
ATOM 1717 O O . LEU A 1 218 ? -5.354 -12.199 5.441 1.00 90.44 218 LEU A O 1
ATOM 1721 N N . ARG A 1 219 ? -6.220 -11.506 3.480 1.00 93.25 219 ARG A N 1
ATOM 1722 C CA . ARG A 1 219 ? -5.461 -10.256 3.380 1.00 93.25 219 ARG A CA 1
ATOM 1723 C C . ARG A 1 219 ? -5.647 -9.401 4.623 1.00 93.25 219 ARG A C 1
ATOM 1725 O O . ARG A 1 219 ? -4.659 -9.016 5.237 1.00 93.25 219 ARG A O 1
ATOM 1732 N N . THR A 1 220 ? -6.896 -9.158 5.022 1.00 90.38 220 THR A N 1
ATOM 1733 C CA . THR A 1 220 ? -7.212 -8.371 6.220 1.00 90.38 220 THR A CA 1
ATOM 1734 C C . THR A 1 220 ? -6.511 -8.937 7.458 1.00 90.38 220 THR A C 1
ATOM 1736 O O . THR A 1 220 ? -5.871 -8.189 8.194 1.00 90.38 220 THR A O 1
ATOM 1739 N N . SER A 1 221 ? -6.574 -10.256 7.667 1.00 88.50 221 SER A N 1
ATOM 1740 C CA . SER A 1 221 ? -5.952 -10.914 8.822 1.00 88.50 221 SER A CA 1
ATOM 1741 C C . SER A 1 221 ? -4.424 -10.839 8.797 1.00 88.50 221 SER A C 1
ATOM 1743 O O . SER A 1 221 ? -3.823 -10.485 9.809 1.00 88.50 221 SER A O 1
ATOM 1745 N N . VAL A 1 222 ? -3.796 -11.143 7.656 1.00 91.25 222 VAL A N 1
ATOM 1746 C CA . VAL A 1 222 ? -2.331 -11.117 7.504 1.00 91.25 222 VAL A CA 1
ATOM 1747 C C . VAL A 1 222 ? -1.798 -9.694 7.662 1.00 91.25 222 VAL A C 1
ATOM 1749 O O . VAL A 1 222 ? -0.853 -9.477 8.414 1.00 91.25 222 VAL A O 1
ATOM 1752 N N . TRP A 1 223 ? -2.412 -8.713 6.997 1.00 93.25 223 TRP A N 1
ATOM 1753 C CA . TRP A 1 223 ? -1.939 -7.329 7.029 1.00 93.25 223 TRP A CA 1
ATOM 1754 C C . TRP A 1 223 ? -2.062 -6.725 8.430 1.00 93.25 223 TRP A C 1
ATOM 1756 O O . TRP A 1 223 ? -1.115 -6.098 8.894 1.00 93.25 223 TRP A O 1
ATOM 1766 N N . ILE A 1 224 ? -3.175 -6.952 9.141 1.00 89.69 224 ILE A N 1
ATOM 1767 C CA . ILE A 1 224 ? -3.329 -6.490 10.533 1.00 89.69 224 ILE A CA 1
ATOM 1768 C C . ILE A 1 224 ? -2.273 -7.127 11.437 1.00 89.69 224 ILE A C 1
ATOM 1770 O O . ILE A 1 224 ? -1.640 -6.427 12.225 1.00 89.69 224 ILE A O 1
ATOM 1774 N N . ASP A 1 225 ? -2.058 -8.438 11.317 1.00 87.88 225 ASP A N 1
ATOM 1775 C CA . ASP A 1 225 ? -1.069 -9.142 12.131 1.00 87.88 225 ASP A CA 1
ATOM 1776 C C . ASP A 1 225 ? 0.338 -8.568 11.930 1.00 87.88 225 ASP A C 1
ATOM 1778 O O . ASP A 1 225 ? 1.035 -8.265 12.897 1.00 87.88 225 ASP A O 1
ATOM 1782 N N . LYS A 1 226 ? 0.717 -8.342 10.669 1.00 88.06 226 LYS A N 1
ATOM 1783 C CA . LYS A 1 226 ? 2.021 -7.800 10.282 1.00 88.06 226 LYS A CA 1
ATOM 1784 C C . LYS A 1 226 ? 2.200 -6.326 10.659 1.00 88.06 226 LYS A C 1
ATOM 1786 O O . LYS A 1 226 ? 3.288 -5.951 11.081 1.00 88.06 226 LYS A O 1
ATOM 1791 N N . LEU A 1 227 ? 1.147 -5.507 10.584 1.00 89.12 227 LEU A N 1
ATOM 1792 C CA . LEU A 1 227 ? 1.178 -4.110 11.044 1.00 89.12 227 LEU A CA 1
ATOM 1793 C C . LEU A 1 227 ? 1.340 -3.990 12.566 1.00 89.12 227 LEU A C 1
ATOM 1795 O O . LEU A 1 227 ? 1.963 -3.044 13.036 1.00 89.12 227 LEU A O 1
ATOM 1799 N N . LEU A 1 228 ? 0.763 -4.915 13.340 1.00 83.75 228 LEU A N 1
ATOM 1800 C CA . LEU A 1 228 ? 0.741 -4.840 14.806 1.00 83.75 228 LEU A CA 1
ATOM 1801 C C . LEU A 1 228 ? 1.916 -5.554 15.489 1.00 83.75 228 LEU A C 1
ATOM 1803 O O . LEU A 1 228 ? 2.235 -5.231 16.632 1.00 83.75 228 LEU A O 1
ATOM 1807 N N . LYS A 1 229 ? 2.545 -6.538 14.835 1.00 71.94 229 LYS A N 1
ATOM 1808 C CA . LYS A 1 229 ? 3.638 -7.350 15.405 1.00 71.94 229 LYS A CA 1
ATOM 1809 C C . LYS A 1 229 ? 5.047 -6.818 15.119 1.00 71.94 229 LYS A C 1
ATOM 1811 O O . LYS A 1 229 ? 6.009 -7.571 15.261 1.00 71.94 229 LYS A O 1
ATOM 1816 N N . SER A 1 230 ? 5.205 -5.538 14.778 1.00 55.53 230 SER A N 1
ATOM 1817 C CA . SER A 1 230 ? 6.533 -4.939 14.555 1.00 55.53 230 SER A CA 1
ATOM 1818 C C . SER A 1 230 ? 7.464 -5.023 15.780 1.00 55.53 230 SER A C 1
ATOM 1820 O O . SER A 1 230 ? 8.677 -4.925 15.621 1.00 55.53 230 SER A O 1
ATOM 1822 N N . ASP A 1 231 ? 6.928 -5.299 16.977 1.00 47.53 231 ASP A N 1
ATOM 1823 C CA . ASP A 1 231 ? 7.701 -5.604 18.184 1.00 47.53 231 ASP A CA 1
ATOM 1824 C C . ASP A 1 231 ? 7.660 -7.108 18.522 1.00 47.53 231 ASP A C 1
ATOM 1826 O O . ASP A 1 231 ? 6.720 -7.623 19.134 1.00 47.53 231 ASP A O 1
ATOM 1830 N N . ALA A 1 232 ? 8.741 -7.812 18.175 1.00 44.38 232 ALA A N 1
ATOM 1831 C CA . ALA A 1 232 ? 8.933 -9.269 18.245 1.00 44.38 232 ALA A CA 1
ATOM 1832 C C . ALA A 1 232 ? 8.878 -9.924 19.652 1.00 44.38 232 ALA A C 1
ATOM 1834 O O . ALA A 1 232 ? 9.333 -11.054 19.824 1.00 44.38 232 ALA A O 1
ATOM 1835 N N . SER A 1 233 ? 8.370 -9.241 20.683 1.00 49.50 233 SER A N 1
ATOM 1836 C CA . SER A 1 233 ? 8.506 -9.676 22.085 1.00 49.50 233 SER A CA 1
ATOM 1837 C C . SER A 1 233 ? 7.205 -9.971 22.831 1.00 49.50 233 SER A C 1
ATOM 1839 O O . SER A 1 233 ? 7.268 -10.471 23.955 1.00 49.50 233 SER A O 1
ATOM 1841 N N . SER A 1 234 ? 6.030 -9.713 22.248 1.00 51.97 234 SER A N 1
ATOM 1842 C CA . SER A 1 234 ? 4.767 -9.939 22.959 1.00 51.97 234 SER A CA 1
ATOM 1843 C C . SER A 1 234 ? 4.098 -11.252 22.544 1.00 51.97 234 SER A C 1
ATOM 1845 O O . SER A 1 234 ? 3.762 -11.467 21.384 1.00 51.97 234 SER A O 1
ATOM 1847 N N . SER A 1 235 ? 3.851 -12.128 23.521 1.00 56.28 235 SER A N 1
ATOM 1848 C CA . SER A 1 235 ? 2.945 -13.282 23.405 1.00 56.28 235 SER A CA 1
ATOM 1849 C C . SER A 1 235 ? 1.466 -12.864 23.353 1.00 56.28 235 SER A C 1
ATOM 1851 O O . SER A 1 235 ? 0.578 -13.677 23.612 1.00 56.28 235 SER A O 1
ATOM 1853 N N . ASP A 1 236 ? 1.201 -11.579 23.119 1.00 59.78 236 ASP A N 1
ATOM 1854 C CA . ASP A 1 236 ? -0.123 -10.989 23.183 1.00 59.78 236 ASP A CA 1
ATOM 1855 C C . ASP A 1 236 ? -0.911 -11.382 21.926 1.00 59.78 236 ASP A C 1
ATOM 1857 O O . ASP A 1 236 ? -0.420 -11.332 20.798 1.00 59.78 236 ASP A O 1
ATOM 1861 N N . CYS A 1 237 ? -2.169 -11.780 22.117 1.00 67.56 237 CYS A N 1
ATOM 1862 C CA . CYS A 1 237 ? -3.081 -12.058 21.011 1.00 67.56 237 CYS A CA 1
ATOM 1863 C C . CYS A 1 237 ? -3.272 -10.789 20.160 1.00 67.56 237 CYS A C 1
ATOM 1865 O O . CYS A 1 237 ? -3.494 -9.709 20.717 1.00 67.56 237 CYS A O 1
ATOM 1867 N N . THR A 1 238 ? -3.275 -10.913 18.829 1.00 73.12 238 THR A N 1
ATOM 1868 C CA . THR A 1 238 ? -3.401 -9.803 17.862 1.00 73.12 238 THR A CA 1
ATOM 1869 C C . THR A 1 238 ? -4.575 -8.862 18.175 1.00 73.12 238 THR A C 1
ATOM 1871 O O . THR A 1 238 ? -4.422 -7.645 18.118 1.00 73.12 238 THR A O 1
ATOM 1874 N N . ARG A 1 239 ? -5.719 -9.395 18.638 1.00 75.06 239 ARG A N 1
ATOM 1875 C CA . ARG A 1 239 ? -6.885 -8.589 19.063 1.00 75.06 239 ARG A CA 1
ATOM 1876 C C . ARG A 1 239 ? -6.574 -7.638 20.223 1.00 75.06 239 ARG A C 1
ATOM 1878 O O . ARG A 1 239 ? -7.084 -6.521 20.281 1.00 75.06 239 ARG A O 1
ATOM 1885 N N . SER A 1 240 ? -5.750 -8.082 21.168 1.00 77.62 240 SER A N 1
ATOM 1886 C CA . SER A 1 240 ? -5.383 -7.287 22.342 1.00 77.62 240 SER A CA 1
ATOM 1887 C C . SER A 1 240 ? -4.401 -6.165 21.995 1.00 77.62 240 SER A C 1
ATOM 1889 O O . SER A 1 240 ? -4.542 -5.055 22.513 1.00 77.62 240 SER A O 1
ATOM 1891 N N . LEU A 1 241 ? -3.473 -6.422 21.066 1.00 82.25 241 LEU A N 1
ATOM 1892 C CA . LEU A 1 241 ? -2.567 -5.412 20.515 1.00 82.25 241 LEU A CA 1
ATOM 1893 C C . LEU A 1 241 ? -3.342 -4.360 19.728 1.00 82.25 241 LEU A C 1
ATOM 1895 O O . LEU A 1 241 ? -3.178 -3.167 19.962 1.00 82.25 241 LEU A O 1
ATOM 1899 N N . GLU A 1 242 ? -4.265 -4.795 18.873 1.00 85.44 242 GLU A N 1
ATOM 1900 C CA . GLU A 1 242 ? -5.088 -3.885 18.086 1.00 85.44 242 GLU A CA 1
ATOM 1901 C C . GLU A 1 242 ? -5.933 -2.967 18.980 1.00 85.44 242 GLU A C 1
ATOM 1903 O O . GLU A 1 242 ? -6.003 -1.761 18.755 1.00 85.44 242 GLU A O 1
ATOM 1908 N N . ARG A 1 243 ? -6.539 -3.509 20.045 1.00 86.12 243 ARG A N 1
ATOM 1909 C CA . ARG A 1 243 ? -7.270 -2.704 21.035 1.00 86.12 243 ARG A CA 1
ATOM 1910 C C . ARG A 1 243 ? -6.361 -1.677 21.715 1.00 86.12 243 ARG A C 1
ATOM 1912 O O . ARG A 1 243 ? -6.757 -0.521 21.859 1.00 86.12 243 ARG A O 1
ATOM 1919 N N . ARG A 1 244 ? -5.152 -2.080 22.117 1.00 87.12 244 ARG A N 1
ATOM 1920 C CA . ARG A 1 244 ? -4.165 -1.192 22.751 1.00 87.12 244 ARG A CA 1
ATOM 1921 C C . ARG A 1 244 ? -3.783 -0.038 21.823 1.00 87.12 244 ARG A C 1
ATOM 1923 O O . ARG A 1 244 ? -3.795 1.112 22.267 1.00 87.12 244 ARG A O 1
ATOM 1930 N N . GLU A 1 245 ? -3.506 -0.326 20.555 1.00 88.56 245 GLU A N 1
ATOM 1931 C CA . GLU A 1 245 ? -3.154 0.697 19.567 1.00 88.56 245 GLU A CA 1
ATOM 1932 C C . GLU A 1 245 ? -4.338 1.608 19.228 1.00 88.56 245 GLU A C 1
ATOM 1934 O O . GLU A 1 245 ? -4.173 2.829 19.220 1.00 88.56 245 GLU A O 1
ATOM 1939 N N . ARG A 1 246 ? -5.561 1.068 19.096 1.00 89.94 246 ARG A N 1
ATOM 1940 C CA . ARG A 1 246 ? -6.782 1.882 18.933 1.00 89.94 246 ARG A CA 1
ATOM 1941 C C . ARG A 1 246 ? -6.939 2.888 20.072 1.00 89.94 246 ARG A C 1
ATOM 1943 O O . ARG A 1 246 ? -7.179 4.072 19.831 1.00 89.94 246 ARG A O 1
ATOM 1950 N N . GLU A 1 247 ? -6.787 2.438 21.316 1.00 89.12 247 GLU A N 1
ATOM 1951 C CA . GLU A 1 247 ? -6.898 3.310 22.486 1.00 89.12 247 GLU A CA 1
ATOM 1952 C C . GLU A 1 247 ? -5.776 4.354 22.537 1.00 89.12 247 GLU A C 1
ATOM 1954 O O . GLU A 1 247 ? -6.030 5.522 22.844 1.00 89.12 247 GLU A O 1
ATOM 1959 N N . ARG A 1 248 ? -4.534 3.956 22.244 1.00 91.19 248 ARG A N 1
ATOM 1960 C CA . ARG A 1 248 ? -3.374 4.855 22.236 1.00 91.19 248 ARG A CA 1
ATOM 1961 C C . ARG A 1 248 ? -3.527 5.941 21.172 1.00 91.19 248 ARG A C 1
ATOM 1963 O O . ARG A 1 248 ? -3.413 7.126 21.495 1.00 91.19 248 ARG A O 1
ATOM 1970 N N . PHE A 1 249 ? -3.825 5.546 19.938 1.00 92.56 249 PHE A N 1
ATOM 1971 C CA . PHE A 1 249 ? -4.033 6.453 18.814 1.00 92.56 249 PHE A CA 1
ATOM 1972 C C . PHE A 1 249 ? -5.207 7.402 19.090 1.00 92.56 249 PHE A C 1
ATOM 1974 O O . PHE A 1 249 ? -5.071 8.622 18.966 1.00 92.56 249 PHE A O 1
ATOM 1981 N N . GLY A 1 250 ? -6.333 6.868 19.577 1.00 92.50 250 GLY A N 1
ATOM 1982 C CA . GLY A 1 250 ? -7.521 7.650 19.918 1.00 92.50 250 GLY A CA 1
ATOM 1983 C C . GLY A 1 250 ? -7.284 8.714 20.982 1.00 92.50 250 GLY A C 1
ATOM 1984 O O . GLY A 1 250 ? -7.652 9.872 20.775 1.00 92.50 250 GLY A O 1
ATOM 1985 N N . ARG A 1 251 ? -6.595 8.371 22.078 1.00 93.00 251 ARG A N 1
ATOM 1986 C CA . ARG A 1 251 ? -6.233 9.340 23.131 1.00 93.00 251 ARG A CA 1
ATOM 1987 C C . ARG A 1 251 ? -5.355 10.469 22.589 1.00 93.00 251 ARG A C 1
ATOM 1989 O O . ARG A 1 251 ? -5.527 11.627 22.978 1.00 93.00 251 ARG A O 1
ATOM 1996 N N . THR A 1 252 ? -4.418 10.157 21.693 1.00 93.56 252 THR A N 1
ATOM 1997 C CA . THR A 1 252 ? -3.554 11.170 21.072 1.00 93.56 252 THR A CA 1
ATOM 1998 C C . THR A 1 252 ? -4.352 12.098 20.164 1.00 93.56 252 THR A C 1
ATOM 2000 O O . THR A 1 252 ? -4.223 13.320 20.281 1.00 93.56 252 THR A O 1
ATOM 2003 N N . VAL A 1 253 ? -5.224 11.547 19.313 1.00 93.62 253 VAL A N 1
ATOM 2004 C CA . VAL A 1 253 ? -6.107 12.340 18.447 1.00 93.62 253 VAL A CA 1
ATOM 2005 C C . VAL A 1 253 ? -7.025 13.231 19.280 1.00 93.62 253 VAL A C 1
ATOM 2007 O O . VAL A 1 253 ? -7.115 14.423 19.006 1.00 93.62 253 VAL A O 1
ATOM 2010 N N . GLU A 1 254 ? -7.658 12.708 20.330 1.00 92.00 254 GLU A N 1
ATOM 2011 C CA . GLU A 1 254 ? -8.538 13.489 21.208 1.00 92.00 254 GLU A CA 1
ATOM 2012 C C . GLU A 1 254 ? -7.794 14.663 21.859 1.00 92.00 254 GLU A C 1
ATOM 2014 O O . GLU A 1 254 ? -8.249 15.813 21.808 1.00 92.00 254 GLU A O 1
ATOM 2019 N N . ARG A 1 255 ? -6.598 14.402 22.403 1.00 93.44 255 ARG A N 1
ATOM 2020 C CA . ARG A 1 255 ? -5.739 15.447 22.971 1.00 93.44 255 ARG A CA 1
ATOM 2021 C C . ARG A 1 255 ? -5.405 16.513 21.923 1.00 93.44 255 ARG A C 1
ATOM 2023 O O . ARG A 1 255 ? -5.477 17.704 22.224 1.00 93.44 255 ARG A O 1
ATOM 2030 N N . ARG A 1 256 ? -5.065 16.117 20.693 1.00 91.62 256 ARG A N 1
ATOM 2031 C CA . ARG A 1 256 ? -4.740 17.037 19.590 1.00 91.62 256 ARG A CA 1
ATOM 2032 C C . ARG A 1 256 ? -5.947 17.841 19.112 1.00 91.62 256 ARG A C 1
ATOM 2034 O O . ARG A 1 256 ? -5.814 19.046 18.915 1.00 91.62 256 ARG A O 1
ATOM 2041 N N . VAL A 1 257 ? -7.124 17.227 19.000 1.00 92.69 257 VAL A N 1
ATOM 2042 C CA . VAL A 1 257 ? -8.390 17.913 18.686 1.00 92.69 257 VAL A CA 1
ATOM 2043 C C . VAL A 1 257 ? -8.670 19.009 19.711 1.00 92.69 257 VAL A C 1
ATOM 2045 O O . VAL A 1 257 ? -8.985 20.137 19.325 1.00 92.69 257 VAL A O 1
ATOM 2048 N N . ALA A 1 258 ? -8.504 18.711 21.003 1.00 92.38 258 ALA A N 1
ATOM 2049 C CA . ALA A 1 258 ? -8.692 19.686 22.074 1.00 92.38 258 ALA A CA 1
ATOM 2050 C C . ALA A 1 258 ? -7.663 20.830 22.008 1.00 92.38 258 ALA A C 1
ATOM 2052 O O . ALA A 1 258 ? -8.039 21.999 22.115 1.00 92.38 258 ALA A O 1
ATOM 2053 N N . LEU A 1 259 ? -6.382 20.511 21.780 1.00 91.88 259 LEU A N 1
ATOM 2054 C CA . LEU A 1 259 ? -5.304 21.500 21.642 1.00 91.88 259 LEU A CA 1
ATOM 2055 C C . LEU A 1 259 ? -5.525 22.442 20.450 1.00 91.88 259 LEU A C 1
ATOM 2057 O O . LEU A 1 259 ? -5.378 23.655 20.583 1.00 91.88 259 LEU A O 1
ATOM 2061 N N . LEU A 1 260 ? -5.919 21.888 19.304 1.00 89.69 260 LEU A N 1
ATOM 2062 C CA . LEU A 1 260 ? -6.195 22.628 18.071 1.00 89.69 260 LEU A CA 1
ATOM 2063 C C . LEU A 1 260 ? -7.595 23.269 18.056 1.00 89.69 260 LEU A C 1
ATOM 2065 O O . LEU A 1 260 ? -7.936 23.969 17.105 1.00 89.69 260 LEU A O 1
ATOM 2069 N N . LYS A 1 261 ? -8.404 23.052 19.105 1.00 92.00 261 LYS A N 1
ATOM 2070 C CA . LYS A 1 261 ? -9.788 23.541 19.248 1.00 92.00 261 LYS A CA 1
ATOM 2071 C C . LYS A 1 261 ? -10.684 23.166 18.060 1.00 92.00 261 LYS A C 1
ATOM 2073 O O . LYS A 1 261 ? -11.533 23.950 17.631 1.00 92.00 261 LYS A O 1
ATOM 2078 N N . LEU A 1 262 ? -10.493 21.963 17.524 1.00 90.25 262 LEU A N 1
ATOM 2079 C CA . LEU A 1 262 ? -11.260 21.459 16.387 1.00 90.25 262 LEU A CA 1
ATOM 2080 C C . LEU A 1 262 ? -12.605 20.888 16.846 1.00 90.25 262 LEU A C 1
ATOM 2082 O O . LEU A 1 262 ? -12.747 20.390 17.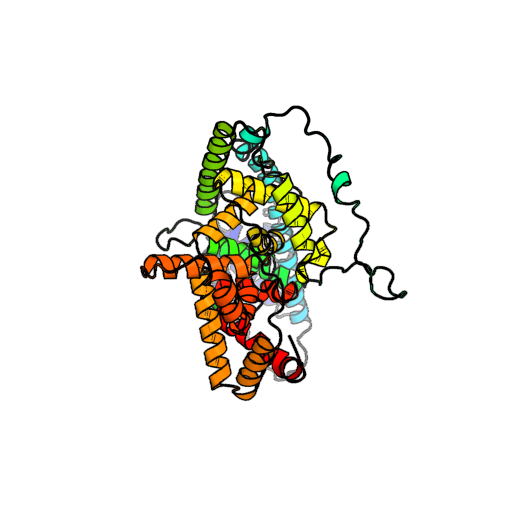961 1.00 90.25 262 LEU A O 1
ATOM 2086 N N . ARG A 1 263 ? -13.605 20.937 15.959 1.00 88.62 263 ARG A N 1
ATOM 2087 C CA . ARG A 1 263 ? -14.913 20.298 16.200 1.00 88.62 263 ARG A CA 1
ATOM 2088 C C . ARG A 1 263 ? -14.878 18.785 15.976 1.00 88.62 263 ARG A C 1
ATOM 2090 O O . ARG A 1 263 ? -15.669 18.072 16.576 1.00 88.62 263 ARG A O 1
ATOM 2097 N N . SER A 1 264 ? -14.002 18.318 15.089 1.00 88.62 264 SER A N 1
ATOM 2098 C CA . SER A 1 264 ? -13.815 16.908 14.736 1.00 88.62 264 SER A CA 1
ATOM 2099 C C . SER A 1 264 ? -12.395 16.703 14.209 1.00 88.62 264 SER A C 1
ATOM 2101 O O . SER A 1 264 ? -11.844 17.613 13.592 1.00 88.62 264 SER A O 1
ATOM 2103 N N . ALA A 1 265 ? -11.831 15.506 14.390 1.00 90.19 265 ALA A N 1
ATOM 2104 C CA . ALA A 1 265 ? -10.554 15.125 13.781 1.00 90.19 265 ALA A CA 1
ATOM 2105 C C . ALA A 1 265 ? -10.657 14.936 12.255 1.00 90.19 265 ALA A C 1
ATOM 2107 O O . ALA A 1 265 ? -9.676 15.090 11.541 1.00 90.19 265 ALA A O 1
ATOM 2108 N N . THR A 1 266 ? -11.859 14.662 11.738 1.00 91.38 266 THR A N 1
ATOM 2109 C CA . THR A 1 266 ? -12.106 14.412 10.306 1.00 91.38 266 THR A CA 1
ATOM 2110 C C . THR A 1 266 ? -12.015 15.661 9.428 1.00 91.38 266 THR A C 1
ATOM 2112 O O . THR A 1 266 ? -12.148 15.557 8.213 1.00 91.38 266 THR A O 1
ATOM 2115 N N . ARG A 1 267 ? -11.889 16.850 10.027 1.00 90.25 267 ARG A N 1
ATOM 2116 C CA . ARG A 1 267 ? -11.722 18.125 9.321 1.00 90.25 267 ARG A CA 1
ATOM 2117 C C . ARG A 1 267 ? -10.660 18.949 10.033 1.00 90.25 267 ARG A C 1
ATOM 2119 O O . ARG A 1 267 ? -10.924 19.544 11.078 1.00 90.25 267 ARG A O 1
ATOM 2126 N N . SER A 1 268 ? -9.472 18.980 9.451 1.00 90.50 268 SER A N 1
ATOM 2127 C CA . SER A 1 268 ? -8.348 19.767 9.944 1.00 90.50 268 SER A CA 1
ATOM 2128 C C . SER A 1 268 ? -8.316 21.169 9.309 1.00 90.50 268 SER A C 1
ATOM 2130 O O . SER A 1 268 ? -9.041 21.434 8.345 1.00 90.50 268 SER A O 1
ATOM 2132 N N . PRO A 1 269 ? -7.455 22.084 9.796 1.00 89.00 269 PRO A N 1
ATOM 2133 C CA . PRO A 1 269 ? -7.234 23.385 9.162 1.00 89.00 269 PRO A CA 1
ATOM 2134 C C . PRO A 1 269 ? -6.767 23.297 7.702 1.00 89.00 269 PRO A C 1
ATOM 2136 O O . PRO A 1 269 ? -7.014 24.223 6.935 1.00 89.00 269 PRO A O 1
ATOM 2139 N N . ILE A 1 270 ? -6.127 22.188 7.312 1.00 90.38 270 ILE A N 1
ATOM 2140 C CA . ILE A 1 270 ? -5.632 21.948 5.950 1.00 90.38 270 ILE A CA 1
ATOM 2141 C C . ILE A 1 270 ? -6.565 21.047 5.124 1.00 90.38 270 ILE A C 1
ATOM 2143 O O . ILE A 1 270 ? -6.165 20.574 4.065 1.00 90.38 270 ILE A O 1
ATOM 2147 N N . SER A 1 271 ? -7.813 20.819 5.564 1.00 91.44 271 SER A N 1
ATOM 2148 C CA . SER A 1 271 ? -8.756 19.899 4.895 1.00 91.44 271 SER A CA 1
ATOM 2149 C C . SER A 1 271 ? -8.918 20.193 3.404 1.00 91.44 271 SER A C 1
ATOM 2151 O O . SER A 1 271 ? -8.885 19.268 2.606 1.00 91.44 271 SER A O 1
ATOM 2153 N N . GLY A 1 272 ? -9.014 21.468 3.009 1.00 90.75 272 GLY A N 1
ATOM 2154 C CA . GLY A 1 272 ? -9.139 21.836 1.593 1.00 90.75 272 GLY A CA 1
ATOM 2155 C C . GLY A 1 272 ? -7.894 21.511 0.757 1.00 90.75 272 GLY A C 1
ATOM 2156 O O . GLY A 1 272 ? -8.016 21.205 -0.424 1.00 90.75 272 GLY A O 1
ATOM 2157 N N . LEU A 1 273 ? -6.699 21.542 1.359 1.00 91.50 273 LEU A N 1
ATOM 2158 C CA . LEU A 1 273 ? -5.460 21.133 0.690 1.00 91.50 273 LEU A CA 1
ATOM 2159 C C . LEU A 1 273 ? -5.410 19.610 0.524 1.00 91.50 273 LEU A C 1
ATOM 2161 O O . LEU A 1 273 ? -5.080 19.134 -0.557 1.00 91.50 273 LEU A O 1
ATOM 2165 N N . ILE A 1 274 ? -5.797 18.866 1.565 1.00 92.75 274 ILE A N 1
ATOM 2166 C CA . ILE A 1 274 ? -5.900 17.401 1.519 1.00 92.75 274 ILE A CA 1
ATOM 2167 C C . ILE A 1 274 ? -6.923 16.974 0.462 1.00 92.75 274 ILE A C 1
ATOM 2169 O O . ILE A 1 274 ? -6.628 16.116 -0.357 1.00 92.75 274 ILE A O 1
ATOM 2173 N N . GLU A 1 275 ? -8.103 17.596 0.441 1.00 93.31 275 GLU A N 1
ATOM 2174 C CA . GLU A 1 275 ? -9.170 17.284 -0.517 1.00 93.31 275 GLU A CA 1
ATOM 2175 C C . GLU A 1 275 ? -8.714 17.475 -1.966 1.00 93.31 275 GLU A C 1
ATOM 2177 O O . GLU A 1 275 ? -8.914 16.586 -2.790 1.00 93.31 275 GLU A O 1
ATOM 2182 N N . ASN A 1 276 ? -8.053 18.595 -2.271 1.00 91.75 276 ASN A N 1
ATOM 2183 C CA . ASN A 1 276 ? -7.535 18.844 -3.615 1.00 91.75 276 ASN A CA 1
ATOM 2184 C C . ASN A 1 276 ? -6.463 17.822 -4.013 1.00 91.75 276 ASN A C 1
ATOM 2186 O O . ASN A 1 276 ? -6.521 17.295 -5.118 1.00 91.75 276 ASN A O 1
ATOM 2190 N N . ALA A 1 277 ? -5.524 17.522 -3.110 1.00 89.69 277 ALA A N 1
ATOM 2191 C CA . ALA A 1 277 ? -4.465 16.552 -3.370 1.00 89.69 277 ALA A CA 1
ATOM 2192 C C . ALA A 1 277 ? -5.023 15.136 -3.584 1.00 89.69 277 ALA A C 1
ATOM 2194 O O . ALA A 1 277 ? -4.606 14.450 -4.508 1.00 89.69 277 ALA A O 1
ATOM 2195 N N . VAL A 1 278 ? -5.998 14.707 -2.775 1.00 93.56 278 VAL A N 1
ATOM 2196 C CA . VAL A 1 278 ? -6.652 13.399 -2.931 1.00 93.56 278 VAL A CA 1
ATOM 2197 C C . VAL A 1 278 ? -7.324 13.300 -4.298 1.00 93.56 278 VAL A C 1
ATOM 2199 O O . VAL A 1 278 ? -7.090 12.330 -5.009 1.00 93.56 278 VAL A O 1
ATOM 2202 N N . VAL A 1 279 ? -8.123 14.297 -4.688 1.00 92.12 279 VAL A N 1
ATOM 2203 C CA . VAL A 1 279 ? -8.792 14.296 -6.000 1.00 92.12 279 VAL A CA 1
ATOM 2204 C C . VAL A 1 279 ? -7.765 14.239 -7.132 1.00 92.12 279 VAL A C 1
ATOM 2206 O O . VAL A 1 279 ? -7.881 13.397 -8.016 1.00 92.12 279 VAL A O 1
ATOM 2209 N N . GLU A 1 280 ? -6.722 15.066 -7.066 1.00 90.44 280 GLU A N 1
ATOM 2210 C CA . GLU A 1 280 ? -5.665 15.114 -8.079 1.00 90.44 280 GLU A CA 1
ATOM 2211 C C . GLU A 1 280 ? -4.913 13.780 -8.214 1.00 90.44 280 GLU A C 1
ATOM 2213 O O . GLU A 1 280 ? -4.679 13.324 -9.333 1.00 90.44 280 GLU A O 1
ATOM 2218 N N . VAL A 1 281 ? -4.576 13.124 -7.099 1.00 90.88 281 VAL A N 1
ATOM 2219 C CA . VAL A 1 281 ? -3.911 11.810 -7.108 1.00 90.88 281 VAL A CA 1
ATOM 2220 C C . VAL A 1 281 ? -4.829 10.737 -7.699 1.00 90.88 281 VAL A C 1
ATOM 2222 O O . VAL A 1 281 ? -4.405 9.987 -8.573 1.00 90.88 281 VAL A O 1
ATOM 2225 N N . TYR A 1 282 ? -6.102 10.684 -7.297 1.00 93.44 282 TYR A N 1
ATOM 2226 C CA . TYR A 1 282 ? -7.057 9.716 -7.853 1.00 93.44 282 TYR A CA 1
ATOM 2227 C C . TYR A 1 282 ? -7.278 9.902 -9.364 1.00 93.44 282 TYR A C 1
ATOM 2229 O O . TYR A 1 282 ? -7.454 8.918 -10.081 1.00 93.44 282 TYR A O 1
ATOM 2237 N N . GLU A 1 283 ? -7.268 11.142 -9.859 1.00 90.88 283 GLU A N 1
ATOM 2238 C CA . GLU A 1 283 ? -7.414 11.448 -11.287 1.00 90.88 283 GLU A CA 1
ATOM 2239 C C . GLU A 1 283 ? -6.151 11.122 -12.099 1.00 90.88 283 GLU A C 1
ATOM 2241 O O . GLU A 1 283 ? -6.249 10.708 -13.257 1.00 90.88 283 GLU A O 1
ATOM 2246 N N . ARG A 1 284 ? -4.958 11.306 -11.524 1.00 89.12 284 ARG A N 1
ATOM 2247 C CA . ARG A 1 284 ? -3.689 11.115 -12.244 1.00 89.12 284 ARG A CA 1
ATOM 2248 C C . ARG A 1 284 ? -3.144 9.698 -12.183 1.00 89.12 284 ARG A C 1
ATOM 2250 O O . ARG A 1 284 ? -2.500 9.280 -13.142 1.00 89.12 284 ARG A O 1
ATOM 2257 N N . THR A 1 285 ? -3.390 8.968 -11.101 1.00 89.56 285 THR A N 1
ATOM 2258 C CA . THR A 1 285 ? -2.799 7.646 -10.883 1.00 89.56 285 THR A CA 1
ATOM 2259 C C . THR A 1 285 ? -3.626 6.569 -11.595 1.00 89.56 285 THR A C 1
ATOM 2261 O O . THR A 1 285 ? -4.774 6.337 -11.202 1.00 89.56 285 THR A O 1
ATOM 2264 N N . PRO A 1 286 ? -3.086 5.873 -12.618 1.00 86.62 286 PRO A N 1
ATOM 2265 C CA . PRO A 1 286 ? -3.871 5.000 -13.497 1.00 86.62 286 PRO A CA 1
ATOM 2266 C C . PRO A 1 286 ? -4.723 3.947 -12.774 1.00 86.62 286 PRO A C 1
ATOM 2268 O O . PRO A 1 286 ? -5.898 3.781 -13.096 1.00 86.62 286 PRO A O 1
ATOM 2271 N N . CYS A 1 287 ? -4.187 3.274 -11.749 1.00 86.50 287 CYS A N 1
ATOM 2272 C CA . CYS A 1 287 ? -4.940 2.250 -11.012 1.00 86.50 287 CYS A CA 1
ATOM 2273 C C . CYS A 1 287 ? -6.084 2.805 -10.143 1.00 86.50 287 CYS A C 1
ATOM 2275 O O . CYS A 1 287 ? -6.983 2.057 -9.752 1.00 86.50 287 CYS A O 1
ATOM 2277 N N . MET A 1 288 ? -6.064 4.107 -9.847 1.00 91.44 288 MET A N 1
ATOM 2278 C CA . MET A 1 288 ? -7.025 4.785 -8.975 1.00 91.44 288 MET A CA 1
ATOM 2279 C C . MET A 1 288 ? -8.134 5.488 -9.763 1.00 91.44 288 MET A C 1
ATOM 2281 O O . MET A 1 288 ? -9.196 5.759 -9.202 1.00 91.44 288 MET A O 1
ATOM 2285 N N . GLN A 1 289 ? -7.941 5.720 -11.066 1.00 90.06 289 GLN A N 1
ATOM 2286 C CA . GLN A 1 289 ? -8.882 6.451 -11.924 1.00 90.06 289 GLN A CA 1
ATOM 2287 C C . GLN A 1 289 ? -10.292 5.850 -11.938 1.00 90.06 289 GLN A C 1
ATOM 2289 O O . GLN A 1 289 ? -11.278 6.589 -11.938 1.00 90.06 289 GLN A O 1
ATOM 2294 N N . ALA A 1 290 ? -10.413 4.520 -11.857 1.00 87.69 290 ALA A N 1
ATOM 2295 C CA . ALA A 1 290 ? -11.703 3.830 -11.741 1.00 87.69 290 ALA A CA 1
ATOM 2296 C C . ALA A 1 290 ? -12.505 4.247 -10.486 1.00 87.69 290 ALA A C 1
ATOM 2298 O O . ALA A 1 290 ? -13.727 4.114 -10.444 1.00 87.69 290 ALA A O 1
ATOM 2299 N N . PHE A 1 291 ? -11.829 4.785 -9.469 1.00 90.38 291 PHE A N 1
ATOM 2300 C CA . PHE A 1 291 ? -12.406 5.220 -8.200 1.00 90.38 291 PHE A CA 1
ATOM 2301 C C . PHE A 1 291 ? -12.474 6.748 -8.059 1.00 90.38 291 PHE A C 1
ATOM 2303 O O . PHE A 1 291 ? -13.033 7.227 -7.074 1.00 90.38 291 PHE A O 1
ATOM 2310 N N . ALA A 1 292 ? -11.983 7.521 -9.035 1.00 88.94 292 ALA A N 1
ATOM 2311 C CA . ALA A 1 292 ? -11.926 8.987 -8.973 1.00 88.94 292 ALA A CA 1
ATOM 2312 C C . ALA A 1 292 ? -13.307 9.672 -8.923 1.00 88.94 292 ALA A C 1
ATOM 2314 O O . ALA A 1 292 ? -13.426 10.830 -8.538 1.00 88.94 292 ALA A O 1
ATOM 2315 N N . THR A 1 293 ? -14.378 8.961 -9.279 1.00 86.44 293 THR A N 1
ATOM 2316 C CA . THR A 1 293 ? -15.764 9.452 -9.156 1.00 86.44 293 THR A CA 1
ATOM 2317 C C . THR A 1 293 ? -16.487 8.909 -7.922 1.00 86.44 293 THR A C 1
ATOM 2319 O O . THR A 1 293 ? -17.614 9.310 -7.631 1.00 86.44 293 THR A O 1
ATOM 2322 N N . SER A 1 294 ? -15.854 8.006 -7.167 1.00 88.44 294 SER A N 1
ATOM 2323 C CA . SER A 1 294 ? -16.438 7.410 -5.969 1.00 88.44 294 SER A CA 1
ATOM 2324 C C . SER A 1 294 ? -16.348 8.382 -4.795 1.00 88.44 294 SER A C 1
ATOM 2326 O O . SER A 1 294 ? -15.338 8.445 -4.091 1.00 88.44 294 SER A O 1
ATOM 2328 N N . GLU A 1 295 ? -17.443 9.105 -4.533 1.00 88.50 295 GLU A N 1
ATOM 2329 C CA . GLU A 1 295 ? -17.557 10.006 -3.374 1.00 88.50 295 GLU A CA 1
ATOM 2330 C C . GLU A 1 295 ? -17.233 9.299 -2.055 1.00 88.50 295 GLU A C 1
ATOM 2332 O O . GLU A 1 295 ? -16.685 9.898 -1.128 1.00 88.50 295 GLU A O 1
ATOM 2337 N N . ARG A 1 296 ? -17.561 8.006 -1.976 1.00 88.56 296 ARG A N 1
ATOM 2338 C CA . ARG A 1 296 ? -17.278 7.187 -0.807 1.00 88.56 296 ARG A CA 1
ATOM 2339 C C . ARG A 1 296 ? -15.772 7.027 -0.592 1.00 88.56 296 ARG A C 1
ATOM 2341 O O . ARG A 1 296 ? -15.302 7.348 0.496 1.00 88.56 296 ARG A O 1
ATOM 2348 N N . MET A 1 297 ? -15.038 6.563 -1.605 1.00 90.44 297 MET A N 1
ATOM 2349 C CA . MET A 1 297 ? -13.594 6.310 -1.496 1.00 90.44 297 MET A CA 1
ATOM 2350 C C . MET A 1 297 ? -12.829 7.606 -1.230 1.00 90.44 297 MET A C 1
ATOM 2352 O O . MET A 1 297 ? -12.051 7.674 -0.281 1.00 90.44 297 MET A O 1
ATOM 2356 N N . ILE A 1 298 ? -13.129 8.660 -1.996 1.00 93.06 298 ILE A N 1
ATOM 2357 C CA . ILE A 1 298 ? -12.512 9.982 -1.828 1.00 93.06 298 ILE A CA 1
ATOM 2358 C C . ILE A 1 298 ? -12.831 10.546 -0.442 1.00 93.06 298 ILE A C 1
ATOM 2360 O O . ILE A 1 298 ? -11.945 11.015 0.271 1.00 93.06 298 ILE A O 1
ATOM 2364 N N . GLY A 1 299 ? -14.096 10.468 -0.021 1.00 92.50 299 GLY A N 1
ATOM 2365 C CA . GLY A 1 299 ? -14.526 10.937 1.290 1.00 92.50 299 GLY A CA 1
ATOM 2366 C C . GLY A 1 299 ? -13.853 10.189 2.444 1.00 92.50 299 GLY A C 1
ATOM 2367 O O . GLY A 1 299 ? -13.516 10.813 3.451 1.00 92.50 299 GLY A O 1
ATOM 2368 N N . GLU A 1 300 ? -13.648 8.876 2.317 1.00 93.06 300 GLU A N 1
ATOM 2369 C CA . GLU A 1 300 ? -12.895 8.062 3.278 1.00 93.06 300 GLU A CA 1
ATOM 2370 C C . GLU A 1 300 ? -11.412 8.467 3.308 1.00 93.06 300 GLU A C 1
ATOM 2372 O O . GLU A 1 300 ? -10.893 8.716 4.401 1.00 93.06 300 GLU A O 1
ATOM 2377 N N . SER A 1 301 ? -10.765 8.646 2.147 1.00 94.69 301 SER A N 1
ATOM 2378 C CA . SER A 1 301 ? -9.359 9.072 2.060 1.00 94.69 301 SER A CA 1
ATOM 2379 C C . SER A 1 301 ? -9.145 10.431 2.724 1.00 94.69 301 SER A C 1
ATOM 2381 O O . SER A 1 301 ? -8.286 10.579 3.593 1.00 94.69 301 SER A O 1
ATOM 2383 N N . CYS A 1 302 ? -9.979 11.420 2.382 1.00 94.94 302 CYS A N 1
ATOM 2384 C CA . CYS A 1 302 ? -9.897 12.765 2.948 1.00 94.94 302 CYS A CA 1
ATOM 2385 C C . CYS A 1 302 ? -10.056 12.748 4.471 1.00 94.94 302 CYS A C 1
ATOM 2387 O O . CYS A 1 302 ? -9.292 13.402 5.183 1.00 94.94 302 CYS A O 1
ATOM 2389 N N . LYS A 1 303 ? -11.041 12.010 4.996 1.00 95.12 303 LYS A N 1
ATOM 2390 C CA . LYS A 1 303 ? -11.273 11.929 6.446 1.00 95.12 303 LYS A CA 1
ATOM 2391 C C . LYS A 1 303 ? -10.104 11.259 7.160 1.00 95.12 303 LYS A C 1
ATOM 2393 O O . LYS A 1 303 ? -9.682 11.776 8.191 1.00 95.12 303 LYS A O 1
ATOM 2398 N N . ALA A 1 304 ? -9.590 10.154 6.620 1.00 95.81 304 ALA A N 1
ATOM 2399 C CA . ALA A 1 304 ? -8.479 9.430 7.225 1.00 95.81 304 ALA A CA 1
ATOM 2400 C C . ALA A 1 304 ? -7.190 10.276 7.244 1.00 95.81 304 ALA A C 1
ATOM 2402 O O . ALA A 1 304 ? -6.570 10.458 8.289 1.00 95.81 304 ALA A O 1
ATOM 2403 N N . LEU A 1 305 ? -6.837 10.925 6.132 1.00 96.00 305 LEU A N 1
ATOM 2404 C CA . LEU A 1 305 ? -5.652 11.792 6.080 1.00 96.00 305 LEU A CA 1
ATOM 2405 C C . LEU A 1 305 ? -5.777 13.021 6.990 1.00 96.00 305 LEU A C 1
ATOM 2407 O O . LEU A 1 305 ? -4.797 13.432 7.610 1.00 96.00 305 LEU A O 1
ATOM 2411 N N . ASN A 1 306 ? -6.981 13.584 7.138 1.00 95.62 306 ASN A N 1
ATOM 2412 C CA . ASN A 1 306 ? -7.229 14.646 8.116 1.00 95.62 306 ASN A CA 1
ATOM 2413 C C . ASN A 1 306 ? -7.002 14.164 9.559 1.00 95.62 306 ASN A C 1
ATOM 2415 O O . ASN A 1 306 ? -6.367 14.875 10.338 1.00 95.62 306 ASN A O 1
ATOM 2419 N N . ILE A 1 307 ? -7.496 12.973 9.916 1.00 95.75 307 ILE A N 1
ATOM 2420 C CA . ILE A 1 307 ? -7.286 12.384 11.248 1.00 95.75 307 ILE A CA 1
ATOM 2421 C C . ILE A 1 307 ? -5.791 12.145 11.487 1.00 95.75 307 ILE A C 1
ATOM 2423 O O . ILE A 1 307 ? -5.283 12.516 12.548 1.00 95.75 307 ILE A O 1
ATOM 2427 N N . LEU A 1 308 ? -5.081 11.589 10.501 1.00 95.12 308 LEU A N 1
ATOM 2428 C CA . LEU A 1 308 ? -3.639 11.368 10.585 1.00 95.12 308 LEU A CA 1
ATOM 2429 C C . LEU A 1 308 ? -2.877 12.686 10.773 1.00 95.12 308 LEU A C 1
ATOM 2431 O O . LEU A 1 308 ? -2.036 12.775 11.662 1.00 95.12 308 LEU A O 1
ATOM 2435 N N . TYR A 1 309 ? -3.222 13.735 10.023 1.00 95.00 309 TYR A N 1
ATOM 2436 C CA . TYR A 1 309 ? -2.632 15.061 10.212 1.00 95.00 309 TYR A CA 1
ATOM 2437 C C . TYR A 1 309 ? -2.909 15.625 11.611 1.00 95.00 309 TYR A C 1
ATOM 2439 O O . TYR A 1 309 ? -2.027 16.215 12.227 1.00 95.00 309 TYR A O 1
ATOM 2447 N N . VAL A 1 310 ? -4.114 15.443 12.158 1.00 93.75 310 VAL A N 1
ATOM 2448 C CA . VAL A 1 310 ? -4.413 15.870 13.535 1.00 93.75 310 VAL A CA 1
ATOM 2449 C C . VAL A 1 310 ? -3.561 15.098 14.548 1.00 93.75 310 VAL A C 1
ATOM 2451 O O . VAL A 1 310 ? -3.121 15.688 15.534 1.00 93.75 310 VAL A O 1
ATOM 2454 N N . HIS A 1 311 ? -3.296 13.812 14.305 1.00 93.69 311 HIS A N 1
ATOM 2455 C CA . HIS A 1 311 ? -2.427 12.983 15.138 1.00 93.69 311 HIS A CA 1
ATOM 2456 C C . HIS A 1 311 ? -0.956 13.446 15.093 1.00 93.69 311 HIS A C 1
ATOM 2458 O O . HIS A 1 311 ? -0.388 13.816 16.130 1.00 93.69 311 HIS A O 1
ATOM 2464 N N . SER A 1 312 ? -0.354 13.447 13.898 1.00 89.75 312 SER A N 1
ATOM 2465 C CA . SER A 1 312 ? 1.086 13.651 13.678 1.00 89.75 312 SER A CA 1
ATOM 2466 C C . SER A 1 312 ? 1.488 15.125 13.551 1.00 89.75 312 SER A C 1
ATOM 2468 O O . SER A 1 312 ? 2.599 15.501 13.916 1.00 89.75 312 SER A O 1
ATOM 2470 N N . GLY A 1 313 ? 0.587 15.980 13.065 1.00 87.12 313 GLY A N 1
ATOM 2471 C CA . GLY A 1 313 ? 0.864 17.369 12.689 1.00 87.12 313 GLY A CA 1
ATOM 2472 C C . GLY A 1 313 ? 1.577 17.527 11.343 1.00 87.12 313 GLY A C 1
ATOM 2473 O O . GLY A 1 313 ? 1.920 18.651 10.979 1.00 87.12 313 GLY A O 1
ATOM 2474 N N . VAL A 1 314 ? 1.800 16.432 10.608 1.00 87.00 314 VAL A N 1
ATOM 2475 C CA . VAL A 1 314 ? 2.546 16.407 9.343 1.00 87.00 314 VAL A CA 1
ATOM 2476 C C . VAL A 1 314 ? 1.664 15.822 8.246 1.00 87.00 314 VAL A C 1
ATOM 2478 O O . VAL A 1 314 ? 0.950 14.846 8.466 1.00 87.00 314 VAL A O 1
ATOM 2481 N N . TYR A 1 315 ? 1.701 16.437 7.065 1.00 87.12 315 TYR A N 1
ATOM 2482 C CA . TYR A 1 315 ? 0.999 15.963 5.878 1.00 87.12 315 TYR A CA 1
ATOM 2483 C C . TYR A 1 315 ? 1.942 15.965 4.678 1.00 87.12 315 TYR A C 1
ATOM 2485 O O . TYR A 1 315 ? 2.656 16.941 4.455 1.00 87.12 315 TYR A O 1
ATOM 2493 N N . GLN A 1 316 ? 1.899 14.881 3.909 1.00 84.00 316 GLN A N 1
ATOM 2494 C CA . GLN A 1 316 ? 2.573 14.736 2.626 1.00 84.00 316 GLN A CA 1
ATOM 2495 C C . GLN A 1 316 ? 1.555 14.200 1.609 1.00 84.00 316 GLN A C 1
ATOM 2497 O O . GLN A 1 316 ? 0.834 13.255 1.946 1.00 84.00 316 GLN A O 1
ATOM 2502 N N . PRO A 1 317 ? 1.473 14.751 0.385 1.00 80.44 317 PRO A N 1
ATOM 2503 C CA . PRO A 1 317 ? 0.495 14.289 -0.603 1.00 80.44 317 PRO A CA 1
ATOM 2504 C C . PRO A 1 317 ? 0.699 12.823 -1.017 1.00 80.44 317 PRO A C 1
ATOM 2506 O O . PRO A 1 317 ? -0.276 12.109 -1.245 1.00 80.44 317 PRO A O 1
ATOM 2509 N N . GLY A 1 318 ? 1.945 12.332 -0.992 1.00 83.00 318 GLY A N 1
ATOM 2510 C CA . GLY A 1 318 ? 2.282 10.931 -1.268 1.00 83.00 318 GLY A CA 1
ATOM 2511 C C . GLY A 1 318 ? 1.583 9.906 -0.362 1.00 83.00 318 GLY A C 1
ATOM 2512 O O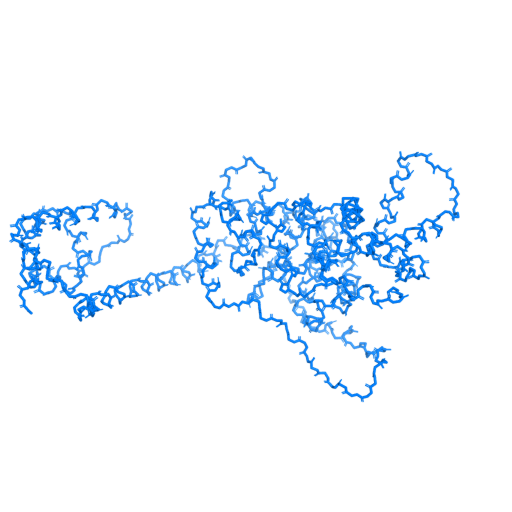 . GLY A 1 318 ? 1.429 8.754 -0.755 1.00 83.00 318 GLY A O 1
ATOM 2513 N N . LEU A 1 319 ? 1.075 10.310 0.811 1.00 90.31 319 LEU A N 1
ATOM 2514 C CA . LEU A 1 319 ? 0.314 9.431 1.711 1.00 90.31 319 LEU A CA 1
ATOM 2515 C C . LEU A 1 319 ? -0.971 8.881 1.081 1.00 90.31 319 LEU A C 1
ATOM 2517 O O . LEU A 1 319 ? -1.464 7.846 1.525 1.00 90.31 319 LEU A O 1
ATOM 2521 N N . VAL A 1 320 ? -1.513 9.542 0.052 1.00 93.25 320 VAL A N 1
ATOM 2522 C CA . VAL A 1 320 ? -2.691 9.050 -0.674 1.00 93.25 320 VAL A CA 1
ATOM 2523 C C . VAL A 1 320 ? -2.384 7.711 -1.360 1.00 93.25 320 VAL A C 1
ATOM 2525 O O . VAL A 1 320 ? -3.214 6.804 -1.298 1.00 93.25 320 VAL A O 1
ATOM 2528 N N . HIS A 1 321 ? -1.181 7.557 -1.930 1.00 92.31 321 HIS A N 1
ATOM 2529 C CA . HIS A 1 321 ? -0.729 6.307 -2.547 1.00 92.31 321 HIS A CA 1
ATOM 2530 C C . HIS A 1 321 ? -0.708 5.172 -1.519 1.00 92.31 321 HIS A C 1
ATOM 2532 O O . HIS A 1 321 ? -1.296 4.122 -1.735 1.00 92.31 321 HIS A O 1
ATOM 2538 N N . TRP A 1 322 ? -0.138 5.405 -0.339 1.00 92.62 322 TRP A N 1
ATOM 2539 C CA . TRP A 1 322 ? -0.055 4.381 0.707 1.00 92.62 322 TRP A CA 1
ATOM 2540 C C . TRP A 1 322 ? -1.405 4.058 1.361 1.00 92.62 322 TRP A C 1
ATOM 2542 O O . TRP A 1 322 ? -1.644 2.927 1.781 1.00 92.62 322 TRP A O 1
ATOM 2552 N N . LEU A 1 323 ? -2.313 5.033 1.437 1.00 95.25 323 LEU A N 1
ATOM 2553 C CA . LEU A 1 323 ? -3.644 4.831 2.002 1.00 95.25 323 LEU A CA 1
ATOM 2554 C C . LEU A 1 323 ? -4.537 3.972 1.103 1.00 95.25 323 LEU A C 1
ATOM 2556 O O . LEU A 1 323 ? -5.340 3.187 1.608 1.00 95.25 323 LEU A O 1
ATOM 2560 N N . PHE A 1 324 ? -4.428 4.126 -0.216 1.00 95.44 324 PHE A N 1
ATOM 2561 C CA . PHE A 1 324 ? -5.368 3.514 -1.150 1.00 95.44 324 PHE A CA 1
ATOM 2562 C C . PHE A 1 324 ? -5.409 1.973 -1.055 1.00 95.44 324 PHE A C 1
ATOM 2564 O O . PHE A 1 324 ? -6.503 1.434 -0.872 1.00 95.44 324 PHE A O 1
ATOM 2571 N N . PRO A 1 325 ? -4.283 1.233 -1.052 1.00 95.00 325 PRO A N 1
ATOM 2572 C CA . PRO A 1 325 ? -4.300 -0.218 -0.852 1.00 95.00 325 PRO A CA 1
ATOM 2573 C C . PRO A 1 325 ? -4.909 -0.642 0.487 1.00 95.00 325 PRO A C 1
ATOM 2575 O O . PRO A 1 325 ? -5.622 -1.643 0.537 1.00 95.00 325 PRO A O 1
ATOM 2578 N N . LEU A 1 326 ? -4.712 0.138 1.558 1.00 95.06 326 LEU A N 1
ATOM 2579 C CA . LEU A 1 326 ? -5.350 -0.116 2.854 1.00 95.06 326 LEU A CA 1
ATOM 2580 C C . LEU A 1 326 ? -6.876 0.054 2.768 1.00 95.06 326 LEU A C 1
ATOM 2582 O O . LEU A 1 326 ? -7.613 -0.753 3.327 1.00 95.06 326 LEU A O 1
ATOM 2586 N N . GLN A 1 327 ? -7.373 1.053 2.031 1.00 93.38 327 GLN A N 1
ATOM 2587 C CA . GLN A 1 327 ? -8.815 1.224 1.800 1.00 93.38 327 GLN A CA 1
ATOM 2588 C C . GLN A 1 327 ? -9.423 0.041 1.046 1.00 93.38 327 GLN A C 1
ATOM 2590 O O . GLN A 1 327 ? -10.529 -0.387 1.372 1.00 93.38 327 GLN A O 1
ATOM 2595 N N . ILE A 1 328 ? -8.701 -0.500 0.062 1.00 92.69 328 ILE A N 1
ATOM 2596 C CA . ILE A 1 328 ? -9.141 -1.681 -0.686 1.00 92.69 328 ILE A CA 1
ATOM 2597 C C . ILE A 1 328 ? -9.116 -2.931 0.206 1.00 92.69 328 ILE A C 1
ATOM 2599 O O . ILE A 1 328 ? -10.078 -3.696 0.216 1.00 92.69 328 ILE A O 1
ATOM 2603 N N . ALA A 1 329 ? -8.056 -3.127 0.996 1.00 92.12 329 ALA A N 1
ATOM 2604 C CA . ALA A 1 329 ? -7.896 -4.297 1.860 1.00 92.12 329 ALA A CA 1
ATOM 2605 C C . ALA A 1 329 ? -8.856 -4.324 3.062 1.00 92.12 329 ALA A C 1
ATOM 2607 O O . ALA A 1 329 ? -9.251 -5.402 3.506 1.00 92.12 329 ALA A O 1
ATOM 2608 N N . PHE A 1 330 ? -9.236 -3.158 3.590 1.00 90.31 330 PHE A N 1
ATOM 2609 C CA . PHE A 1 330 ? -10.100 -3.022 4.769 1.00 90.31 330 PHE A CA 1
ATOM 2610 C C . PHE A 1 330 ? -11.499 -2.502 4.433 1.00 90.31 330 PHE A C 1
ATOM 2612 O O . PHE A 1 330 ? -12.190 -1.967 5.302 1.00 90.31 330 PHE A O 1
ATOM 2619 N N . GLN A 1 331 ? -11.934 -2.652 3.182 1.00 83.81 331 GLN A N 1
ATOM 2620 C CA . GLN A 1 331 ? -13.200 -2.109 2.712 1.00 83.81 331 GLN A CA 1
ATOM 2621 C C . GLN A 1 331 ? -14.387 -2.652 3.525 1.00 83.81 331 GLN A C 1
ATOM 2623 O O . GLN A 1 331 ? -14.728 -3.833 3.472 1.00 83.81 331 GLN A O 1
ATOM 2628 N N . GLN A 1 332 ? -15.081 -1.772 4.249 1.00 77.19 332 GLN A N 1
ATOM 2629 C CA . GLN A 1 332 ? -16.282 -2.161 4.992 1.00 77.19 332 GLN A CA 1
ATOM 2630 C C . GLN A 1 332 ? -17.527 -2.102 4.094 1.00 77.19 332 GLN A C 1
ATOM 2632 O O . GLN A 1 332 ? -17.704 -1.177 3.303 1.00 77.19 332 GLN A O 1
ATOM 2637 N N . ARG A 1 333 ? -18.450 -3.063 4.207 1.00 62.47 333 ARG A N 1
ATOM 2638 C CA . ARG A 1 333 ? -19.729 -3.006 3.461 1.00 62.47 333 ARG A CA 1
ATOM 2639 C C . ARG A 1 333 ? -20.692 -1.961 4.034 1.00 62.47 333 ARG A C 1
ATOM 2641 O O . ARG A 1 333 ? -21.502 -1.402 3.303 1.00 62.47 333 ARG A O 1
ATOM 2648 N N . THR A 1 334 ? -20.556 -1.652 5.321 1.00 57.16 334 THR A N 1
ATOM 2649 C CA . THR A 1 334 ? -21.364 -0.670 6.051 1.00 57.16 334 THR A CA 1
ATOM 2650 C C . THR A 1 334 ? -20.507 0.516 6.477 1.00 57.16 334 THR A C 1
ATOM 2652 O O . THR A 1 334 ? -19.412 0.322 6.998 1.00 57.16 334 THR A O 1
ATOM 2655 N N . ALA A 1 335 ? -21.011 1.740 6.313 1.00 61.88 335 ALA A N 1
ATOM 2656 C CA . ALA A 1 335 ? -20.307 2.952 6.722 1.00 61.88 335 ALA A CA 1
ATOM 2657 C C . ALA A 1 335 ? -20.288 3.093 8.257 1.00 61.88 335 ALA A C 1
ATOM 2659 O O . ALA A 1 335 ? -21.154 3.748 8.840 1.00 61.88 335 ALA A O 1
ATOM 2660 N N . LYS A 1 336 ? -19.304 2.479 8.923 1.00 72.44 336 LYS A N 1
ATOM 2661 C CA . LYS A 1 336 ? -19.042 2.718 10.348 1.00 72.44 336 LYS A CA 1
ATOM 2662 C C . LYS A 1 336 ? -18.249 4.014 10.503 1.00 72.44 336 LYS A C 1
ATOM 2664 O O . LYS A 1 336 ? -17.298 4.268 9.768 1.00 72.44 336 LYS A O 1
ATOM 2669 N N . ALA A 1 337 ? -18.624 4.843 11.478 1.00 66.25 337 ALA A N 1
ATOM 2670 C CA . ALA A 1 337 ? -17.938 6.113 11.744 1.00 66.25 337 ALA A CA 1
ATOM 2671 C C . ALA A 1 337 ? -16.460 5.925 12.144 1.00 66.25 337 ALA A C 1
ATOM 2673 O O . ALA A 1 337 ? -15.641 6.818 11.930 1.00 66.25 337 ALA A O 1
ATOM 2674 N N . GLU A 1 338 ? -16.129 4.760 12.698 1.00 80.00 338 GLU A N 1
ATOM 2675 C CA . GLU A 1 338 ? -14.801 4.403 13.203 1.00 80.00 338 GLU A CA 1
ATOM 2676 C C . GLU A 1 338 ? -13.829 3.998 12.092 1.00 80.00 338 GLU A C 1
ATOM 2678 O O . GLU A 1 338 ? -12.623 4.147 12.256 1.00 80.00 338 GLU A O 1
ATOM 2683 N N . HIS A 1 339 ? -14.334 3.587 10.926 1.00 89.31 339 HIS A N 1
ATOM 2684 C CA . HIS A 1 339 ? -13.507 3.056 9.845 1.00 89.31 339 HIS A CA 1
ATOM 2685 C C . HIS A 1 339 ? -12.400 4.025 9.399 1.00 89.31 339 HIS A C 1
ATOM 2687 O O . HIS A 1 339 ? -11.255 3.629 9.200 1.00 89.31 339 HIS A O 1
ATOM 2693 N N . CYS A 1 340 ? -12.702 5.326 9.307 1.00 92.31 340 CYS A N 1
ATOM 2694 C CA . CYS A 1 340 ? -11.692 6.322 8.941 1.00 92.31 340 CYS A CA 1
ATOM 2695 C C . CYS A 1 340 ? -10.598 6.469 10.013 1.00 92.31 340 CYS A C 1
ATOM 2697 O O . CYS A 1 340 ? -9.459 6.772 9.667 1.00 92.31 340 CYS A O 1
ATOM 2699 N N . TYR A 1 341 ? -10.918 6.260 11.295 1.00 93.06 341 TYR A N 1
ATOM 2700 C CA . TYR A 1 341 ? -9.925 6.266 12.373 1.00 93.06 341 TYR A CA 1
ATOM 2701 C C . TYR A 1 341 ? -9.027 5.033 12.299 1.00 93.06 341 TYR A C 1
ATOM 2703 O O . TYR A 1 341 ? -7.817 5.171 12.445 1.00 93.06 341 TYR A O 1
ATOM 2711 N N . GLU A 1 342 ? -9.597 3.862 12.008 1.00 92.31 342 GLU A N 1
ATOM 2712 C CA . GLU A 1 342 ? -8.837 2.622 11.818 1.00 92.31 342 GLU A CA 1
ATOM 2713 C C . GLU A 1 342 ? -7.875 2.733 10.636 1.00 92.31 342 GLU A C 1
ATOM 2715 O O . GLU A 1 342 ? -6.684 2.504 10.803 1.00 92.31 342 GLU A O 1
ATOM 2720 N N . LEU A 1 343 ? -8.350 3.197 9.476 1.00 94.50 343 LEU A N 1
ATOM 2721 C CA . LEU A 1 343 ? -7.494 3.440 8.311 1.00 94.50 343 LEU A CA 1
ATOM 2722 C C . LEU A 1 343 ? -6.353 4.417 8.619 1.00 94.50 343 LEU A C 1
ATOM 2724 O O . LEU A 1 343 ? -5.224 4.207 8.186 1.00 94.50 343 LEU A O 1
ATOM 2728 N N . SER A 1 344 ? -6.634 5.469 9.393 1.00 95.31 344 SER A N 1
ATOM 2729 C CA . SER A 1 344 ? -5.610 6.437 9.813 1.00 95.31 344 SER A CA 1
ATOM 2730 C C . SER A 1 344 ? -4.573 5.809 10.735 1.00 95.31 344 SER A C 1
ATOM 2732 O O . SER A 1 344 ? -3.388 6.099 10.611 1.00 95.31 344 SER A O 1
ATOM 2734 N N . MET A 1 345 ? -5.021 4.960 11.661 1.00 94.50 345 MET A N 1
ATOM 2735 C CA . MET A 1 345 ? -4.156 4.227 12.575 1.00 94.50 345 MET A CA 1
ATOM 2736 C C . MET A 1 345 ? -3.295 3.217 11.813 1.00 94.50 345 MET A C 1
ATOM 2738 O O . MET A 1 345 ? -2.090 3.186 12.023 1.00 94.50 345 MET A O 1
ATOM 2742 N N . TYR A 1 346 ? -3.868 2.436 10.896 1.00 93.94 346 TYR A N 1
ATOM 2743 C CA . TYR A 1 346 ? -3.102 1.488 10.084 1.00 93.94 346 TYR A CA 1
ATOM 2744 C C . TYR A 1 346 ? -2.082 2.200 9.197 1.00 93.94 346 TYR A C 1
ATOM 2746 O O . TYR A 1 346 ? -0.939 1.764 9.133 1.00 93.94 346 TYR A O 1
ATOM 2754 N N . LEU A 1 347 ? -2.452 3.325 8.575 1.00 94.62 347 LEU A N 1
ATOM 2755 C CA . LEU A 1 347 ? -1.508 4.142 7.813 1.00 94.62 347 LEU A CA 1
ATOM 2756 C C . LEU A 1 347 ? -0.403 4.718 8.710 1.00 94.62 347 LEU A C 1
ATOM 2758 O O . LEU A 1 347 ? 0.750 4.778 8.296 1.00 94.62 347 LEU A O 1
ATOM 2762 N N . HIS A 1 348 ? -0.733 5.110 9.941 1.00 93.31 348 HIS A N 1
ATOM 2763 C CA . HIS A 1 348 ? 0.255 5.567 10.913 1.00 93.31 348 HIS A CA 1
ATOM 2764 C C . HIS A 1 348 ? 1.246 4.461 11.292 1.00 93.31 348 HIS A C 1
ATOM 2766 O O . HIS A 1 348 ? 2.449 4.685 11.203 1.00 93.31 348 HIS A O 1
ATOM 2772 N N . LEU A 1 349 ? 0.755 3.268 11.641 1.00 91.62 349 LEU A N 1
ATOM 2773 C CA . LEU A 1 349 ? 1.590 2.100 11.942 1.00 91.62 349 LEU A CA 1
ATOM 2774 C C . LEU A 1 349 ? 2.455 1.710 10.741 1.00 91.62 349 LEU A C 1
ATOM 2776 O O . LEU A 1 349 ? 3.631 1.402 10.895 1.00 91.62 349 LEU A O 1
ATOM 2780 N N . LEU A 1 350 ? 1.892 1.797 9.535 1.00 90.69 350 LEU A N 1
ATOM 2781 C CA . LEU A 1 350 ? 2.623 1.564 8.300 1.00 90.69 350 LEU A CA 1
ATOM 2782 C C . LEU A 1 350 ? 3.753 2.597 8.108 1.00 90.69 350 LEU A C 1
ATOM 2784 O O . LEU A 1 350 ? 4.858 2.229 7.723 1.00 90.69 350 LEU A O 1
ATOM 2788 N N . SER A 1 351 ? 3.494 3.872 8.422 1.00 86.56 351 SER A N 1
ATOM 2789 C CA . SER A 1 351 ? 4.478 4.962 8.328 1.00 86.56 351 SER A CA 1
ATOM 2790 C C . SER A 1 351 ? 5.553 4.958 9.417 1.00 86.56 351 SER A C 1
ATOM 2792 O O . SER A 1 351 ? 6.651 5.438 9.163 1.00 86.56 351 SER A O 1
ATOM 2794 N N . GLU A 1 352 ? 5.255 4.451 10.617 1.00 82.62 352 GLU A N 1
ATOM 2795 C CA . GLU A 1 352 ? 6.241 4.334 11.703 1.00 82.62 352 GLU A CA 1
ATOM 2796 C C . GLU A 1 352 ? 7.031 3.023 11.652 1.00 82.62 352 GLU A C 1
ATOM 2798 O O . GLU A 1 352 ? 8.112 2.945 12.233 1.00 82.62 352 GLU A O 1
ATOM 2803 N N . GLY A 1 353 ? 6.483 1.995 11.003 1.00 77.81 353 GLY A N 1
ATOM 2804 C CA . GLY A 1 353 ? 7.060 0.661 10.968 1.00 77.81 353 GLY A CA 1
ATOM 2805 C C . GLY A 1 353 ? 7.774 0.358 9.648 1.00 77.81 353 GLY A C 1
AT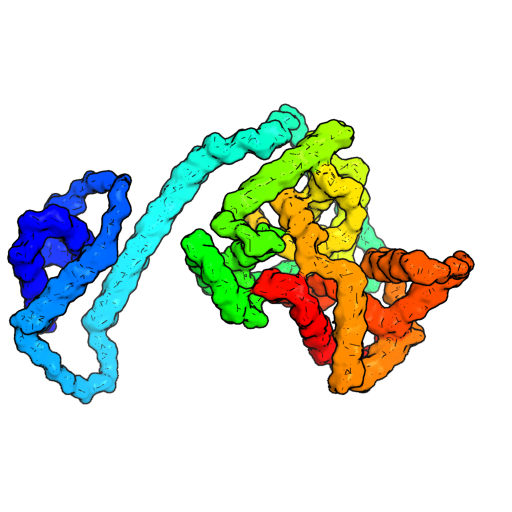OM 2806 O O . GLY A 1 353 ? 8.921 0.762 9.477 1.00 77.81 353 GLY A O 1
ATOM 2807 N N . PRO A 1 354 ? 7.152 -0.419 8.743 1.00 76.06 354 PRO A N 1
ATOM 2808 C CA . PRO A 1 354 ? 7.894 -1.175 7.738 1.00 76.06 354 PRO A CA 1
ATOM 2809 C C . PRO A 1 354 ? 8.082 -0.470 6.381 1.00 76.06 354 PRO A C 1
ATOM 2811 O O . PRO A 1 354 ? 8.659 -1.067 5.473 1.00 76.06 354 PRO A O 1
ATOM 2814 N N . LEU A 1 355 ? 7.595 0.764 6.199 1.00 82.25 355 LEU A N 1
ATOM 2815 C CA . LEU A 1 355 ? 7.797 1.484 4.937 1.00 82.25 355 LEU A CA 1
ATOM 2816 C C . LEU A 1 355 ? 9.277 1.850 4.731 1.00 82.25 355 LEU A C 1
ATOM 2818 O O . LEU A 1 355 ? 9.885 2.426 5.635 1.00 82.25 355 LEU A O 1
ATOM 2822 N N . PRO A 1 356 ? 9.849 1.591 3.540 1.00 82.56 356 PRO A N 1
ATOM 2823 C CA . PRO A 1 356 ? 11.203 2.023 3.238 1.00 82.56 356 PRO A CA 1
ATOM 2824 C C . PRO A 1 356 ? 11.263 3.552 3.137 1.00 82.56 356 PRO A C 1
ATOM 2826 O O . PRO A 1 356 ? 10.402 4.196 2.534 1.00 82.56 356 PRO A O 1
ATOM 2829 N N . SER A 1 357 ? 12.314 4.130 3.705 1.00 83.06 357 SER A N 1
ATOM 2830 C CA . SER A 1 357 ? 12.677 5.537 3.516 1.00 83.06 357 SER A CA 1
ATOM 2831 C C . SER A 1 357 ? 13.024 5.834 2.053 1.00 83.06 357 SER A C 1
ATOM 2833 O O . SER A 1 357 ? 13.380 4.929 1.292 1.00 83.06 357 SER A O 1
ATOM 2835 N N . GLY A 1 358 ? 12.962 7.102 1.634 1.00 80.62 358 GLY A N 1
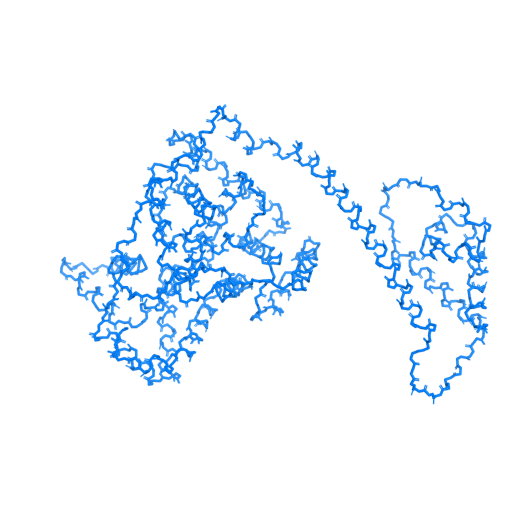ATOM 2836 C CA . GLY A 1 358 ? 13.288 7.455 0.251 1.00 80.62 358 GLY A CA 1
ATOM 2837 C C . GLY A 1 358 ? 14.745 7.128 -0.112 1.00 80.62 358 GLY A C 1
ATOM 2838 O O . GLY A 1 358 ? 15.005 6.658 -1.220 1.00 80.62 358 GLY A O 1
ATOM 2839 N N . ALA A 1 359 ? 15.671 7.221 0.848 1.00 81.62 359 ALA A N 1
ATOM 2840 C CA . ALA A 1 359 ? 17.058 6.791 0.693 1.00 81.62 359 ALA A CA 1
ATOM 2841 C C . ALA A 1 359 ? 17.165 5.277 0.438 1.00 81.62 359 ALA A C 1
ATOM 2843 O O . ALA A 1 359 ? 17.910 4.842 -0.442 1.00 81.62 359 ALA A O 1
ATOM 2844 N N . GLU A 1 360 ? 16.383 4.461 1.152 1.00 86.94 360 GLU A N 1
ATOM 2845 C CA . GLU A 1 360 ? 16.313 3.017 0.901 1.00 86.94 360 GLU A CA 1
ATOM 2846 C C . GLU A 1 360 ? 15.699 2.709 -0.464 1.00 86.94 360 GLU A C 1
ATOM 2848 O O . GLU A 1 360 ? 16.224 1.861 -1.182 1.00 86.94 360 GLU A O 1
ATOM 2853 N N . VAL A 1 361 ? 14.635 3.415 -0.854 1.00 88.31 361 VAL A N 1
ATOM 2854 C CA . VAL A 1 361 ? 14.022 3.288 -2.186 1.00 88.31 361 VAL A CA 1
ATOM 2855 C C . VAL A 1 361 ? 15.012 3.651 -3.293 1.00 88.31 361 VAL A C 1
ATOM 2857 O O . VAL A 1 361 ? 15.107 2.941 -4.294 1.00 88.31 361 VAL A O 1
ATOM 2860 N N . SER A 1 362 ? 15.792 4.710 -3.093 1.00 84.94 362 SER A N 1
ATOM 2861 C CA . SER A 1 362 ? 16.849 5.138 -4.007 1.00 84.94 362 SER A CA 1
ATOM 2862 C C . SER A 1 362 ? 17.949 4.083 -4.140 1.00 84.94 362 SER A C 1
ATOM 2864 O O . SER A 1 362 ? 18.306 3.688 -5.251 1.00 84.94 362 SER A O 1
ATOM 2866 N N . ALA A 1 363 ? 18.419 3.534 -3.017 1.00 88.06 363 ALA A N 1
ATOM 2867 C CA . ALA A 1 363 ? 19.402 2.456 -3.017 1.00 88.06 363 ALA A CA 1
ATOM 2868 C C . ALA A 1 363 ? 18.875 1.184 -3.711 1.00 88.06 363 ALA A C 1
ATOM 2870 O O . ALA A 1 363 ? 19.600 0.562 -4.489 1.00 88.06 363 ALA A O 1
ATOM 2871 N N . MET A 1 364 ? 17.607 0.818 -3.486 1.00 92.38 364 MET A N 1
ATOM 2872 C CA . MET A 1 364 ? 16.958 -0.303 -4.179 1.00 92.38 364 MET A CA 1
ATOM 2873 C C . MET A 1 364 ? 16.882 -0.060 -5.693 1.00 92.38 364 MET A C 1
ATOM 2875 O O . MET A 1 364 ? 17.152 -0.965 -6.481 1.00 92.38 364 MET A O 1
ATOM 2879 N N . ALA A 1 365 ? 16.574 1.162 -6.133 1.00 91.44 365 ALA A N 1
ATOM 2880 C CA . ALA A 1 365 ? 16.533 1.506 -7.555 1.00 91.44 365 ALA A CA 1
ATOM 2881 C C . ALA A 1 365 ? 17.907 1.392 -8.226 1.00 91.44 365 ALA A C 1
ATOM 2883 O O . ALA A 1 365 ? 18.021 0.846 -9.326 1.00 91.44 365 ALA A O 1
ATOM 2884 N N . GLU A 1 366 ? 18.960 1.865 -7.560 1.00 90.62 366 GLU A N 1
ATOM 2885 C CA . GLU A 1 366 ? 20.338 1.720 -8.036 1.00 90.62 366 GLU A CA 1
ATOM 2886 C C . GLU A 1 366 ? 20.778 0.243 -8.070 1.00 90.62 366 GLU A C 1
ATOM 2888 O O . GLU A 1 366 ? 21.416 -0.189 -9.037 1.00 90.62 366 GLU A O 1
ATOM 2893 N N . SER A 1 367 ? 20.374 -0.556 -7.073 1.00 94.31 367 SER A N 1
ATOM 2894 C CA . SER A 1 367 ? 20.570 -2.016 -7.046 1.00 94.31 367 SER A CA 1
ATOM 2895 C C . SER A 1 367 ? 19.909 -2.693 -8.252 1.00 94.31 367 SER A C 1
ATOM 2897 O O . SER A 1 367 ? 20.562 -3.440 -8.987 1.00 94.31 367 SER A O 1
ATOM 2899 N N . VAL A 1 368 ? 18.643 -2.369 -8.540 1.00 95.12 368 VAL A N 1
ATOM 2900 C CA . VAL A 1 368 ? 17.919 -2.903 -9.706 1.00 95.12 368 VAL A CA 1
ATOM 2901 C C . VAL A 1 368 ? 18.616 -2.513 -11.008 1.00 95.12 368 VAL A C 1
ATOM 2903 O O . VAL A 1 368 ? 18.853 -3.380 -11.848 1.00 95.12 368 VAL A O 1
ATOM 2906 N N . MET A 1 369 ? 19.013 -1.248 -11.176 1.00 93.50 369 MET A N 1
ATOM 2907 C CA . MET A 1 369 ? 19.741 -0.818 -12.375 1.00 93.50 369 MET A CA 1
ATOM 2908 C C . MET A 1 369 ? 21.084 -1.534 -12.538 1.00 93.50 369 MET A C 1
ATOM 2910 O O . MET A 1 369 ? 21.461 -1.857 -13.664 1.00 93.50 369 MET A O 1
ATOM 2914 N N . SER A 1 370 ? 21.785 -1.823 -11.440 1.00 94.00 370 SER A N 1
ATOM 2915 C CA . SER A 1 370 ? 23.028 -2.605 -11.464 1.00 94.00 370 SER A CA 1
ATOM 2916 C C . SER A 1 370 ? 22.767 -4.044 -11.920 1.00 94.00 370 SER A C 1
ATOM 2918 O O . SER A 1 370 ? 23.455 -4.546 -12.806 1.00 94.00 370 SER A O 1
ATOM 2920 N N . ARG A 1 371 ? 21.702 -4.681 -11.414 1.00 95.56 371 ARG A N 1
ATOM 2921 C CA . ARG A 1 371 ? 21.273 -6.021 -11.859 1.00 95.56 371 ARG A CA 1
ATOM 2922 C C . ARG A 1 371 ? 20.890 -6.042 -13.341 1.00 95.56 371 ARG A C 1
ATOM 2924 O O . ARG A 1 371 ? 21.217 -7.001 -14.035 1.00 95.56 371 ARG A O 1
ATOM 2931 N N . VAL A 1 372 ? 20.222 -5.000 -13.844 1.00 94.69 372 VAL A N 1
ATOM 2932 C CA . VAL A 1 372 ? 19.905 -4.873 -15.279 1.00 94.69 372 VAL A CA 1
ATOM 2933 C C . VAL A 1 372 ? 21.177 -4.701 -16.107 1.00 94.69 372 VAL A C 1
ATOM 2935 O O . VAL A 1 372 ? 21.278 -5.298 -17.170 1.00 94.69 372 VAL A O 1
ATOM 2938 N N . ASP A 1 373 ? 22.160 -3.938 -15.631 1.00 94.06 373 ASP A N 1
ATOM 2939 C CA . ASP A 1 373 ? 23.446 -3.768 -16.318 1.00 94.06 373 ASP A CA 1
ATOM 2940 C C . ASP A 1 373 ? 24.201 -5.095 -16.472 1.00 94.06 373 ASP A C 1
ATOM 2942 O O . ASP A 1 373 ? 24.778 -5.360 -17.525 1.00 94.06 373 ASP A O 1
ATOM 2946 N N . GLU A 1 374 ? 24.140 -5.954 -15.453 1.00 94.25 374 GLU A N 1
ATOM 2947 C CA . GLU A 1 374 ? 24.748 -7.286 -15.472 1.00 94.25 374 GLU A CA 1
ATOM 2948 C C . GLU A 1 374 ? 23.979 -8.285 -16.354 1.00 94.25 374 GLU A C 1
ATOM 2950 O O . GLU A 1 374 ? 24.592 -9.073 -17.077 1.00 94.25 374 GLU A O 1
ATOM 2955 N N . GLN A 1 375 ? 22.642 -8.277 -16.295 1.00 93.88 375 GLN A N 1
ATOM 2956 C CA . GLN A 1 375 ? 21.793 -9.291 -16.938 1.00 93.88 375 GLN A CA 1
ATOM 2957 C C . GLN A 1 375 ? 21.381 -8.929 -18.372 1.00 93.88 375 GLN A C 1
ATOM 2959 O O . GLN A 1 375 ? 21.283 -9.812 -19.225 1.00 93.88 375 GLN A O 1
ATOM 2964 N N . ASP A 1 376 ? 21.158 -7.646 -18.657 1.00 93.62 376 ASP A N 1
ATOM 2965 C CA . ASP A 1 376 ? 20.847 -7.120 -19.987 1.00 93.62 376 ASP A CA 1
ATOM 2966 C C . ASP A 1 376 ? 21.526 -5.754 -20.233 1.00 93.62 376 ASP A C 1
ATOM 2968 O O . ASP A 1 376 ? 20.889 -4.690 -20.175 1.00 93.62 376 ASP A O 1
ATOM 2972 N N . PRO A 1 377 ? 22.822 -5.767 -20.605 1.00 93.88 377 PRO A N 1
ATOM 2973 C CA . PRO A 1 377 ? 23.571 -4.547 -20.899 1.00 93.88 377 PRO A CA 1
ATOM 2974 C C . PRO A 1 377 ? 22.946 -3.705 -22.018 1.00 93.88 377 PRO A C 1
ATOM 2976 O O . PRO A 1 377 ? 23.128 -2.487 -22.064 1.00 93.88 377 PRO A O 1
ATOM 2979 N N . ARG A 1 378 ? 22.210 -4.337 -22.947 1.00 94.25 378 ARG A N 1
ATOM 2980 C CA . ARG A 1 378 ? 21.573 -3.640 -24.068 1.00 94.25 378 ARG A CA 1
ATOM 2981 C C . ARG A 1 378 ? 20.406 -2.792 -23.576 1.00 94.25 378 ARG A C 1
ATOM 2983 O O . ARG A 1 378 ? 20.297 -1.641 -23.996 1.00 94.25 378 ARG A O 1
ATOM 2990 N N . LEU A 1 379 ? 19.555 -3.346 -22.713 1.00 92.12 379 LEU A N 1
ATOM 2991 C CA . LEU A 1 379 ? 18.467 -2.594 -22.090 1.00 92.12 379 LEU A CA 1
ATOM 2992 C C . LEU A 1 379 ? 19.022 -1.475 -21.204 1.00 92.12 379 LEU A C 1
ATOM 2994 O O . LEU A 1 379 ? 18.608 -0.330 -21.354 1.00 92.12 379 LEU A O 1
ATOM 2998 N N . SER A 1 380 ? 20.011 -1.778 -20.358 1.00 91.12 380 SER A N 1
ATOM 2999 C CA . SER A 1 380 ? 20.662 -0.788 -19.486 1.00 91.12 380 SER A CA 1
ATOM 3000 C C . SER A 1 380 ? 21.209 0.412 -20.272 1.00 91.12 380 SER A C 1
ATOM 3002 O O . SER A 1 380 ? 20.893 1.568 -19.974 1.00 91.12 380 SER A O 1
ATOM 3004 N N . ALA A 1 381 ? 21.979 0.153 -21.336 1.00 91.00 381 ALA A N 1
ATOM 3005 C CA . ALA A 1 381 ? 22.534 1.205 -22.184 1.00 91.00 381 ALA A CA 1
ATOM 3006 C C . ALA A 1 381 ? 21.442 2.036 -22.874 1.00 91.00 381 ALA A C 1
ATOM 3008 O O . ALA A 1 381 ? 21.576 3.255 -22.984 1.00 91.00 381 ALA A O 1
ATOM 3009 N N . HIS A 1 382 ? 20.360 1.390 -23.317 1.00 90.44 382 HIS A N 1
ATOM 3010 C CA . HIS A 1 382 ? 19.234 2.075 -23.940 1.00 90.44 382 HIS A CA 1
ATOM 3011 C C . HIS A 1 382 ? 18.505 2.997 -22.952 1.00 90.44 382 HIS A C 1
ATOM 3013 O O . HIS A 1 382 ? 18.298 4.165 -23.267 1.00 90.44 382 HIS A O 1
ATOM 3019 N N . LEU A 1 383 ? 18.210 2.528 -21.734 1.00 88.44 383 LEU A N 1
ATOM 3020 C CA . LEU A 1 383 ? 17.545 3.330 -20.701 1.00 88.44 383 LEU A CA 1
ATOM 3021 C C . LEU A 1 383 ? 18.356 4.577 -20.322 1.00 88.44 383 LEU A C 1
ATOM 3023 O O . LEU A 1 383 ? 17.803 5.673 -20.255 1.00 88.44 383 LEU A O 1
ATOM 3027 N N . ARG A 1 384 ? 19.680 4.445 -20.149 1.00 87.88 384 ARG A N 1
ATOM 3028 C CA . ARG A 1 384 ? 20.573 5.593 -19.891 1.00 87.88 384 ARG A CA 1
ATOM 3029 C C . ARG A 1 384 ? 20.605 6.575 -21.073 1.00 87.88 384 ARG A C 1
ATOM 3031 O O . ARG A 1 384 ? 20.633 7.792 -20.884 1.00 87.88 384 ARG A O 1
ATOM 3038 N N . LEU A 1 385 ? 20.574 6.064 -22.305 1.00 86.06 385 LEU A N 1
ATOM 3039 C CA . LEU A 1 385 ? 20.534 6.896 -23.509 1.00 86.06 385 LEU A CA 1
ATOM 3040 C C . LEU A 1 385 ? 19.205 7.653 -23.657 1.00 86.06 385 LEU A C 1
ATOM 3042 O O . LEU A 1 385 ? 19.220 8.817 -24.051 1.00 86.06 385 LEU A O 1
ATOM 3046 N N . CYS A 1 386 ? 18.072 7.034 -23.327 1.00 82.69 386 CYS A N 1
ATOM 3047 C CA . CYS A 1 386 ? 16.768 7.699 -23.365 1.00 82.69 386 CYS A CA 1
ATOM 3048 C C . CYS A 1 386 ? 16.633 8.744 -22.248 1.00 82.69 386 CYS A C 1
ATOM 3050 O O . CYS A 1 386 ? 16.236 9.875 -22.532 1.00 82.69 386 CYS A O 1
ATOM 3052 N N . ALA A 1 387 ? 17.077 8.427 -21.025 1.00 78.44 387 ALA A N 1
ATOM 3053 C CA . ALA A 1 387 ? 17.075 9.364 -19.898 1.00 78.44 387 ALA A CA 1
ATOM 3054 C C . ALA A 1 387 ? 17.898 10.636 -20.189 1.00 78.44 387 ALA A C 1
ATOM 3056 O O . ALA A 1 387 ? 17.444 11.748 -19.930 1.00 78.44 387 ALA A O 1
ATOM 3057 N N . SER A 1 388 ? 19.067 10.495 -20.827 1.00 74.50 388 SER A N 1
ATOM 3058 C CA . SER A 1 388 ? 19.904 11.645 -21.213 1.00 74.50 388 SER A CA 1
ATOM 3059 C C . SER A 1 388 ? 19.335 12.503 -22.354 1.00 74.50 388 SER A C 1
ATOM 3061 O O . SER A 1 388 ? 19.766 13.643 -22.537 1.00 74.50 388 SER A O 1
ATOM 3063 N N . ARG A 1 389 ? 18.378 11.989 -23.141 1.00 69.25 389 ARG A N 1
ATOM 3064 C CA . ARG A 1 389 ? 17.808 12.715 -24.286 1.00 69.25 389 ARG A CA 1
ATOM 3065 C C . ARG A 1 389 ? 16.683 13.665 -23.893 1.00 69.25 389 ARG A C 1
ATOM 3067 O O . ARG A 1 389 ? 16.638 14.747 -24.466 1.00 69.25 389 ARG A O 1
ATOM 3074 N N . ASN A 1 390 ? 15.809 13.279 -22.962 1.00 57.81 390 ASN A N 1
ATOM 3075 C CA . ASN A 1 390 ? 14.653 14.068 -22.520 1.00 57.81 390 ASN A CA 1
ATOM 3076 C C . ASN A 1 390 ? 14.192 13.619 -21.116 1.00 57.81 390 ASN A C 1
ATOM 3078 O O . ASN A 1 390 ? 13.244 12.852 -20.998 1.00 57.81 390 ASN A O 1
ATOM 3082 N N . GLY A 1 391 ? 14.815 14.107 -20.040 1.00 56.94 391 GLY A N 1
ATOM 3083 C CA . GLY A 1 391 ? 14.282 13.925 -18.683 1.00 56.94 391 GLY A CA 1
ATOM 3084 C C . GLY A 1 391 ? 13.016 14.765 -18.463 1.00 56.94 391 GLY A C 1
ATOM 3085 O O . GLY A 1 391 ? 13.091 15.843 -17.877 1.00 56.94 391 GLY A O 1
ATOM 3086 N N . ILE A 1 392 ? 11.858 14.318 -18.966 1.00 52.47 392 ILE A N 1
ATOM 3087 C CA . ILE A 1 392 ? 10.550 14.959 -18.731 1.00 52.47 392 ILE A CA 1
ATOM 3088 C C . ILE A 1 392 ? 9.947 14.371 -17.451 1.00 52.47 392 ILE A C 1
ATOM 3090 O O . ILE A 1 392 ? 8.958 13.646 -17.471 1.00 52.47 392 ILE A O 1
ATOM 3094 N N . LEU A 1 393 ? 10.558 14.666 -16.312 1.00 53.81 393 LEU A N 1
ATOM 3095 C CA . LEU A 1 393 ? 9.883 14.532 -15.024 1.00 53.81 393 LEU A CA 1
ATOM 3096 C C . LEU A 1 393 ? 9.447 15.929 -14.604 1.00 53.81 393 LEU A C 1
ATOM 3098 O O . LEU A 1 393 ? 10.235 16.876 -14.661 1.00 53.81 393 LEU A O 1
ATOM 3102 N N . ASP A 1 394 ? 8.178 16.067 -14.223 1.00 54.59 394 ASP A N 1
ATOM 3103 C CA . ASP A 1 394 ? 7.696 17.316 -13.646 1.00 54.59 394 ASP A CA 1
ATOM 3104 C C . ASP A 1 394 ? 8.473 17.541 -12.335 1.00 54.59 394 ASP A C 1
ATOM 3106 O O . ASP A 1 394 ? 8.408 16.698 -11.444 1.00 54.59 394 ASP A O 1
ATOM 3110 N N . PRO A 1 395 ? 9.217 18.646 -12.159 1.00 50.34 395 PRO A N 1
ATOM 3111 C CA . PRO A 1 395 ? 9.865 18.952 -10.881 1.00 50.34 395 PRO A CA 1
ATOM 3112 C C . PRO A 1 395 ? 8.857 19.142 -9.728 1.00 50.34 395 PRO A C 1
ATOM 3114 O O . PRO A 1 395 ? 9.253 19.292 -8.572 1.00 50.34 395 PRO A O 1
ATOM 3117 N N . LYS A 1 396 ? 7.550 19.167 -10.023 1.00 48.00 396 LYS A N 1
ATOM 3118 C CA . LYS A 1 396 ? 6.460 19.119 -9.040 1.00 48.00 396 LYS A CA 1
ATOM 3119 C C . LYS A 1 396 ? 6.056 17.712 -8.608 1.00 48.00 396 LYS A C 1
ATOM 3121 O O . LYS A 1 396 ? 5.168 17.592 -7.774 1.00 48.00 396 LYS A O 1
ATOM 3126 N N . ASP A 1 397 ? 6.657 16.677 -9.179 1.00 60.16 397 ASP A N 1
ATOM 3127 C CA . ASP A 1 397 ? 6.377 15.298 -8.810 1.00 60.16 397 ASP A CA 1
ATOM 3128 C C . ASP A 1 397 ? 6.955 15.019 -7.414 1.00 60.16 397 ASP A C 1
ATOM 3130 O O . ASP A 1 397 ? 8.163 15.151 -7.188 1.00 60.16 397 ASP A O 1
ATOM 3134 N N . ASP A 1 398 ? 6.091 14.685 -6.456 1.00 53.62 398 ASP A N 1
ATOM 3135 C CA . ASP A 1 398 ? 6.442 14.620 -5.031 1.00 53.62 398 ASP A CA 1
ATOM 3136 C C . ASP A 1 398 ? 7.560 13.601 -4.755 1.00 53.62 398 ASP A C 1
ATOM 3138 O O . ASP A 1 398 ? 8.402 13.824 -3.886 1.00 53.62 398 ASP A O 1
ATOM 3142 N N . ALA A 1 399 ? 7.628 12.514 -5.532 1.00 52.12 399 ALA A N 1
ATOM 3143 C CA . ALA A 1 399 ? 8.703 11.526 -5.443 1.00 52.12 399 ALA A CA 1
ATOM 3144 C C . ALA A 1 399 ? 10.070 12.119 -5.834 1.00 52.12 399 ALA A C 1
ATOM 3146 O O . ALA A 1 399 ? 11.079 11.841 -5.189 1.00 52.12 399 ALA A O 1
ATOM 3147 N N . VAL A 1 400 ? 10.110 12.989 -6.849 1.00 56.38 400 VAL A N 1
ATOM 3148 C CA . VAL A 1 400 ? 11.334 13.685 -7.277 1.00 56.38 400 VAL A CA 1
ATOM 3149 C C . VAL A 1 400 ? 11.727 14.749 -6.253 1.00 56.38 400 VAL A C 1
ATOM 3151 O O . VAL A 1 400 ? 12.912 14.904 -5.956 1.00 56.38 400 VAL A O 1
ATOM 3154 N N . GLN A 1 401 ? 10.7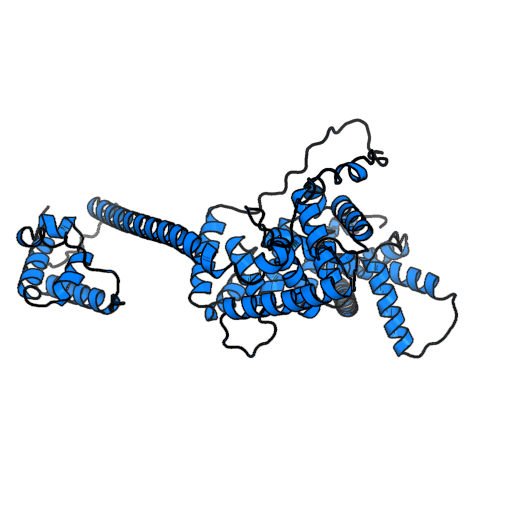53 15.443 -5.657 1.00 58.19 401 GLN A N 1
ATOM 3155 C CA . GLN A 1 401 ? 11.016 16.412 -4.590 1.00 58.19 401 GLN A CA 1
ATOM 3156 C C . GLN A 1 401 ? 11.560 15.749 -3.324 1.00 58.19 401 GLN A C 1
ATOM 3158 O O . GLN A 1 401 ? 12.532 16.247 -2.762 1.00 58.19 401 GLN A O 1
ATOM 3163 N N . LEU A 1 402 ? 10.996 14.609 -2.913 1.00 56.19 402 LEU A N 1
ATOM 3164 C CA . LEU A 1 402 ? 11.481 13.840 -1.765 1.00 56.19 402 LEU A CA 1
ATOM 3165 C C . LEU A 1 402 ? 12.909 13.325 -1.993 1.00 56.19 402 LEU A C 1
ATOM 3167 O O . LEU A 1 402 ? 13.763 13.524 -1.133 1.00 56.19 402 LEU A O 1
ATOM 3171 N N . LEU A 1 403 ? 13.208 12.778 -3.177 1.00 57.56 403 LEU A N 1
ATOM 3172 C CA . LEU A 1 403 ? 14.565 12.341 -3.538 1.00 57.56 403 LEU A CA 1
ATOM 3173 C C . LEU A 1 403 ? 15.573 13.500 -3.566 1.00 57.56 403 LEU A C 1
ATOM 3175 O O . LEU A 1 403 ? 16.724 13.339 -3.159 1.00 57.56 403 LEU A O 1
ATOM 3179 N N . THR A 1 404 ? 15.152 14.676 -4.041 1.00 58.38 404 THR A N 1
ATOM 3180 C CA . THR A 1 404 ? 16.010 15.871 -4.075 1.00 58.38 404 THR A CA 1
ATOM 3181 C C . THR A 1 404 ? 16.277 16.377 -2.655 1.00 58.38 404 THR A C 1
ATOM 3183 O O . THR A 1 404 ? 17.426 16.630 -2.306 1.00 58.38 404 THR A O 1
ATOM 3186 N N . GLN A 1 405 ? 15.244 16.435 -1.810 1.00 57.12 405 GLN A N 1
ATOM 3187 C CA . GLN A 1 405 ? 15.338 16.906 -0.427 1.00 57.12 405 GLN A CA 1
ATOM 3188 C C . GLN A 1 405 ? 16.161 15.966 0.470 1.00 57.12 405 GLN A C 1
ATOM 3190 O O . GLN A 1 405 ? 16.872 16.423 1.364 1.00 57.12 405 GLN A O 1
ATOM 3195 N N . GLU A 1 406 ? 16.084 14.653 0.253 1.00 57.06 406 GLU A N 1
ATOM 3196 C CA . GLU A 1 406 ? 16.899 13.681 0.987 1.00 57.06 406 GLU A CA 1
ATOM 3197 C C . GLU A 1 406 ? 18.373 13.738 0.575 1.00 57.06 406 GLU A C 1
ATOM 3199 O O . GLU A 1 406 ? 19.238 13.758 1.448 1.00 57.06 406 GLU A O 1
ATOM 3204 N N . ARG A 1 407 ? 18.682 13.881 -0.721 1.00 59.31 407 ARG A N 1
ATOM 3205 C CA . ARG A 1 407 ? 20.073 14.085 -1.165 1.00 59.31 407 ARG A CA 1
ATOM 3206 C C . ARG A 1 407 ? 20.648 15.433 -0.744 1.00 59.31 407 ARG A C 1
ATOM 3208 O O . ARG A 1 407 ? 21.856 15.537 -0.540 1.00 59.31 407 ARG A O 1
ATOM 3215 N N . GLU A 1 408 ? 19.820 16.465 -0.617 1.00 57.09 408 GLU A N 1
ATOM 3216 C CA . GLU A 1 408 ? 20.236 17.737 -0.023 1.00 57.09 408 GLU A CA 1
ATOM 3217 C C . GLU A 1 408 ? 20.606 17.563 1.451 1.00 57.09 408 GLU A C 1
ATOM 3219 O O . GLU A 1 408 ? 21.673 18.022 1.844 1.00 57.09 408 GLU A O 1
ATOM 3224 N N . LYS A 1 409 ? 19.818 16.811 2.230 1.00 57.53 409 LYS A N 1
ATOM 3225 C CA . LYS A 1 409 ? 20.169 16.468 3.619 1.00 57.53 409 LYS A CA 1
ATOM 3226 C C . LYS A 1 409 ? 21.454 15.647 3.722 1.00 57.53 409 LYS A C 1
ATOM 3228 O O . LYS A 1 409 ? 22.312 15.975 4.530 1.00 57.53 409 LYS A O 1
ATOM 3233 N N . GLU A 1 410 ? 21.638 14.641 2.866 1.00 53.94 410 GLU A N 1
ATOM 3234 C CA . GLU A 1 410 ? 22.887 13.865 2.818 1.00 53.94 410 GLU A CA 1
ATOM 3235 C C . GLU A 1 410 ? 24.100 14.736 2.439 1.00 53.94 410 GLU A C 1
ATOM 3237 O O . GLU A 1 410 ? 25.206 14.511 2.927 1.00 53.94 410 GLU A O 1
ATOM 3242 N N . ARG A 1 411 ? 23.916 15.756 1.587 1.00 55.00 411 ARG A N 1
ATOM 3243 C CA . ARG A 1 411 ? 24.969 16.721 1.222 1.00 55.00 411 ARG A CA 1
ATOM 3244 C C . ARG A 1 411 ? 25.248 17.750 2.317 1.00 55.00 411 ARG A C 1
ATOM 3246 O O . ARG A 1 411 ? 26.404 18.142 2.475 1.00 55.00 411 ARG A O 1
ATOM 3253 N N . GLU A 1 412 ? 24.225 18.176 3.053 1.00 54.44 412 GLU A N 1
ATOM 3254 C CA . GLU A 1 412 ? 24.358 19.033 4.237 1.00 54.44 412 GLU A CA 1
ATOM 3255 C C . GLU A 1 412 ? 25.118 18.307 5.357 1.00 54.44 412 GLU A C 1
ATOM 3257 O O . GLU A 1 412 ? 26.022 18.891 5.954 1.00 54.44 412 GLU A O 1
ATOM 3262 N N . ASP A 1 413 ? 24.856 17.012 5.562 1.00 53.28 413 ASP A N 1
ATOM 3263 C CA . ASP A 1 413 ? 25.582 16.164 6.519 1.00 53.28 413 ASP A CA 1
ATOM 3264 C C . ASP A 1 413 ? 27.052 15.907 6.115 1.00 53.28 413 ASP A C 1
ATOM 3266 O O . ASP A 1 413 ? 27.884 15.556 6.956 1.00 53.28 413 ASP A O 1
ATOM 3270 N N . LEU A 1 414 ? 27.401 16.119 4.840 1.00 53.91 414 LEU A N 1
ATOM 3271 C CA . LEU A 1 414 ? 28.761 15.992 4.293 1.00 53.91 414 LEU A CA 1
ATOM 3272 C C . LEU A 1 414 ? 29.551 17.321 4.256 1.00 53.91 414 LEU A C 1
ATOM 3274 O O . LEU A 1 414 ? 30.671 17.341 3.743 1.00 53.91 414 LEU A O 1
ATOM 3278 N N . ASP A 1 415 ? 29.010 18.411 4.816 1.00 46.84 415 ASP A N 1
ATOM 3279 C CA . ASP A 1 415 ? 29.660 19.727 4.985 1.00 46.84 415 ASP A CA 1
ATOM 3280 C C . ASP A 1 415 ? 30.195 20.358 3.673 1.00 46.84 415 ASP A C 1
ATOM 3282 O O . ASP A 1 415 ? 31.164 21.124 3.655 1.00 46.84 415 ASP A O 1
ATOM 3286 N N . ILE A 1 416 ? 29.566 20.059 2.526 1.00 50.41 416 ILE A N 1
ATOM 3287 C CA . ILE A 1 416 ? 29.940 20.650 1.229 1.00 50.41 416 ILE A CA 1
ATOM 3288 C C . ILE A 1 416 ? 29.095 21.902 0.980 1.00 50.41 416 ILE A C 1
ATOM 3290 O O . ILE A 1 416 ? 28.109 21.902 0.245 1.00 50.41 416 ILE A O 1
ATOM 3294 N N . THR A 1 417 ? 29.511 23.008 1.592 1.00 45.03 417 THR A N 1
ATOM 3295 C CA . THR A 1 417 ? 28.863 24.313 1.422 1.00 45.03 417 THR A CA 1
ATOM 3296 C C . THR A 1 417 ? 29.391 25.021 0.168 1.00 45.03 417 THR A C 1
ATOM 3298 O O . THR A 1 417 ? 30.409 25.699 0.254 1.00 45.03 417 THR A O 1
ATOM 3301 N N . TYR A 1 418 ? 28.711 24.941 -0.985 1.00 40.09 418 TYR A N 1
ATOM 3302 C CA . TYR A 1 418 ? 28.927 25.912 -2.074 1.00 40.09 418 TYR A CA 1
ATOM 3303 C C . TYR A 1 418 ? 27.677 26.205 -2.921 1.00 40.09 418 TYR A C 1
ATOM 3305 O O . TYR A 1 418 ? 27.225 25.370 -3.695 1.00 40.09 418 TYR A O 1
ATOM 3313 N N . ALA A 1 419 ? 27.270 27.480 -2.843 1.00 40.59 419 ALA A N 1
ATOM 3314 C CA . ALA A 1 419 ? 26.514 28.286 -3.809 1.00 40.59 419 ALA A CA 1
ATOM 3315 C C . ALA A 1 419 ? 25.079 27.853 -4.164 1.00 40.59 419 ALA A C 1
ATOM 3317 O O . ALA A 1 419 ? 24.666 26.725 -3.978 1.00 40.59 419 ALA A O 1
ATOM 3318 N N . THR A 1 420 ? 24.296 28.809 -4.662 1.00 43.91 420 THR A N 1
ATOM 3319 C CA . THR A 1 420 ? 22.845 28.712 -4.921 1.00 43.91 420 THR A CA 1
ATOM 3320 C C . THR A 1 420 ? 22.522 28.367 -6.392 1.00 43.91 420 THR A C 1
ATOM 3322 O O . THR A 1 420 ? 21.362 28.244 -6.765 1.00 43.91 420 THR A O 1
ATOM 3325 N N . GLU A 1 421 ? 23.547 28.142 -7.227 1.00 40.59 421 GLU A N 1
ATOM 3326 C CA . GLU A 1 421 ? 23.448 27.615 -8.605 1.00 40.59 421 GLU A CA 1
ATOM 3327 C C . GLU A 1 421 ? 23.458 26.064 -8.793 1.00 40.59 421 GLU A C 1
ATOM 3329 O O . GLU A 1 421 ? 23.121 25.623 -9.893 1.00 40.59 421 GLU A O 1
ATOM 3334 N N . PRO A 1 422 ? 23.778 25.190 -7.808 1.00 51.62 422 PRO A N 1
ATOM 3335 C CA . PRO A 1 422 ? 23.878 23.743 -8.015 1.00 51.62 422 PRO A CA 1
ATOM 3336 C C . PRO A 1 422 ? 22.528 23.022 -8.019 1.00 51.62 422 PRO A C 1
ATOM 3338 O O . PRO A 1 422 ? 22.480 21.886 -8.472 1.00 51.62 422 PRO A O 1
ATOM 3341 N N . HIS A 1 423 ? 21.433 23.646 -7.568 1.00 44.84 423 HIS A N 1
ATOM 3342 C CA . HIS A 1 423 ? 20.132 22.974 -7.474 1.00 44.84 423 HIS A CA 1
ATOM 3343 C C . HIS A 1 423 ? 19.609 22.567 -8.859 1.00 44.84 423 HIS A C 1
ATOM 3345 O O . HIS A 1 423 ? 19.280 21.412 -9.069 1.00 44.84 423 HIS A O 1
ATOM 3351 N N . LEU A 1 424 ? 19.607 23.462 -9.856 1.00 43.81 424 LEU A N 1
ATOM 3352 C CA . LEU A 1 424 ? 19.127 23.132 -11.211 1.00 43.81 424 LEU A CA 1
ATOM 3353 C C . LEU A 1 424 ? 20.040 22.142 -11.951 1.00 43.81 424 LEU A C 1
ATOM 3355 O O . LEU A 1 424 ? 19.552 21.327 -12.732 1.00 43.81 424 LEU A O 1
ATOM 3359 N N . ALA A 1 425 ? 21.352 22.204 -11.708 1.00 45.41 425 ALA A N 1
ATOM 3360 C CA . ALA A 1 425 ? 22.318 21.278 -12.295 1.00 45.41 425 ALA A CA 1
ATOM 3361 C C . ALA A 1 425 ? 22.220 19.880 -11.661 1.00 45.41 425 ALA A C 1
ATOM 3363 O O . ALA A 1 425 ? 22.188 18.893 -12.387 1.00 45.41 425 ALA A O 1
ATOM 3364 N N . ALA A 1 426 ? 22.083 19.799 -10.333 1.00 50.53 426 ALA A N 1
ATOM 3365 C CA . ALA A 1 426 ? 21.900 18.547 -9.606 1.00 50.53 426 ALA A CA 1
ATOM 3366 C C . ALA A 1 426 ? 20.538 17.906 -9.900 1.00 50.53 426 ALA A C 1
ATOM 3368 O O . ALA A 1 426 ? 20.479 16.696 -10.092 1.00 50.53 426 ALA A O 1
ATOM 3369 N N . THR A 1 427 ? 19.457 18.693 -10.008 1.00 53.22 427 THR A N 1
ATOM 3370 C CA . THR A 1 427 ? 18.151 18.178 -10.449 1.00 53.22 427 THR A CA 1
ATOM 3371 C C . THR A 1 427 ? 18.253 17.631 -11.871 1.00 53.22 427 THR A C 1
ATOM 3373 O O . THR A 1 427 ? 17.764 16.543 -12.134 1.00 53.22 427 THR A O 1
ATOM 3376 N N . ARG A 1 428 ? 18.945 18.317 -12.789 1.00 53.81 428 ARG A N 1
ATOM 3377 C CA . ARG A 1 428 ? 19.135 17.827 -14.161 1.00 53.81 428 ARG A CA 1
ATOM 3378 C C . ARG A 1 428 ? 19.952 16.530 -14.222 1.00 53.81 428 ARG A C 1
ATOM 3380 O O . ARG A 1 428 ? 19.547 15.612 -14.917 1.00 53.81 428 ARG A O 1
ATOM 3387 N N . GLU A 1 429 ? 21.040 16.431 -13.463 1.00 56.34 429 GLU A N 1
ATOM 3388 C CA . GLU A 1 429 ? 21.874 15.222 -13.374 1.00 56.34 429 GLU A CA 1
ATOM 3389 C C . GLU A 1 429 ? 21.119 14.041 -12.726 1.00 56.34 429 GLU A C 1
ATOM 3391 O O . GLU A 1 429 ? 21.278 12.893 -13.137 1.00 56.34 429 GLU A O 1
ATOM 3396 N N . LEU A 1 430 ? 20.230 14.318 -11.763 1.00 57.97 430 LEU A N 1
ATOM 3397 C CA . LEU A 1 430 ? 19.288 13.342 -11.202 1.00 57.97 430 LEU A CA 1
ATOM 3398 C C . LEU A 1 430 ? 18.304 12.835 -12.262 1.00 57.97 430 LEU A C 1
ATOM 3400 O O . LEU A 1 430 ? 18.132 11.628 -12.403 1.00 57.97 430 LEU A O 1
ATOM 3404 N N . LEU A 1 431 ? 17.698 13.739 -13.034 1.00 59.69 431 LEU A N 1
ATOM 3405 C CA . LEU A 1 431 ? 16.738 13.401 -14.092 1.00 59.69 431 LEU A CA 1
ATOM 3406 C C . LEU A 1 431 ? 17.361 12.633 -15.270 1.00 59.69 431 LEU A C 1
ATOM 3408 O O . LEU A 1 431 ? 16.645 11.972 -16.019 1.00 59.69 431 LEU A O 1
ATOM 3412 N N . GLU A 1 432 ? 18.683 12.699 -15.425 1.00 66.19 432 GLU A N 1
ATOM 3413 C CA . GLU A 1 432 ? 19.443 11.944 -16.425 1.00 66.19 432 GLU A CA 1
ATOM 3414 C C . GLU A 1 432 ? 19.732 10.489 -15.980 1.00 66.19 432 GLU A C 1
ATOM 3416 O O . GLU A 1 432 ? 20.197 9.681 -16.789 1.00 66.19 432 GLU A O 1
ATOM 3421 N N . ASN A 1 433 ? 19.421 10.115 -14.728 1.00 76.06 433 ASN A N 1
ATOM 3422 C CA . ASN A 1 433 ? 19.583 8.753 -14.215 1.00 76.06 433 ASN A CA 1
ATOM 3423 C C . ASN A 1 433 ? 18.269 7.943 -14.311 1.00 76.06 433 ASN A C 1
ATOM 3425 O O . ASN A 1 433 ? 17.293 8.283 -13.637 1.00 76.06 433 ASN A O 1
ATOM 3429 N N . PRO A 1 434 ? 18.237 6.812 -15.049 1.00 80.62 434 PRO A N 1
ATOM 3430 C CA . PRO A 1 434 ? 17.035 5.986 -15.170 1.00 80.62 434 PRO A CA 1
ATOM 3431 C C . PRO A 1 434 ? 16.545 5.377 -13.847 1.00 80.62 434 PRO A C 1
ATOM 3433 O O . PRO A 1 434 ? 15.381 4.991 -13.749 1.00 80.62 434 PRO A O 1
ATOM 3436 N N . ALA A 1 435 ? 17.389 5.325 -12.810 1.00 85.44 435 ALA A N 1
ATOM 3437 C CA . ALA A 1 435 ? 16.982 4.879 -11.481 1.00 85.44 435 ALA A CA 1
ATOM 3438 C C . ALA A 1 435 ? 15.852 5.743 -10.890 1.00 85.44 435 ALA A C 1
ATOM 3440 O O . ALA A 1 435 ? 15.023 5.217 -10.154 1.00 85.44 435 ALA A O 1
ATOM 3441 N N . VAL A 1 436 ? 15.747 7.028 -11.256 1.00 81.31 436 VAL A N 1
ATOM 3442 C CA . VAL A 1 436 ? 14.699 7.926 -10.732 1.00 81.31 436 VAL A CA 1
ATOM 3443 C C . VAL A 1 436 ? 13.289 7.426 -11.067 1.00 81.31 436 VAL A C 1
ATOM 3445 O O . VAL A 1 436 ? 12.381 7.556 -10.246 1.00 81.31 436 VAL A O 1
ATOM 3448 N N . PHE A 1 437 ? 13.099 6.781 -12.221 1.00 82.50 437 PHE A N 1
ATOM 3449 C CA . PHE A 1 437 ? 11.805 6.201 -12.599 1.00 82.50 437 PHE A CA 1
ATOM 3450 C C . PHE A 1 437 ? 11.435 5.020 -11.704 1.00 82.50 437 PHE A C 1
ATOM 3452 O O . PHE A 1 437 ? 10.290 4.889 -11.273 1.00 82.50 437 PHE A O 1
ATOM 3459 N N . LEU A 1 438 ? 12.427 4.196 -11.371 1.00 89.38 438 LEU A N 1
ATOM 3460 C CA . LEU A 1 438 ? 12.243 3.063 -10.472 1.00 89.38 438 LEU A CA 1
ATOM 3461 C C . LEU A 1 438 ? 11.969 3.546 -9.047 1.00 89.38 438 LEU A C 1
ATOM 3463 O O . LEU A 1 438 ? 11.101 2.988 -8.375 1.00 89.38 438 LEU A O 1
ATOM 3467 N N . CYS A 1 439 ? 12.643 4.617 -8.611 1.00 87.00 439 CYS A N 1
ATOM 3468 C CA . CYS A 1 439 ? 12.352 5.267 -7.336 1.00 87.00 439 CYS A CA 1
ATOM 3469 C C . CYS A 1 439 ? 10.906 5.748 -7.280 1.00 87.00 439 CYS A C 1
ATOM 3471 O O . CYS A 1 439 ? 10.247 5.552 -6.264 1.00 87.00 439 CYS A O 1
ATOM 3473 N N . LYS A 1 440 ? 10.395 6.341 -8.366 1.00 85.94 440 LYS A N 1
ATOM 3474 C CA . LYS A 1 440 ? 8.994 6.761 -8.441 1.00 85.94 440 LYS A CA 1
ATOM 3475 C C . LYS A 1 440 ? 8.050 5.565 -8.328 1.00 85.94 440 LYS A C 1
ATOM 3477 O O . LYS A 1 440 ? 7.154 5.586 -7.491 1.00 85.94 440 LYS A O 1
ATOM 3482 N N . TRP A 1 441 ? 8.270 4.506 -9.109 1.00 91.06 441 TRP A N 1
ATOM 3483 C CA . TRP A 1 441 ? 7.426 3.307 -9.050 1.00 91.06 441 TRP A CA 1
ATOM 3484 C C . TRP A 1 441 ? 7.382 2.714 -7.644 1.00 91.06 441 TRP A C 1
ATOM 3486 O O . TRP A 1 441 ? 6.304 2.440 -7.130 1.00 91.06 441 TRP A O 1
ATOM 3496 N N . MET A 1 442 ? 8.536 2.565 -6.997 1.00 91.50 442 MET A N 1
ATOM 3497 C CA . MET A 1 442 ? 8.625 2.023 -5.642 1.00 91.50 442 MET A CA 1
ATOM 3498 C C . MET A 1 442 ? 8.066 2.983 -4.582 1.00 91.50 442 MET A C 1
ATOM 3500 O O . MET A 1 442 ? 7.351 2.541 -3.685 1.00 91.50 442 MET A O 1
ATOM 3504 N N . GLY A 1 443 ? 8.334 4.285 -4.702 1.00 87.31 443 GLY A N 1
ATOM 3505 C CA . GLY A 1 443 ? 7.862 5.327 -3.784 1.00 87.31 443 GLY A CA 1
ATOM 3506 C C . GLY A 1 443 ? 6.354 5.588 -3.855 1.00 87.31 443 GLY A C 1
ATOM 3507 O O . GLY A 1 443 ? 5.768 6.076 -2.894 1.00 87.31 443 GLY A O 1
ATOM 3508 N N . GLU A 1 444 ? 5.709 5.221 -4.961 1.00 89.81 444 GLU A N 1
ATOM 3509 C CA . GLU A 1 444 ? 4.249 5.192 -5.105 1.00 89.81 444 GLU A CA 1
ATOM 3510 C C . GLU A 1 444 ? 3.668 3.790 -4.851 1.00 89.81 444 GLU A C 1
ATOM 3512 O O . GLU A 1 444 ? 2.512 3.535 -5.179 1.00 89.81 444 GLU A O 1
ATOM 3517 N N . GLY A 1 445 ? 4.448 2.834 -4.336 1.00 90.88 445 GLY A N 1
ATOM 3518 C CA . GLY A 1 445 ? 3.972 1.470 -4.079 1.00 90.88 445 GLY A CA 1
ATOM 3519 C C . GLY A 1 445 ? 3.444 0.751 -5.330 1.00 90.88 445 GLY A C 1
ATOM 3520 O O . GLY A 1 445 ? 2.541 -0.079 -5.222 1.00 90.88 445 GLY A O 1
ATOM 3521 N N . PHE A 1 446 ? 3.993 1.090 -6.501 1.00 93.44 446 PHE A N 1
ATOM 3522 C CA . PHE A 1 446 ? 3.666 0.613 -7.851 1.00 93.44 446 PHE A CA 1
ATOM 3523 C C . PHE A 1 446 ? 2.290 1.019 -8.403 1.00 93.44 446 PHE A C 1
ATOM 3525 O O . PHE A 1 446 ? 1.916 0.602 -9.502 1.00 93.44 446 PHE A O 1
ATOM 3532 N N . LEU A 1 447 ? 1.559 1.888 -7.704 1.00 91.31 447 LEU A N 1
ATOM 3533 C CA . LEU A 1 447 ? 0.223 2.349 -8.101 1.00 91.31 447 LEU A CA 1
ATOM 3534 C C . LEU A 1 447 ? 0.222 3.136 -9.424 1.00 91.31 447 LEU A C 1
ATOM 3536 O O . LEU A 1 447 ? -0.759 3.103 -10.168 1.00 91.31 447 LEU A O 1
ATOM 3540 N N . GLY A 1 448 ? 1.318 3.828 -9.740 1.00 87.94 448 GLY A N 1
ATOM 3541 C CA . GLY A 1 448 ? 1.466 4.591 -10.981 1.00 87.94 448 GLY A CA 1
ATOM 3542 C C . GLY A 1 448 ? 1.669 3.741 -12.242 1.00 87.94 448 GLY A C 1
ATOM 3543 O O . GLY A 1 448 ? 1.498 4.257 -13.345 1.00 87.94 448 GLY A O 1
ATOM 3544 N N . VAL A 1 449 ? 2.031 2.458 -12.102 1.00 89.44 449 VAL A N 1
ATOM 3545 C CA . VAL A 1 449 ? 2.473 1.598 -13.221 1.00 89.44 449 VAL A CA 1
ATOM 3546 C C . VAL A 1 449 ? 1.696 0.282 -13.342 1.00 89.44 449 VAL A C 1
ATOM 3548 O O . VAL A 1 449 ? 1.612 -0.272 -14.436 1.00 89.44 449 VAL A O 1
ATOM 3551 N N . LEU A 1 450 ? 1.100 -0.215 -12.256 1.00 91.12 450 LEU A N 1
ATOM 3552 C CA . LEU A 1 450 ? 0.354 -1.476 -12.235 1.00 91.12 450 LEU A CA 1
ATOM 3553 C C . LEU A 1 450 ? -1.152 -1.269 -12.145 1.00 91.12 450 LEU A C 1
ATOM 3555 O O . LEU A 1 450 ? -1.620 -0.240 -11.674 1.00 91.12 450 LEU A O 1
ATOM 3559 N N . ASP A 1 451 ? -1.919 -2.278 -12.553 1.00 89.69 451 ASP A N 1
ATOM 3560 C CA . ASP A 1 451 ? -3.346 -2.349 -12.264 1.00 89.69 451 ASP A CA 1
ATOM 3561 C C . ASP A 1 451 ? -3.607 -2.852 -10.832 1.00 89.69 451 ASP A C 1
ATOM 3563 O O . ASP A 1 451 ? -2.726 -3.379 -10.149 1.00 89.69 451 ASP A O 1
ATOM 3567 N N . LEU A 1 452 ? -4.840 -2.676 -10.348 1.00 90.62 452 LEU A N 1
ATOM 3568 C CA . LEU A 1 452 ? -5.185 -2.969 -8.955 1.00 90.62 452 LEU A CA 1
ATOM 3569 C C . LEU A 1 452 ? -4.867 -4.417 -8.511 1.00 90.62 452 LEU A C 1
ATOM 3571 O O . LEU A 1 452 ? -4.306 -4.573 -7.426 1.00 90.62 452 LEU A O 1
ATOM 3575 N N . PRO A 1 453 ? -5.164 -5.479 -9.290 1.00 90.81 453 PRO A N 1
ATOM 3576 C CA . PRO A 1 453 ? -4.806 -6.844 -8.905 1.00 90.81 453 PRO A CA 1
ATOM 3577 C C . PRO A 1 453 ? -3.294 -7.041 -8.747 1.00 90.81 453 PRO A C 1
ATOM 3579 O O . PRO A 1 453 ? -2.859 -7.670 -7.782 1.00 90.81 453 PRO A O 1
ATOM 3582 N N . ALA A 1 454 ? -2.481 -6.489 -9.655 1.00 91.69 454 ALA A N 1
ATOM 3583 C CA . ALA A 1 454 ? -1.031 -6.602 -9.560 1.00 91.69 454 ALA A CA 1
ATOM 3584 C C . ALA A 1 454 ? -0.470 -5.788 -8.384 1.00 91.69 454 ALA A C 1
ATOM 3586 O O . ALA A 1 454 ? 0.401 -6.287 -7.674 1.00 91.69 454 ALA A O 1
ATOM 3587 N N . VAL A 1 455 ? -1.014 -4.596 -8.103 1.00 94.00 455 VAL A N 1
ATOM 3588 C CA . VAL A 1 455 ? -0.670 -3.830 -6.891 1.00 94.00 455 VAL A CA 1
ATOM 3589 C C . VAL A 1 455 ? -0.956 -4.650 -5.634 1.00 94.00 455 VAL A C 1
ATOM 3591 O O . VAL A 1 455 ? -0.095 -4.759 -4.764 1.00 94.00 455 VAL A O 1
ATOM 3594 N N . LEU A 1 456 ? -2.139 -5.263 -5.537 1.00 94.31 456 LEU A N 1
ATOM 3595 C CA . LEU A 1 456 ? -2.499 -6.078 -4.375 1.00 94.31 456 LEU A CA 1
ATOM 3596 C C . LEU A 1 456 ? -1.593 -7.298 -4.227 1.00 94.31 456 LEU A C 1
ATOM 3598 O O . LEU A 1 456 ? -1.200 -7.607 -3.108 1.00 94.31 456 LEU A O 1
ATOM 3602 N N . LEU A 1 457 ? -1.200 -7.949 -5.326 1.00 94.69 457 LEU A N 1
ATOM 3603 C CA . LEU A 1 457 ? -0.206 -9.021 -5.288 1.00 94.69 457 LEU A CA 1
ATOM 3604 C C . LEU A 1 457 ? 1.125 -8.530 -4.705 1.00 94.69 457 LEU A C 1
ATOM 3606 O O . LEU A 1 457 ? 1.669 -9.191 -3.821 1.00 94.69 457 LEU A O 1
ATOM 3610 N N . VAL A 1 458 ? 1.643 -7.393 -5.183 1.00 95.12 458 VAL A N 1
ATOM 3611 C CA . VAL A 1 458 ? 2.900 -6.814 -4.682 1.00 95.12 458 VAL A CA 1
ATOM 3612 C C . VAL A 1 458 ? 2.792 -6.541 -3.185 1.00 95.12 458 VAL A C 1
ATOM 3614 O O . VAL A 1 458 ? 3.636 -6.990 -2.412 1.00 95.12 458 VAL A O 1
ATOM 3617 N N . TRP A 1 459 ? 1.725 -5.869 -2.761 1.00 95.75 459 TRP A N 1
ATOM 3618 C CA . TRP A 1 459 ? 1.497 -5.528 -1.360 1.00 95.75 459 TRP A CA 1
ATOM 3619 C C . TRP A 1 459 ? 1.305 -6.759 -0.471 1.00 95.75 459 TRP A C 1
ATOM 3621 O O . TRP A 1 459 ? 1.855 -6.810 0.626 1.00 95.75 459 TRP A O 1
ATOM 3631 N N . ASP A 1 460 ? 0.601 -7.784 -0.952 1.00 95.62 460 ASP A N 1
ATOM 3632 C CA . ASP A 1 460 ? 0.470 -9.060 -0.250 1.00 95.62 460 ASP A CA 1
ATOM 3633 C C . ASP A 1 460 ? 1.846 -9.697 -0.005 1.00 95.62 460 ASP A C 1
ATOM 3635 O O . ASP A 1 460 ? 2.120 -10.163 1.102 1.00 95.62 460 ASP A O 1
ATOM 3639 N N . GLN A 1 461 ? 2.739 -9.675 -1.002 1.00 95.25 461 GLN A N 1
ATOM 3640 C CA . GLN A 1 461 ? 4.102 -10.189 -0.836 1.00 95.25 461 GLN A CA 1
ATOM 3641 C C . GLN A 1 461 ? 4.942 -9.340 0.115 1.00 95.25 461 GLN A C 1
ATOM 3643 O O . GLN A 1 461 ? 5.699 -9.909 0.901 1.00 95.25 461 GLN A O 1
ATOM 3648 N N . LEU A 1 462 ? 4.804 -8.011 0.070 1.00 94.06 462 LEU A N 1
ATOM 3649 C CA . LEU A 1 462 ? 5.498 -7.115 0.993 1.00 94.06 462 LEU A CA 1
ATOM 3650 C C . LEU A 1 462 ? 5.075 -7.394 2.433 1.00 94.06 462 LEU A C 1
ATOM 3652 O O . LEU A 1 462 ? 5.933 -7.603 3.282 1.00 94.06 462 LEU A O 1
ATOM 3656 N N . PHE A 1 463 ? 3.778 -7.514 2.713 1.00 93.38 463 PHE A N 1
ATOM 3657 C CA . PHE A 1 463 ? 3.312 -7.843 4.060 1.00 93.38 463 PHE A CA 1
ATOM 3658 C C . PHE A 1 463 ? 3.736 -9.241 4.521 1.00 93.38 463 PHE A C 1
ATOM 3660 O O . PHE A 1 463 ? 4.194 -9.398 5.653 1.00 93.38 463 PHE A O 1
ATOM 3667 N N . MET A 1 464 ? 3.618 -10.263 3.669 1.00 92.75 464 MET A N 1
ATOM 3668 C CA . MET A 1 464 ? 3.992 -11.632 4.049 1.00 92.75 464 MET A CA 1
ATOM 3669 C C . MET A 1 464 ? 5.489 -11.791 4.335 1.00 92.75 464 MET A C 1
ATOM 3671 O O . MET A 1 464 ? 5.853 -12.622 5.167 1.00 92.75 464 MET A O 1
ATOM 3675 N N . GLN A 1 465 ? 6.334 -10.990 3.683 1.00 91.81 465 GLN A N 1
ATOM 3676 C CA . GLN A 1 465 ? 7.794 -11.028 3.800 1.00 91.81 465 GLN A CA 1
ATOM 3677 C C . GLN A 1 465 ? 8.360 -9.822 4.566 1.00 91.81 465 GLN A C 1
ATOM 3679 O O . GLN A 1 465 ? 9.496 -9.416 4.319 1.00 91.81 465 GLN A O 1
ATOM 3684 N N . ASP A 1 466 ? 7.566 -9.238 5.469 1.00 89.06 466 ASP A N 1
ATOM 3685 C CA . ASP A 1 466 ? 7.999 -8.193 6.409 1.00 89.06 466 ASP A CA 1
ATOM 3686 C C . ASP A 1 466 ? 8.683 -6.994 5.725 1.00 89.06 466 ASP A C 1
ATOM 3688 O O . ASP A 1 466 ? 9.677 -6.459 6.206 1.00 89.06 466 ASP A O 1
ATOM 3692 N N . TRP A 1 467 ? 8.145 -6.594 4.570 1.00 90.44 467 TRP A N 1
ATOM 3693 C CA . TRP A 1 467 ? 8.630 -5.500 3.727 1.00 90.44 467 TRP A CA 1
ATOM 3694 C C . TRP A 1 467 ? 10.106 -5.640 3.327 1.00 90.44 467 TRP A C 1
ATOM 3696 O O . TRP A 1 467 ? 10.831 -4.656 3.183 1.00 90.44 467 TRP A O 1
ATOM 3706 N N . SER A 1 468 ? 10.558 -6.880 3.101 1.00 89.75 468 SER A N 1
ATOM 3707 C CA . SER A 1 468 ? 11.909 -7.144 2.605 1.00 89.75 468 SER A CA 1
ATOM 3708 C C . SER A 1 468 ? 12.207 -6.362 1.323 1.00 89.75 468 SER A C 1
ATOM 3710 O O . SER A 1 468 ? 11.486 -6.458 0.325 1.00 89.75 468 SER A O 1
ATOM 3712 N N . ARG A 1 469 ? 13.346 -5.661 1.323 1.00 92.00 469 ARG A N 1
ATOM 3713 C CA . ARG A 1 469 ? 13.856 -4.888 0.179 1.00 92.00 469 ARG A CA 1
ATOM 3714 C C . ARG A 1 469 ? 13.945 -5.721 -1.099 1.00 92.00 469 ARG A C 1
ATOM 3716 O O . ARG A 1 469 ? 13.616 -5.242 -2.180 1.00 92.00 469 ARG A O 1
ATOM 3723 N N . THR A 1 470 ? 14.313 -6.996 -0.967 1.00 93.06 470 THR A N 1
ATOM 3724 C CA . THR A 1 470 ? 14.441 -7.921 -2.103 1.00 93.06 470 THR A CA 1
ATOM 3725 C C . THR A 1 470 ? 13.135 -8.076 -2.873 1.00 93.06 470 THR A C 1
ATOM 3727 O O . THR A 1 470 ? 13.161 -8.184 -4.091 1.00 93.06 470 THR A O 1
ATOM 3730 N N . VAL A 1 471 ? 11.989 -8.036 -2.186 1.00 93.50 471 VAL A N 1
ATOM 3731 C CA . VAL A 1 471 ? 10.674 -8.174 -2.820 1.00 93.50 471 VAL A CA 1
ATOM 3732 C C . VAL A 1 471 ? 10.393 -6.976 -3.722 1.00 93.50 471 VAL A C 1
ATOM 3734 O O . VAL A 1 471 ? 9.988 -7.163 -4.868 1.00 93.50 471 VAL A O 1
ATOM 3737 N N . MET A 1 472 ? 10.650 -5.753 -3.245 1.00 93.50 472 MET A N 1
ATOM 3738 C CA . MET A 1 472 ? 10.483 -4.545 -4.062 1.00 93.50 472 MET A CA 1
ATOM 3739 C C . MET A 1 472 ? 11.426 -4.541 -5.266 1.00 93.50 472 MET A C 1
ATOM 3741 O O . MET A 1 472 ? 10.984 -4.264 -6.382 1.00 93.50 472 MET A O 1
ATOM 3745 N N . GLU A 1 473 ? 12.698 -4.891 -5.057 1.00 95.31 473 GLU A N 1
ATOM 3746 C CA . GLU A 1 473 ? 13.687 -4.979 -6.135 1.00 95.31 473 GLU A CA 1
ATOM 3747 C C . GLU A 1 473 ? 13.300 -6.023 -7.190 1.00 95.31 473 GLU A C 1
ATOM 3749 O O . GLU A 1 473 ? 13.367 -5.743 -8.386 1.00 95.31 473 GLU A O 1
ATOM 3754 N N . ASP A 1 474 ? 12.866 -7.212 -6.766 1.00 95.25 474 ASP A N 1
ATOM 3755 C CA . ASP A 1 474 ? 12.507 -8.304 -7.671 1.00 95.25 474 ASP A CA 1
ATOM 3756 C C . ASP A 1 474 ? 11.249 -7.989 -8.483 1.00 95.25 474 ASP A C 1
ATOM 3758 O O . ASP A 1 474 ? 11.227 -8.260 -9.685 1.00 95.25 474 ASP A O 1
ATOM 3762 N N . PHE A 1 475 ? 10.228 -7.364 -7.884 1.00 95.19 475 PHE A N 1
ATOM 3763 C CA . PHE A 1 475 ? 9.067 -6.891 -8.645 1.00 95.19 475 PHE A CA 1
ATOM 3764 C C . PHE A 1 475 ? 9.452 -5.797 -9.637 1.00 95.19 475 PHE A C 1
ATOM 3766 O O . PHE A 1 475 ? 9.060 -5.865 -10.800 1.00 95.19 475 PHE A O 1
ATOM 3773 N N . CYS A 1 476 ? 10.255 -4.820 -9.214 1.00 94.69 476 CYS A N 1
ATOM 3774 C CA . CYS A 1 476 ? 10.719 -3.748 -10.090 1.00 94.69 476 CYS A CA 1
ATOM 3775 C C . CYS A 1 476 ? 11.514 -4.302 -11.287 1.00 94.69 476 CYS A C 1
ATOM 3777 O O . CYS A 1 476 ? 11.237 -3.963 -12.441 1.00 94.69 476 CYS A O 1
ATOM 3779 N N . LEU A 1 477 ? 12.436 -5.235 -11.032 1.00 94.62 477 LEU A N 1
ATOM 3780 C CA . LEU A 1 477 ? 13.191 -5.924 -12.074 1.00 94.62 477 LEU A CA 1
ATOM 3781 C C . LEU A 1 477 ? 12.277 -6.742 -12.993 1.00 94.62 477 LEU A C 1
ATOM 3783 O O . LEU A 1 477 ? 12.423 -6.674 -14.212 1.00 94.62 477 LEU A O 1
ATOM 3787 N N . ALA A 1 478 ? 11.323 -7.495 -12.439 1.00 94.50 478 ALA A N 1
ATOM 3788 C CA . ALA A 1 478 ? 10.380 -8.281 -13.228 1.00 94.50 478 ALA A CA 1
ATOM 3789 C C . ALA A 1 478 ? 9.575 -7.394 -14.189 1.00 94.50 478 ALA A C 1
ATOM 3791 O O . ALA A 1 478 ? 9.418 -7.752 -15.356 1.00 94.50 478 ALA A O 1
ATOM 3792 N N . LEU A 1 479 ? 9.129 -6.216 -13.743 1.00 93.19 479 LEU A N 1
ATOM 3793 C CA . LEU A 1 479 ? 8.435 -5.252 -14.600 1.00 93.19 479 LEU A CA 1
ATOM 3794 C C . LEU A 1 479 ? 9.324 -4.730 -15.725 1.00 93.19 479 LEU A C 1
ATOM 3796 O O . LEU A 1 479 ? 8.894 -4.721 -16.878 1.00 93.19 479 LEU A O 1
ATOM 3800 N N . LEU A 1 480 ? 10.574 -4.369 -15.430 1.00 92.31 480 LEU A N 1
ATOM 3801 C CA . LEU A 1 480 ? 11.531 -3.965 -16.464 1.00 92.31 480 LEU A CA 1
ATOM 3802 C C . LEU A 1 480 ? 11.756 -5.066 -17.500 1.00 92.31 480 LEU A C 1
ATOM 3804 O O . LEU A 1 480 ? 11.801 -4.786 -18.697 1.00 92.31 480 LEU A O 1
ATOM 3808 N N . MET A 1 481 ? 11.869 -6.319 -17.058 1.00 92.88 481 MET A N 1
ATOM 3809 C CA . MET A 1 481 ? 12.063 -7.453 -17.961 1.00 92.88 481 MET A CA 1
ATOM 3810 C C . MET A 1 481 ? 10.816 -7.750 -18.801 1.00 92.88 481 MET A C 1
ATOM 3812 O O . MET A 1 481 ? 10.945 -8.084 -19.977 1.00 92.88 481 MET A O 1
ATOM 3816 N N . LEU A 1 482 ? 9.613 -7.590 -18.244 1.00 92.75 482 LEU A N 1
ATOM 3817 C CA . LEU A 1 482 ? 8.356 -7.741 -18.986 1.00 92.75 482 LEU A CA 1
ATOM 3818 C C . LEU A 1 482 ? 8.170 -6.641 -20.037 1.00 92.75 482 LEU A C 1
ATOM 3820 O O . LEU A 1 482 ? 7.688 -6.908 -21.136 1.00 92.75 482 LEU A O 1
ATOM 3824 N N . LEU A 1 483 ? 8.579 -5.412 -19.716 1.00 91.00 483 LEU A N 1
ATOM 3825 C CA . LEU A 1 483 ? 8.485 -4.258 -20.612 1.00 91.00 483 LEU A CA 1
ATOM 3826 C C . LEU A 1 483 ? 9.669 -4.140 -21.573 1.00 91.00 483 LEU A C 1
ATOM 3828 O O . LEU A 1 483 ? 9.665 -3.271 -22.440 1.00 91.00 483 LEU A O 1
ATOM 3832 N N . ARG A 1 484 ? 10.672 -5.011 -21.450 1.00 93.44 484 ARG A N 1
ATOM 3833 C CA . ARG A 1 484 ? 11.955 -4.941 -22.152 1.00 93.44 484 ARG A CA 1
ATOM 3834 C C . ARG A 1 484 ? 11.839 -4.590 -23.632 1.00 93.44 484 ARG A C 1
ATOM 3836 O O . ARG A 1 484 ? 12.497 -3.663 -24.095 1.00 93.44 484 ARG A O 1
ATOM 3843 N N . ASP A 1 485 ? 11.049 -5.347 -24.387 1.00 92.50 485 ASP A N 1
ATOM 3844 C CA . ASP A 1 485 ? 10.978 -5.171 -25.840 1.00 92.50 485 ASP A CA 1
ATOM 3845 C C . ASP A 1 485 ? 10.256 -3.872 -26.221 1.00 92.50 485 ASP A C 1
ATOM 3847 O O . ASP A 1 485 ? 10.644 -3.222 -27.191 1.00 92.50 485 ASP A O 1
ATOM 3851 N N . ALA A 1 486 ? 9.261 -3.458 -25.429 1.00 90.44 486 ALA A N 1
ATOM 3852 C CA . ALA A 1 486 ? 8.585 -2.175 -25.597 1.00 90.44 486 ALA A CA 1
ATOM 3853 C C . ALA A 1 486 ? 9.524 -1.005 -25.264 1.00 90.44 486 ALA A C 1
ATOM 3855 O O . ALA A 1 486 ? 9.605 -0.051 -26.033 1.00 90.44 486 ALA A O 1
ATOM 3856 N N . LEU A 1 487 ? 10.293 -1.119 -24.177 1.00 89.81 487 LEU A N 1
ATOM 3857 C CA . LEU A 1 487 ? 11.297 -0.133 -23.780 1.00 89.81 487 LEU A CA 1
ATOM 3858 C C . LEU A 1 487 ? 12.386 0.008 -24.845 1.00 89.81 487 LEU A C 1
ATOM 3860 O O . LEU A 1 487 ? 12.719 1.122 -25.208 1.00 89.81 487 LEU A O 1
ATOM 3864 N N . LEU A 1 488 ? 12.896 -1.094 -25.405 1.00 91.25 488 LEU A N 1
ATOM 3865 C CA . LEU A 1 488 ? 13.901 -1.056 -26.478 1.00 91.25 488 LEU A CA 1
ATOM 3866 C C . LEU A 1 488 ? 13.376 -0.498 -27.809 1.00 91.25 488 LEU A C 1
ATOM 3868 O O . LEU A 1 488 ? 14.179 -0.109 -28.662 1.00 91.25 488 LEU A O 1
ATOM 3872 N N . ALA A 1 489 ? 12.061 -0.539 -28.024 1.00 89.69 489 ALA A N 1
ATOM 3873 C CA . ALA A 1 489 ? 11.416 0.030 -29.201 1.00 89.69 489 ALA A CA 1
ATOM 3874 C C . ALA A 1 489 ? 11.135 1.533 -29.048 1.00 89.69 489 ALA A C 1
ATOM 3876 O O . ALA A 1 489 ? 10.946 2.210 -30.061 1.00 89.69 489 ALA A O 1
ATOM 3877 N N . ALA A 1 490 ? 11.116 2.049 -27.817 1.00 86.19 490 ALA A N 1
ATOM 3878 C CA . ALA A 1 490 ? 10.939 3.466 -27.548 1.00 86.19 490 ALA A CA 1
ATOM 3879 C C . ALA A 1 490 ? 12.144 4.275 -28.063 1.00 86.19 490 ALA A C 1
ATOM 3881 O O . ALA A 1 490 ? 13.293 3.832 -28.051 1.00 86.19 490 ALA A O 1
ATOM 3882 N N . SER A 1 491 ? 11.874 5.469 -28.585 1.00 76.50 491 SER A N 1
ATOM 3883 C CA . SER A 1 491 ? 12.895 6.363 -29.158 1.00 76.50 491 SER A CA 1
ATOM 3884 C C . SER A 1 491 ? 13.312 7.500 -28.224 1.00 76.50 491 SER A C 1
ATOM 3886 O O . SER A 1 491 ? 14.308 8.192 -28.476 1.00 76.50 491 SER A O 1
ATOM 3888 N N . ASP A 1 492 ? 12.513 7.694 -27.190 1.00 67.00 492 ASP A N 1
ATOM 3889 C CA . ASP A 1 492 ? 12.461 8.799 -26.253 1.00 67.00 492 ASP A CA 1
ATOM 3890 C C . ASP A 1 492 ? 11.840 8.314 -24.933 1.00 67.00 492 ASP A C 1
ATOM 3892 O O . ASP A 1 492 ? 11.639 7.112 -24.748 1.00 67.00 492 ASP A O 1
ATOM 3896 N N . TYR A 1 493 ? 11.669 9.257 -24.005 1.00 58.81 493 TYR A N 1
ATOM 3897 C CA . TYR A 1 493 ? 11.169 9.026 -22.652 1.00 58.81 493 TYR A CA 1
ATOM 3898 C C . TYR A 1 493 ? 9.750 8.457 -22.619 1.00 58.81 493 TYR A C 1
ATOM 3900 O O . TYR A 1 493 ? 8.893 8.996 -23.359 1.00 58.81 493 TYR A O 1
#

Sequence (493 aa):
MKVYSGLEAALANEFELRLRDSPQSQRSRRLLGGHFTHGFLPALADQTRHLFPVGERADVEGDIRQLDSLWETTVESSQWRWKRDGSHNGVCQEMMDFVNDTYSLVASEMEQILAVEERKHQEEEELDLVEAESVWALVARRRPQSVESGYLHLSMRRDTAYHNTGPGEQGVGLTPPPLHCTESEVLGGALSAVLTSDPSRMQEVCERLMGRMLPAALRTSVWIDKLLKSDASSSDCTRSLERRERERFGRTVERRVALLKLRSATRSPISGLIENAVVEVYERTPCMQAFATSERMIGESCKALNILYVHSGVYQPGLVHWLFPLQIAFQQRTAKAEHCYELSMYLHLLSEGPLPSGAEVSAMAESVMSRVDEQDPRLSAHLRLCASRNGILDPKDDAVQLLTQEREKEREDLDITYATEPHLAATRELLENPAVFLCKWMGEGFLGVLDLPAVLLVWDQLFMQDWSRTVMEDFCLALLMLLRDALLAASDY

Foldseek 3Di:
DPDVVVLLLLLLVLLCVPPVPDPCSLVLVVVCDLVSCVPRVVVCNVPNPDDDDDDDPDDPVVSVVVSVVSSVVSVVVPPDDPDPDDDDDDDPVVNVVVVVVVVVVVVVVVVVVVVVVVVVVVVVVVVCVVVVCPAVVVLVVPDDDDDDPPPVPPPVPPDPPPPPDDPDDDDDQDAADDLDDPVQQVVLQVVLVVCLVPVVCLLVVLVVQALHFHHLSNLLSLLLCLLQCLPVPDPDRSVVSLVVLLVVLSVLLVVLCVVQVHSDLQDDPCLVVLLVLLLVCLCQQVQNVSCSPPPPLSSLSSSLQSNLCSRPVDDDSLLSLVLNLVCVSQPDPDDDPCSSVSSNSSSVSVVVGQQDQLVLLLVLLVVLLVVCCVPPVPLSVLLLVQLLPDLPDDCPLRLLVSNLVVVVVVVVVVVPDDDDPCSVVVSSVVSSDSSSVSSSCVSSCNSRPDHPSVSSSLVSNCSSVSNDSVSSSVVSNVVCVVCVVVSSVDPHD